Protein AF-A0A846EPC8-F1 (afdb_monomer_lite)

Structure (mmCIF, N/CA/C/O backbone):
data_AF-A0A846EPC8-F1
#
_entry.id   AF-A0A846EPC8-F1
#
loop_
_atom_site.group_PDB
_atom_site.id
_atom_site.type_symbol
_atom_site.label_atom_id
_atom_site.label_alt_id
_atom_site.label_comp_id
_atom_site.label_asym_id
_atom_site.label_entity_id
_atom_site.label_seq_id
_atom_site.pdbx_PDB_ins_code
_atom_site.Cartn_x
_atom_site.Cartn_y
_atom_site.Cartn_z
_atom_site.occupancy
_atom_site.B_iso_or_equiv
_atom_site.auth_seq_id
_atom_site.auth_comp_id
_atom_site.auth_asym_id
_atom_site.auth_atom_id
_atom_site.pdbx_PDB_model_num
ATOM 1 N N . MET A 1 1 ? 40.097 0.077 22.917 1.00 50.22 1 MET A N 1
ATOM 2 C CA . MET A 1 1 ? 40.056 -0.911 21.795 1.00 50.22 1 MET A CA 1
ATOM 3 C C . MET A 1 1 ? 41.314 -1.776 21.598 1.00 50.22 1 MET A C 1
ATOM 5 O O . MET A 1 1 ? 41.146 -2.990 21.542 1.00 50.22 1 MET A O 1
ATOM 9 N N . SER A 1 2 ? 42.546 -1.244 21.480 1.00 46.88 2 SER A N 1
ATOM 10 C CA . SER A 1 2 ? 43.763 -2.096 21.384 1.00 46.88 2 SER A CA 1
ATOM 11 C C . SER A 1 2 ? 43.978 -2.946 22.638 1.00 46.88 2 SER A C 1
ATOM 13 O O . SER A 1 2 ? 44.306 -4.126 22.541 1.00 46.88 2 SER A O 1
ATOM 15 N N . ASP A 1 3 ? 43.705 -2.359 23.803 1.00 56.00 3 ASP A N 1
ATOM 16 C CA . ASP A 1 3 ? 43.838 -3.025 25.099 1.00 56.00 3 ASP A CA 1
ATOM 17 C C . ASP A 1 3 ? 42.746 -4.081 25.283 1.00 56.00 3 ASP A C 1
ATOM 19 O O . ASP A 1 3 ? 43.041 -5.199 25.684 1.00 56.00 3 ASP A O 1
ATOM 23 N N . LEU A 1 4 ? 41.513 -3.792 24.847 1.00 57.06 4 LEU A N 1
ATOM 24 C CA . LEU A 1 4 ? 40.415 -4.764 24.807 1.00 57.06 4 LEU A CA 1
ATOM 25 C C . LEU A 1 4 ? 40.768 -5.986 23.941 1.00 57.06 4 LEU A C 1
ATOM 27 O O . LEU A 1 4 ? 40.555 -7.122 24.354 1.00 57.06 4 LEU A O 1
ATOM 31 N N . HIS A 1 5 ? 41.370 -5.764 22.768 1.00 56.19 5 HIS A N 1
ATOM 32 C CA . HIS A 1 5 ? 41.847 -6.841 21.896 1.00 56.19 5 HIS A CA 1
ATOM 33 C C . HIS A 1 5 ? 42.960 -7.677 22.527 1.00 56.19 5 HIS A C 1
ATOM 35 O O . HIS A 1 5 ? 42.972 -8.897 22.376 1.00 56.19 5 HIS A O 1
ATOM 41 N N . SER A 1 6 ? 43.898 -7.027 23.216 1.00 58.91 6 SER A N 1
ATOM 42 C CA . SER A 1 6 ? 44.981 -7.697 23.936 1.00 58.91 6 SER A CA 1
ATOM 43 C C . SER A 1 6 ? 44.433 -8.567 25.072 1.00 58.91 6 SER A C 1
ATOM 45 O O . SER A 1 6 ? 44.751 -9.750 25.151 1.00 58.91 6 SER A O 1
ATOM 47 N N . LEU A 1 7 ? 43.521 -8.021 25.879 1.00 62.75 7 LEU A N 1
ATOM 48 C CA . LEU A 1 7 ? 42.887 -8.714 27.004 1.00 62.75 7 LEU A CA 1
ATOM 49 C C . LEU A 1 7 ? 42.043 -9.907 26.545 1.00 62.75 7 LEU A C 1
ATOM 51 O O . LEU A 1 7 ? 42.139 -10.990 27.116 1.00 62.75 7 LEU A O 1
ATOM 55 N N . ILE A 1 8 ? 41.281 -9.751 25.459 1.00 56.88 8 ILE A N 1
ATOM 56 C CA . ILE A 1 8 ? 40.491 -10.839 24.863 1.00 56.88 8 ILE A CA 1
ATOM 57 C C . ILE A 1 8 ? 41.394 -11.925 24.263 1.00 56.88 8 ILE A C 1
ATOM 59 O O . ILE A 1 8 ? 41.076 -13.110 24.362 1.00 56.88 8 ILE A O 1
ATOM 63 N N . ASN A 1 9 ? 42.537 -11.556 23.678 1.00 51.75 9 ASN A N 1
ATOM 64 C CA . ASN A 1 9 ? 43.521 -12.525 23.189 1.00 51.75 9 ASN A CA 1
ATOM 65 C C . ASN A 1 9 ? 44.284 -13.237 24.320 1.00 51.75 9 ASN A C 1
ATOM 67 O O . ASN A 1 9 ? 44.713 -14.370 24.116 1.00 51.75 9 ASN A O 1
ATOM 71 N N . ASN A 1 10 ? 44.404 -12.612 25.493 1.00 59.47 10 ASN A N 1
ATOM 72 C CA . ASN A 1 10 ? 45.074 -13.160 26.676 1.00 59.47 10 ASN A CA 1
ATOM 73 C C . ASN A 1 10 ? 44.118 -13.853 27.666 1.00 59.47 10 ASN A C 1
ATOM 75 O O . ASN A 1 10 ? 44.559 -14.289 28.724 1.00 59.47 10 ASN A O 1
ATOM 79 N N . HIS A 1 11 ? 42.832 -13.994 27.325 1.00 51.69 11 HIS A N 1
ATOM 80 C CA . HIS A 1 11 ? 41.788 -14.569 28.185 1.00 51.69 11 HIS A CA 1
ATOM 81 C C . HIS A 1 11 ? 41.523 -13.800 29.502 1.00 51.69 11 HIS A C 1
ATOM 83 O O . HIS A 1 11 ? 41.000 -14.362 30.464 1.00 51.69 11 HIS A O 1
ATOM 89 N N . GLU A 1 12 ? 41.828 -12.501 29.550 1.00 57.69 12 GLU A N 1
ATOM 90 C CA . GLU A 1 12 ? 41.651 -11.628 30.722 1.00 57.69 12 GLU A CA 1
ATOM 91 C C . GLU A 1 12 ? 40.289 -10.906 30.680 1.00 57.69 12 GLU A C 1
ATOM 93 O O . GLU A 1 12 ? 40.178 -9.682 30.562 1.00 57.69 12 GLU A O 1
ATOM 98 N N . PHE A 1 13 ? 39.215 -11.694 30.735 1.00 53.66 13 PHE A N 1
ATOM 99 C CA . PHE A 1 13 ? 37.853 -11.235 30.439 1.00 53.66 13 PHE A CA 1
ATOM 100 C C . PHE A 1 13 ? 37.215 -10.354 31.521 1.00 53.66 13 PHE A C 1
ATOM 102 O O . PHE A 1 13 ? 36.395 -9.496 31.203 1.00 53.66 13 PHE A O 1
ATOM 109 N N . GLU A 1 14 ? 37.611 -10.508 32.784 1.00 53.56 14 GLU A N 1
ATOM 110 C CA . GLU A 1 14 ? 37.124 -9.667 33.887 1.00 53.56 14 GLU A CA 1
ATOM 111 C C . GLU A 1 14 ? 37.649 -8.225 33.758 1.00 53.56 14 GLU A C 1
ATOM 113 O O . GLU A 1 14 ? 36.911 -7.256 33.937 1.00 53.56 14 GLU A O 1
ATOM 118 N N . SER A 1 15 ? 38.900 -8.078 33.314 1.00 61.69 15 SER A N 1
ATOM 119 C CA . SER A 1 15 ? 39.519 -6.789 32.993 1.00 61.69 15 SER A CA 1
ATOM 120 C C . SER A 1 15 ? 38.964 -6.187 31.700 1.00 61.69 15 SER A C 1
ATOM 122 O O . SER A 1 15 ? 38.745 -4.978 31.632 1.00 61.69 15 SER A O 1
ATOM 124 N N . ALA A 1 16 ? 38.657 -7.019 30.697 1.00 57.44 16 ALA A N 1
ATOM 125 C CA . ALA A 1 16 ? 37.941 -6.578 29.501 1.00 57.44 16 ALA A CA 1
ATOM 126 C C . ALA A 1 16 ? 36.551 -6.021 29.862 1.00 57.44 16 ALA A C 1
ATOM 128 O O . ALA A 1 16 ? 36.195 -4.934 29.418 1.00 57.44 16 ALA A O 1
ATOM 129 N N . PHE A 1 17 ? 35.798 -6.704 30.732 1.00 56.06 17 PHE A N 1
ATOM 130 C CA . PHE A 1 17 ? 34.485 -6.255 31.202 1.00 56.06 17 PHE A CA 1
ATOM 131 C C . PHE A 1 17 ? 34.551 -4.931 31.986 1.00 56.06 17 PHE A C 1
ATOM 133 O O . PHE A 1 17 ? 33.705 -4.062 31.783 1.00 56.06 17 PHE A O 1
ATOM 140 N N . GLN A 1 18 ? 35.582 -4.728 32.815 1.00 62.00 18 GLN A N 1
ATOM 141 C CA . GLN A 1 18 ? 35.802 -3.466 33.540 1.00 62.00 18 GLN A CA 1
ATOM 142 C C . GLN A 1 18 ? 36.130 -2.273 32.628 1.00 62.00 18 GLN A C 1
ATOM 144 O O . GLN A 1 18 ? 35.750 -1.147 32.934 1.00 62.00 18 GLN A O 1
ATOM 149 N N . ILE A 1 19 ? 36.819 -2.493 31.507 1.00 62.31 19 ILE A N 1
ATOM 150 C CA . ILE A 1 19 ? 37.081 -1.430 30.522 1.00 62.31 19 ILE A CA 1
ATOM 151 C C . ILE A 1 19 ? 35.799 -1.104 29.745 1.00 62.31 19 ILE A C 1
ATOM 153 O O . ILE A 1 19 ? 35.471 0.064 29.533 1.00 62.31 19 ILE A O 1
ATOM 157 N N . LEU A 1 20 ? 35.026 -2.132 29.388 1.00 52.97 20 LEU A N 1
ATOM 158 C CA . LEU A 1 20 ? 33.752 -1.994 28.679 1.00 52.97 20 LEU A CA 1
ATOM 159 C C . LEU A 1 20 ? 32.682 -1.253 29.493 1.00 52.97 20 LEU A C 1
ATOM 161 O O . LEU A 1 20 ? 31.872 -0.526 28.914 1.00 52.97 20 LEU A O 1
ATOM 165 N N . SER A 1 21 ? 32.683 -1.392 30.822 1.00 54.47 21 SER A N 1
ATOM 166 C CA . SER A 1 21 ? 31.785 -0.635 31.702 1.00 54.47 21 SER A CA 1
ATOM 167 C C . SER A 1 21 ? 32.184 0.841 31.856 1.00 54.47 21 SER A C 1
ATOM 169 O O . SER A 1 21 ? 31.328 1.664 32.183 1.00 54.47 21 SER A O 1
ATOM 171 N N . GLN A 1 22 ? 33.439 1.202 31.556 1.00 58.19 22 GLN A N 1
ATOM 172 C CA . GLN A 1 22 ? 33.962 2.571 31.657 1.00 58.19 22 GLN A CA 1
ATOM 173 C C . GLN A 1 22 ? 33.898 3.376 30.341 1.00 58.19 22 GLN A C 1
ATOM 175 O O . GLN A 1 22 ? 33.752 4.595 30.397 1.00 58.19 22 GLN A O 1
ATOM 180 N N . GLU A 1 23 ? 33.965 2.740 29.163 1.00 52.25 23 GLU A N 1
ATOM 181 C CA . GLU A 1 23 ? 34.044 3.433 27.855 1.00 52.25 23 GLU A CA 1
ATOM 182 C C . GLU A 1 23 ? 32.685 3.881 27.250 1.00 52.25 23 GLU A C 1
ATOM 184 O O . GLU A 1 23 ? 32.667 4.550 26.217 1.00 52.25 23 GLU A O 1
ATOM 189 N N . SER A 1 24 ? 31.525 3.573 27.852 1.00 46.59 24 SER A N 1
ATOM 190 C CA . SER A 1 24 ? 30.220 3.904 27.237 1.00 46.59 24 SER A CA 1
ATOM 191 C C . SER A 1 24 ? 29.755 5.347 27.521 1.00 46.59 24 SER A C 1
ATOM 193 O O . SER A 1 24 ? 29.588 5.726 28.683 1.00 46.59 24 SER A O 1
ATOM 195 N N . SER A 1 25 ? 29.400 6.113 26.485 1.00 47.69 25 SER A N 1
ATOM 196 C CA . SER A 1 25 ? 28.876 7.488 26.595 1.00 47.69 25 SER A CA 1
ATOM 197 C C . SER A 1 25 ? 27.357 7.602 26.835 1.00 47.69 25 SER A C 1
ATOM 199 O O . SER A 1 25 ? 26.827 8.711 26.856 1.00 47.69 25 SER A O 1
ATOM 201 N N . GLU A 1 26 ? 26.627 6.492 26.999 1.00 47.66 26 GLU A N 1
ATOM 202 C CA . GLU A 1 26 ? 25.162 6.494 27.157 1.00 47.66 26 GLU A CA 1
ATOM 203 C C . GLU A 1 26 ? 24.739 6.288 28.624 1.00 47.66 26 GLU A C 1
ATOM 205 O O . GLU A 1 26 ? 25.054 5.275 29.254 1.00 47.66 26 GLU A O 1
ATOM 210 N N . SER A 1 27 ? 24.000 7.250 29.188 1.00 48.09 27 SER A N 1
ATOM 211 C CA . SER A 1 27 ? 23.613 7.286 30.610 1.00 48.09 27 SER A CA 1
ATOM 212 C C . SER A 1 27 ? 22.336 6.505 30.962 1.00 48.09 27 SER A C 1
ATOM 214 O O . SER A 1 27 ? 21.966 6.467 32.132 1.00 48.09 27 SER A O 1
ATOM 216 N N . SER A 1 28 ? 21.662 5.877 29.991 1.00 45.31 28 SER A N 1
ATOM 217 C CA . SER A 1 28 ? 20.335 5.257 30.181 1.00 45.31 28 SER A CA 1
ATOM 218 C C . SER A 1 28 ? 20.289 3.724 30.110 1.00 45.31 28 SER A C 1
ATOM 220 O O . SER A 1 28 ? 19.230 3.155 30.361 1.00 45.31 28 SER A O 1
ATOM 222 N N . LYS A 1 29 ? 21.399 3.052 29.781 1.00 52.78 29 LYS A N 1
ATOM 223 C CA . LYS A 1 29 ? 21.481 1.581 29.678 1.00 52.78 29 LYS A CA 1
ATOM 224 C C . LYS A 1 29 ? 22.145 0.965 30.906 1.00 52.78 29 LYS A C 1
ATOM 226 O O . LYS A 1 29 ? 23.070 1.554 31.472 1.00 52.78 29 LYS A O 1
ATOM 231 N N . THR A 1 30 ? 21.702 -0.227 31.291 1.00 62.69 30 THR A N 1
ATOM 232 C CA . THR A 1 30 ? 22.343 -1.026 32.350 1.00 62.69 30 THR A CA 1
ATOM 233 C C . THR A 1 30 ? 23.770 -1.429 31.944 1.00 62.69 30 THR A C 1
ATOM 235 O O . THR A 1 30 ? 24.085 -1.503 30.755 1.00 62.69 30 THR A O 1
ATOM 238 N N . GLU A 1 31 ? 24.662 -1.682 32.911 1.00 56.91 31 GLU A N 1
ATOM 239 C CA . GLU A 1 31 ? 26.046 -2.127 32.633 1.00 56.91 31 GLU A CA 1
ATOM 240 C C . GLU A 1 31 ? 26.084 -3.410 31.781 1.00 56.91 31 GLU A C 1
ATOM 242 O O . GLU A 1 31 ? 26.936 -3.561 30.907 1.00 56.91 31 GLU A O 1
ATOM 247 N N . GLU A 1 32 ? 25.089 -4.282 31.963 1.00 62.12 32 GLU A N 1
ATOM 248 C CA . GLU A 1 32 ? 24.872 -5.492 31.168 1.00 62.12 32 GLU A CA 1
ATOM 249 C C . GLU A 1 32 ? 24.594 -5.176 29.684 1.00 62.12 32 GLU A C 1
ATOM 251 O O . GLU A 1 32 ? 25.236 -5.720 28.786 1.00 62.12 32 GLU A O 1
ATOM 256 N N . GLU A 1 33 ? 23.669 -4.253 29.404 1.00 64.81 33 GLU A N 1
ATOM 257 C CA . GLU A 1 33 ? 23.300 -3.853 28.037 1.00 64.81 33 GLU A CA 1
ATOM 258 C C . GLU A 1 33 ? 24.448 -3.157 27.301 1.00 64.81 33 GLU A C 1
ATOM 260 O O . GLU A 1 33 ? 24.591 -3.303 26.084 1.00 64.81 33 GLU A O 1
ATOM 265 N N . LYS A 1 34 ? 25.290 -2.426 28.037 1.00 62.47 34 LYS A N 1
ATOM 266 C CA . LYS A 1 34 ? 26.498 -1.788 27.503 1.00 62.47 34 LYS A CA 1
ATOM 267 C C . LYS A 1 34 ? 27.522 -2.831 27.068 1.00 62.47 34 LYS A C 1
ATOM 269 O O . LYS A 1 34 ? 27.979 -2.789 25.927 1.00 62.47 34 LYS A O 1
ATOM 274 N N . ALA A 1 35 ? 27.809 -3.811 27.923 1.00 62.44 35 ALA A N 1
ATOM 275 C CA . ALA A 1 35 ? 28.731 -4.898 27.604 1.00 62.44 35 ALA A CA 1
ATOM 276 C C . ALA A 1 35 ? 28.245 -5.748 26.414 1.00 62.44 35 ALA A C 1
ATOM 278 O O . ALA A 1 35 ? 29.028 -6.057 25.514 1.00 62.44 35 ALA A O 1
ATOM 279 N N . ILE A 1 36 ? 26.944 -6.057 26.349 1.00 70.38 36 ILE A N 1
ATOM 280 C CA . ILE A 1 36 ? 26.336 -6.752 25.202 1.00 70.38 36 ILE A CA 1
ATOM 281 C C . ILE A 1 36 ? 26.522 -5.944 23.912 1.00 70.38 36 ILE A C 1
ATOM 283 O O . ILE A 1 36 ? 26.910 -6.510 22.890 1.00 70.38 36 ILE A O 1
ATOM 287 N N . SER A 1 37 ? 26.261 -4.633 23.948 1.00 69.44 37 SER A N 1
ATOM 288 C CA . SER A 1 37 ? 26.384 -3.762 22.774 1.00 69.44 37 SER A CA 1
ATOM 289 C C . SER A 1 37 ? 27.804 -3.762 22.215 1.00 69.44 37 SER A C 1
ATOM 291 O O . SER A 1 37 ? 27.978 -3.949 21.012 1.00 69.44 37 SER A O 1
ATOM 293 N N . VAL A 1 38 ? 28.819 -3.623 23.074 1.00 67.69 38 VAL A N 1
ATOM 294 C CA . VAL A 1 38 ? 30.212 -3.580 22.610 1.00 67.69 38 VAL A CA 1
ATOM 295 C C . VAL A 1 38 ? 30.678 -4.935 22.078 1.00 67.69 38 VAL A C 1
ATOM 297 O O . VAL A 1 38 ? 31.368 -4.980 21.059 1.00 67.69 38 VAL A O 1
ATOM 300 N N . LEU A 1 39 ? 30.276 -6.048 22.702 1.00 69.50 39 LEU A N 1
ATOM 301 C CA . LEU A 1 39 ? 30.586 -7.385 22.182 1.00 69.50 39 LEU A CA 1
ATOM 302 C C . LEU A 1 39 ? 29.936 -7.627 20.814 1.00 69.50 39 LEU A C 1
ATOM 304 O O . LEU A 1 39 ? 30.576 -8.191 19.929 1.00 69.50 39 LEU A O 1
ATOM 308 N N . LEU A 1 40 ? 28.688 -7.187 20.618 1.00 75.06 40 LEU A N 1
ATOM 309 C CA . LEU A 1 40 ? 27.989 -7.298 19.335 1.00 75.06 40 LEU A CA 1
ATOM 310 C C . LEU A 1 40 ? 28.640 -6.445 18.240 1.00 75.06 40 LEU A C 1
ATOM 312 O O . LEU A 1 40 ? 28.772 -6.920 17.113 1.00 75.06 40 LEU A O 1
ATOM 316 N N . GLU A 1 41 ? 29.028 -5.211 18.561 1.00 75.19 41 GLU A N 1
ATOM 317 C CA . GLU A 1 41 ? 29.683 -4.287 17.630 1.00 75.19 41 GLU A CA 1
ATOM 318 C C . GLU A 1 41 ? 31.079 -4.786 17.248 1.00 75.19 41 GLU A C 1
ATOM 320 O O . GLU A 1 41 ? 31.368 -4.954 16.065 1.00 75.19 41 GLU A O 1
ATOM 325 N N . SER A 1 42 ? 31.881 -5.179 18.242 1.00 72.94 42 SER A N 1
ATOM 326 C CA . SER A 1 42 ? 33.214 -5.751 18.018 1.00 72.94 42 SER A CA 1
ATOM 327 C C . SER A 1 42 ? 33.145 -7.026 17.179 1.00 72.94 42 SER A C 1
ATOM 329 O O . SER A 1 42 ? 33.948 -7.219 16.273 1.00 72.94 42 SER A O 1
ATOM 331 N N . ALA A 1 43 ? 32.164 -7.900 17.429 1.00 78.44 43 ALA A N 1
ATOM 332 C CA . ALA A 1 43 ? 31.981 -9.106 16.627 1.00 78.44 43 ALA A CA 1
ATOM 333 C C . ALA A 1 43 ? 31.588 -8.795 15.172 1.00 78.44 43 ALA A C 1
ATOM 335 O O . ALA A 1 43 ? 32.060 -9.472 14.256 1.00 78.44 43 ALA A O 1
ATOM 336 N N . LYS A 1 44 ? 30.744 -7.772 14.959 1.00 75.38 44 LYS A N 1
ATOM 337 C CA . LYS A 1 44 ? 30.247 -7.357 13.637 1.00 75.38 44 LYS A CA 1
ATOM 338 C C . LYS A 1 44 ? 31.380 -6.904 12.719 1.00 75.38 44 LYS A C 1
ATOM 340 O O . LYS A 1 44 ? 31.358 -7.240 11.534 1.00 75.38 44 LYS A O 1
ATOM 345 N N . ASP A 1 45 ? 32.373 -6.205 13.260 1.00 73.75 45 ASP A N 1
ATOM 346 C CA . ASP A 1 45 ? 33.540 -5.751 12.497 1.00 73.75 45 ASP A CA 1
ATOM 347 C C . ASP A 1 45 ? 34.343 -6.926 11.922 1.00 73.75 45 ASP A C 1
ATOM 349 O O . ASP A 1 45 ? 34.867 -6.845 10.812 1.00 73.75 45 ASP A O 1
ATOM 353 N N . TYR A 1 46 ? 34.362 -8.064 12.621 1.00 73.25 46 TYR A N 1
ATOM 354 C CA . TYR A 1 46 ? 35.090 -9.259 12.194 1.00 73.25 46 TYR A CA 1
ATOM 355 C C . TYR A 1 46 ? 34.256 -10.267 11.397 1.00 73.25 46 TYR A C 1
ATOM 357 O O . TYR A 1 46 ? 34.839 -11.180 10.812 1.00 73.25 46 TYR A O 1
ATOM 365 N N . GLU A 1 47 ? 32.927 -10.116 11.302 1.00 74.19 47 GLU A N 1
ATOM 366 C CA . GLU A 1 47 ? 32.055 -11.073 10.589 1.00 74.19 47 GLU A CA 1
ATOM 367 C C . GLU A 1 47 ? 32.485 -11.299 9.127 1.00 74.19 47 GLU A C 1
ATOM 369 O O . GLU A 1 47 ? 32.290 -12.392 8.592 1.00 74.19 47 GLU A O 1
ATOM 374 N N . LYS A 1 48 ? 33.070 -10.281 8.480 1.00 65.50 48 LYS A N 1
ATOM 375 C CA . LYS A 1 48 ? 33.493 -10.331 7.069 1.00 65.50 48 LYS A CA 1
ATOM 376 C C . LYS A 1 48 ? 34.964 -10.684 6.869 1.00 65.50 48 LYS A C 1
ATOM 378 O O . LYS A 1 48 ? 35.281 -11.340 5.881 1.00 65.50 48 LYS A O 1
ATOM 383 N N . ASP A 1 49 ? 35.822 -10.263 7.795 1.00 73.38 49 ASP A N 1
ATOM 384 C CA . ASP A 1 49 ? 37.276 -10.276 7.601 1.00 73.38 49 ASP A CA 1
ATOM 385 C C . ASP A 1 49 ? 37.980 -11.364 8.427 1.00 73.38 49 ASP A C 1
ATOM 387 O O . ASP A 1 49 ? 39.045 -11.842 8.037 1.00 73.38 49 ASP A O 1
ATOM 391 N N . ASN A 1 50 ? 37.399 -11.792 9.559 1.00 80.31 50 ASN A N 1
ATOM 392 C CA . ASN A 1 50 ? 37.974 -12.824 10.423 1.00 80.31 50 ASN A CA 1
ATOM 393 C C . ASN A 1 50 ? 36.896 -13.575 11.226 1.00 80.31 50 ASN A C 1
ATOM 395 O O . ASN A 1 50 ? 36.580 -13.239 12.371 1.00 80.31 50 ASN A O 1
ATOM 399 N N . SER A 1 51 ? 36.356 -14.643 10.634 1.00 80.38 51 SER A N 1
ATOM 400 C CA . SER A 1 51 ? 35.277 -15.424 11.246 1.00 80.38 51 SER A CA 1
ATOM 401 C C . SER A 1 51 ? 35.662 -16.092 12.572 1.00 80.38 51 SER A C 1
ATOM 403 O O . SER A 1 51 ? 34.792 -16.260 13.421 1.00 80.38 51 SER A O 1
ATOM 405 N N . ASP A 1 52 ? 36.934 -16.434 12.797 1.00 83.31 52 ASP A N 1
ATOM 406 C CA . ASP A 1 52 ? 37.375 -17.024 14.070 1.00 83.31 52 ASP A CA 1
ATOM 407 C C . ASP A 1 52 ? 37.372 -15.996 15.202 1.00 83.31 52 ASP A C 1
ATOM 409 O O . ASP A 1 52 ? 36.980 -16.302 16.328 1.00 83.31 52 ASP A O 1
ATOM 413 N N . LEU A 1 53 ? 37.752 -14.755 14.901 1.00 78.50 53 LEU A N 1
ATOM 414 C CA . LEU A 1 53 ? 37.690 -13.668 15.868 1.00 78.50 53 LEU A CA 1
ATOM 415 C C . LEU A 1 53 ? 36.235 -13.266 16.154 1.00 78.50 53 LEU A C 1
ATOM 417 O O . LEU A 1 53 ? 35.872 -13.107 17.317 1.00 78.50 53 LEU A O 1
ATOM 421 N N . ALA A 1 54 ? 35.371 -13.222 15.134 1.00 81.62 54 ALA A N 1
ATOM 422 C CA . ALA A 1 54 ? 33.933 -13.022 15.328 1.00 81.62 54 ALA A CA 1
ATOM 423 C C . ALA A 1 54 ? 33.311 -14.122 16.211 1.00 81.62 54 ALA A C 1
ATOM 425 O O . ALA A 1 54 ? 32.536 -13.824 17.120 1.00 81.62 54 ALA A O 1
ATOM 426 N N . LEU A 1 55 ? 33.695 -15.390 16.005 1.00 87.19 55 LEU A N 1
ATOM 427 C CA . LEU A 1 55 ? 33.282 -16.497 16.871 1.00 87.19 55 LEU A CA 1
ATOM 428 C C . LEU A 1 55 ? 33.778 -16.316 18.308 1.00 87.19 55 LEU A C 1
ATOM 430 O O . LEU A 1 55 ? 33.006 -16.582 19.222 1.00 87.19 55 LEU A O 1
ATOM 434 N N . LYS A 1 56 ? 35.000 -15.818 18.545 1.00 81.81 56 LYS A N 1
ATOM 435 C CA . LYS A 1 56 ? 35.458 -15.497 19.911 1.00 81.81 56 LYS A CA 1
ATOM 436 C C . LYS A 1 56 ? 34.532 -14.480 20.584 1.00 81.81 56 LYS A C 1
ATOM 438 O O . LYS A 1 56 ? 34.031 -14.760 21.667 1.00 81.81 56 LYS A O 1
ATOM 443 N N . TYR A 1 57 ? 34.232 -13.357 19.929 1.00 78.56 57 TYR A N 1
ATOM 444 C CA . TYR A 1 57 ? 33.364 -12.319 20.502 1.00 78.56 57 TYR A CA 1
ATOM 445 C C . TYR A 1 57 ? 31.924 -12.796 20.740 1.00 78.56 57 TYR A C 1
ATOM 447 O O . TYR A 1 57 ? 31.367 -12.573 21.815 1.00 78.56 57 TYR A O 1
ATOM 455 N N . TYR A 1 58 ? 31.316 -13.502 19.781 1.00 86.25 58 TYR A N 1
ATOM 456 C CA . TYR A 1 58 ? 29.988 -14.084 19.997 1.00 86.25 58 TYR A CA 1
ATOM 457 C C . TYR A 1 58 ? 30.003 -15.225 21.024 1.00 86.25 58 TYR A C 1
ATOM 459 O O . TYR A 1 58 ? 28.999 -15.443 21.698 1.00 86.25 58 TYR A O 1
ATOM 467 N N . GLY A 1 59 ? 31.131 -15.921 21.181 1.00 84.69 59 GLY A N 1
ATOM 468 C CA . GLY A 1 59 ? 31.351 -16.914 22.229 1.00 84.69 59 GLY A CA 1
ATOM 469 C C . GLY A 1 59 ? 31.307 -16.288 23.621 1.00 84.69 59 GLY A C 1
ATOM 470 O O . GLY A 1 59 ? 30.599 -16.798 24.483 1.00 84.69 59 GLY A O 1
ATOM 471 N N . LEU A 1 60 ? 31.939 -15.123 23.805 1.00 79.38 60 LEU A N 1
ATOM 472 C CA . LEU A 1 60 ? 31.844 -14.354 25.054 1.00 79.38 60 LEU A CA 1
ATOM 473 C C . LEU A 1 60 ? 30.406 -13.933 25.354 1.00 79.38 60 LEU A C 1
ATOM 475 O O . LEU A 1 60 ? 29.960 -14.004 26.495 1.00 79.38 60 LEU A O 1
ATOM 479 N N . LEU A 1 61 ? 29.648 -13.545 24.327 1.00 81.25 61 LEU A N 1
ATOM 480 C CA . LEU A 1 61 ? 28.241 -13.196 24.498 1.00 81.25 61 LEU A CA 1
ATOM 481 C C . LEU A 1 61 ? 27.405 -14.396 24.980 1.00 81.25 61 LEU A C 1
ATOM 483 O O . LEU A 1 61 ? 26.494 -14.230 25.783 1.00 81.25 61 LEU A O 1
ATOM 487 N N . VAL A 1 62 ? 27.727 -15.602 24.511 1.00 88.50 62 VAL A N 1
ATOM 488 C CA . VAL A 1 62 ? 27.073 -16.855 24.921 1.00 88.50 62 VAL A CA 1
ATOM 489 C C . VAL A 1 62 ? 27.488 -17.283 26.333 1.00 88.50 62 VAL A C 1
ATOM 491 O O . VAL A 1 62 ? 26.650 -17.793 27.074 1.00 88.50 62 VAL A O 1
ATOM 494 N N . GLU A 1 63 ? 28.750 -17.067 26.702 1.00 84.12 63 GLU A N 1
ATOM 495 C CA . GLU A 1 63 ? 29.321 -17.430 28.003 1.00 84.12 63 GLU A CA 1
ATOM 496 C C . GLU A 1 63 ? 28.832 -16.514 29.130 1.00 84.12 63 GLU A C 1
ATOM 498 O O . GLU A 1 63 ? 28.306 -16.995 30.134 1.00 84.12 63 GLU A O 1
ATOM 503 N N . TYR A 1 64 ? 28.951 -15.198 28.945 1.00 76.62 64 TYR A N 1
ATOM 504 C CA . TYR A 1 64 ? 28.639 -14.211 29.981 1.00 76.62 64 TYR A CA 1
ATOM 505 C C . TYR A 1 64 ? 27.168 -13.790 29.996 1.00 76.62 64 TYR A C 1
ATOM 507 O O . TYR A 1 64 ? 26.660 -13.382 31.038 1.00 76.62 64 TYR A O 1
ATOM 515 N N . PHE A 1 65 ? 26.455 -13.934 28.873 1.00 78.88 65 PHE A N 1
ATOM 516 C CA . PHE A 1 65 ? 25.031 -13.599 28.770 1.00 78.88 65 PHE A CA 1
ATOM 517 C C . PHE A 1 65 ? 24.221 -14.779 28.211 1.00 78.88 65 PHE A C 1
ATOM 519 O O . PHE A 1 65 ? 23.573 -14.672 27.163 1.00 78.88 65 PHE A O 1
ATOM 526 N N . PRO A 1 66 ? 24.198 -15.923 28.920 1.00 79.88 66 PRO A N 1
ATOM 527 C CA . PRO A 1 66 ? 23.652 -17.181 28.409 1.00 79.88 66 PRO A CA 1
ATOM 528 C C . PRO A 1 66 ? 22.131 -17.173 28.189 1.00 79.88 66 PRO A C 1
ATOM 530 O O . PRO A 1 66 ? 21.600 -18.131 27.625 1.00 79.88 66 PRO A O 1
ATOM 533 N N . ASP A 1 67 ? 21.424 -16.130 28.632 1.00 81.25 67 ASP A N 1
ATOM 534 C CA . ASP A 1 67 ? 19.988 -15.907 28.400 1.00 81.25 67 ASP A CA 1
ATOM 535 C C . ASP A 1 67 ? 19.701 -15.018 27.173 1.00 81.25 67 ASP A C 1
ATOM 537 O O . ASP A 1 67 ? 18.544 -14.763 26.829 1.00 81.25 67 ASP A O 1
ATOM 541 N N . ARG A 1 68 ? 20.736 -14.542 26.468 1.00 80.44 68 ARG A N 1
ATOM 542 C CA . ARG A 1 68 ? 20.596 -13.704 25.271 1.00 80.44 68 ARG A CA 1
ATOM 543 C C . ARG A 1 68 ? 20.700 -14.547 24.005 1.00 80.44 68 ARG A C 1
ATOM 545 O O . ARG A 1 68 ? 21.780 -14.880 23.526 1.00 80.44 68 ARG A O 1
ATOM 552 N N . ILE A 1 69 ? 19.550 -14.820 23.392 1.00 81.75 69 ILE A N 1
ATOM 553 C CA . ILE A 1 69 ? 19.461 -15.643 22.176 1.00 81.75 69 ILE A CA 1
ATOM 554 C C . ILE A 1 69 ? 20.252 -15.081 20.980 1.00 81.75 69 ILE A C 1
ATOM 556 O O . ILE A 1 69 ? 20.677 -15.839 20.110 1.00 81.75 69 ILE A O 1
ATOM 560 N N . VAL A 1 70 ? 20.490 -13.764 20.935 1.00 81.75 70 VAL A N 1
ATOM 561 C CA . VAL A 1 70 ? 21.230 -13.107 19.845 1.00 81.75 70 VAL A CA 1
ATOM 562 C C . VAL A 1 70 ? 22.656 -13.650 19.698 1.00 81.75 70 VAL A C 1
ATOM 564 O O . VAL A 1 70 ? 23.089 -13.870 18.567 1.00 81.75 70 VAL A O 1
ATOM 567 N N . GLY A 1 71 ? 23.348 -13.963 20.802 1.00 80.94 71 GLY A N 1
ATOM 568 C CA . GLY A 1 71 ? 24.686 -14.564 20.759 1.00 80.94 71 GLY A CA 1
ATOM 569 C C . GLY A 1 71 ? 24.669 -15.950 20.128 1.00 80.94 71 GLY A C 1
ATOM 570 O O . GLY A 1 71 ? 25.446 -16.224 19.216 1.00 80.94 71 GLY A O 1
ATOM 571 N N . TYR A 1 72 ? 23.695 -16.778 20.506 1.00 86.06 72 TYR A N 1
ATOM 572 C CA . TYR A 1 72 ? 23.516 -18.108 19.928 1.00 86.06 72 TYR A CA 1
ATOM 573 C C . TYR A 1 72 ? 23.171 -18.047 18.431 1.00 86.06 72 TYR A C 1
ATOM 575 O O . TYR A 1 72 ? 23.715 -18.799 17.622 1.00 86.06 72 TYR A O 1
ATOM 583 N N . MET A 1 73 ? 22.299 -17.123 18.022 1.00 90.12 73 MET A N 1
ATOM 584 C CA . MET A 1 73 ? 21.932 -16.985 16.611 1.00 90.12 73 MET A CA 1
ATOM 585 C C . MET A 1 73 ? 23.114 -16.517 15.757 1.00 90.12 73 MET A C 1
ATOM 587 O O . MET A 1 73 ? 23.315 -17.047 14.665 1.00 90.12 73 MET A O 1
ATOM 591 N N . ARG A 1 74 ? 23.905 -15.550 16.233 1.00 85.94 74 ARG A N 1
ATOM 592 C CA . ARG A 1 74 ? 25.056 -15.010 15.493 1.00 85.94 74 ARG A CA 1
ATOM 593 C C . ARG A 1 74 ? 26.213 -16.006 15.431 1.00 85.94 74 ARG A C 1
ATOM 595 O O . ARG A 1 74 ? 26.659 -16.322 14.330 1.00 85.94 74 ARG A O 1
ATOM 602 N N . TYR A 1 75 ? 26.603 -16.587 16.568 1.00 88.06 75 TYR A N 1
ATOM 603 C CA . TYR A 1 75 ? 27.654 -17.608 16.643 1.00 88.06 75 TYR A CA 1
ATOM 604 C C . TYR A 1 75 ? 27.344 -18.800 15.726 1.00 88.06 75 TYR A C 1
ATOM 606 O O . TYR A 1 75 ? 28.132 -19.153 14.848 1.00 88.06 75 TYR A O 1
ATOM 614 N N . GLY A 1 76 ? 26.142 -19.371 15.853 1.00 86.75 76 GLY A N 1
ATOM 615 C CA . GLY A 1 76 ? 25.730 -20.511 15.041 1.00 86.75 76 GLY A CA 1
ATOM 616 C C . GLY A 1 76 ? 25.619 -20.189 13.545 1.00 86.75 76 GLY A C 1
ATOM 617 O O . GLY A 1 76 ? 25.971 -21.023 12.711 1.00 86.75 76 GLY A O 1
ATOM 618 N N . ASN A 1 77 ? 25.189 -18.978 13.169 1.00 86.50 77 ASN A N 1
ATOM 619 C CA . ASN A 1 77 ? 25.141 -18.573 11.760 1.00 86.50 77 ASN A CA 1
ATOM 620 C C . ASN A 1 77 ? 26.537 -18.452 11.138 1.00 86.50 77 ASN A C 1
ATOM 622 O O . ASN A 1 77 ? 26.695 -18.814 9.973 1.00 86.50 77 ASN A O 1
ATOM 626 N N . ILE A 1 78 ? 27.542 -17.995 11.891 1.00 86.94 78 ILE A N 1
ATOM 627 C CA . ILE A 1 78 ? 28.928 -17.944 11.407 1.00 86.94 78 ILE A CA 1
ATOM 628 C C . ILE A 1 78 ? 29.477 -19.353 11.210 1.00 86.94 78 ILE A C 1
ATOM 630 O O . ILE A 1 78 ? 30.093 -19.618 10.177 1.00 86.94 78 ILE A O 1
ATOM 634 N N . LEU A 1 79 ? 29.195 -20.287 12.124 1.00 90.00 79 LEU A N 1
ATOM 635 C CA . LEU A 1 79 ? 29.565 -21.693 11.933 1.00 90.00 79 LEU A CA 1
ATOM 636 C C . LEU A 1 79 ? 28.929 -22.282 10.663 1.00 90.00 79 LEU A C 1
ATOM 638 O O . LEU A 1 79 ? 29.595 -22.979 9.900 1.00 90.00 79 LEU A O 1
ATOM 642 N N . ILE A 1 80 ? 27.663 -21.958 10.377 1.00 87.31 80 ILE A N 1
ATOM 643 C CA . ILE A 1 80 ? 27.005 -22.366 9.125 1.00 87.31 80 ILE A CA 1
ATOM 644 C C . ILE A 1 80 ? 27.676 -21.716 7.906 1.00 87.31 80 ILE A C 1
ATOM 646 O O . ILE A 1 80 ? 27.947 -22.402 6.920 1.00 87.31 80 ILE A O 1
ATOM 650 N N . ALA A 1 81 ? 27.940 -20.408 7.954 1.00 84.94 81 ALA A N 1
ATOM 651 C CA . ALA A 1 81 ? 28.521 -19.649 6.844 1.00 84.94 81 ALA A CA 1
ATOM 652 C C . ALA A 1 81 ? 29.953 -20.095 6.506 1.00 84.94 81 ALA A C 1
ATOM 654 O O . ALA A 1 81 ? 30.323 -20.136 5.336 1.00 84.94 81 ALA A O 1
ATOM 655 N N . THR A 1 82 ? 30.721 -20.498 7.518 1.00 84.19 82 THR A N 1
ATOM 656 C CA . THR A 1 82 ? 32.081 -21.050 7.393 1.00 84.19 82 THR A CA 1
ATOM 657 C C . THR A 1 82 ? 32.102 -22.561 7.142 1.00 84.19 82 THR A C 1
ATOM 659 O O . THR A 1 82 ? 33.163 -23.179 7.147 1.00 84.19 82 THR A O 1
ATOM 662 N N . ASN A 1 83 ? 30.938 -23.174 6.896 1.00 89.19 83 ASN A N 1
ATOM 663 C CA . ASN A 1 83 ? 30.774 -24.604 6.627 1.00 89.19 83 ASN A CA 1
ATOM 664 C C . ASN A 1 83 ? 31.248 -25.539 7.768 1.00 89.19 83 ASN A C 1
ATOM 666 O O . ASN A 1 83 ? 31.451 -26.736 7.557 1.00 89.19 83 ASN A O 1
ATOM 670 N N . ARG A 1 84 ? 31.347 -25.031 9.003 1.00 92.69 84 ARG A N 1
ATOM 671 C CA . ARG A 1 84 ? 31.611 -25.788 10.243 1.00 92.69 84 ARG A CA 1
ATOM 672 C C . ARG A 1 84 ? 30.324 -26.443 10.758 1.00 92.69 84 ARG A C 1
ATOM 674 O O . ARG A 1 84 ? 29.866 -26.220 11.876 1.00 92.69 84 ARG A O 1
ATOM 681 N N . LEU A 1 85 ? 29.689 -27.244 9.899 1.00 90.31 85 LEU A N 1
ATOM 682 C CA . LEU A 1 85 ? 28.311 -27.717 10.088 1.00 90.31 85 LEU A CA 1
ATOM 683 C C . LEU A 1 85 ? 28.132 -28.688 11.265 1.00 90.31 85 LEU A C 1
ATOM 685 O O . LEU A 1 85 ? 27.043 -28.747 11.823 1.00 90.31 85 LEU A O 1
ATOM 689 N N . ALA A 1 86 ? 29.157 -29.463 11.633 1.00 93.75 86 ALA A N 1
ATOM 690 C CA . ALA A 1 86 ? 29.096 -30.361 12.793 1.00 93.75 86 ALA A CA 1
ATOM 691 C C . ALA A 1 86 ? 29.059 -29.571 14.111 1.00 93.75 86 ALA A C 1
ATOM 693 O O . ALA A 1 86 ? 28.186 -29.798 14.944 1.00 93.75 86 ALA A O 1
ATOM 694 N N . GLU A 1 87 ? 29.933 -28.573 14.239 1.00 92.81 87 GLU A N 1
ATOM 695 C CA . GLU A 1 87 ? 29.954 -27.667 15.389 1.00 92.81 87 GLU A CA 1
ATOM 696 C C . GLU A 1 87 ? 28.660 -26.854 15.474 1.00 92.81 87 GLU A C 1
ATOM 698 O O . GLU A 1 87 ? 28.069 -26.739 16.544 1.00 92.81 87 GLU A O 1
ATOM 703 N N . ALA A 1 88 ? 28.165 -26.353 14.334 1.00 93.69 88 ALA A N 1
ATOM 704 C CA . ALA A 1 88 ? 26.894 -25.634 14.278 1.00 93.69 88 ALA A CA 1
ATOM 705 C C . ALA A 1 88 ? 25.725 -26.507 14.756 1.00 93.69 88 ALA A C 1
ATOM 707 O O . ALA A 1 88 ? 24.806 -26.020 15.411 1.00 93.69 88 ALA A O 1
ATOM 708 N N . GLU A 1 89 ? 25.746 -27.798 14.429 1.00 93.94 89 GLU A N 1
ATOM 709 C CA . GLU A 1 89 ? 24.694 -28.737 14.801 1.00 93.94 89 GLU A CA 1
ATOM 710 C C . GLU A 1 89 ? 24.659 -28.999 16.306 1.00 93.94 89 GLU A C 1
ATOM 712 O O . GLU A 1 89 ? 23.591 -28.925 16.919 1.00 93.94 89 GLU A O 1
ATOM 717 N N . ASP A 1 90 ? 25.820 -29.258 16.910 1.00 94.31 90 ASP A N 1
ATOM 718 C CA . ASP A 1 90 ? 25.949 -29.411 18.359 1.00 94.31 90 ASP A CA 1
ATOM 719 C C . ASP A 1 90 ? 25.552 -28.123 19.092 1.00 94.31 90 ASP A C 1
ATOM 721 O O . ASP A 1 90 ? 24.851 -28.170 20.108 1.00 94.31 90 ASP A O 1
ATOM 725 N N . PHE A 1 91 ? 25.931 -26.976 18.528 1.00 95.12 91 PHE A N 1
ATOM 726 C CA . PHE A 1 91 ? 25.658 -25.659 19.083 1.00 95.12 91 PHE A CA 1
ATOM 727 C C . PHE A 1 91 ? 24.173 -25.265 19.005 1.00 95.12 91 PHE A C 1
ATOM 729 O O . PHE A 1 91 ? 23.592 -24.831 19.996 1.00 95.12 91 PHE A O 1
ATOM 736 N N . PHE A 1 92 ? 23.488 -25.468 17.876 1.00 94.75 92 PHE A N 1
ATOM 737 C CA . PHE A 1 92 ? 22.044 -25.210 17.820 1.00 94.75 92 PHE A CA 1
ATOM 738 C C . PHE A 1 92 ? 21.238 -26.234 18.625 1.00 94.75 92 PHE A C 1
ATOM 740 O O . PHE A 1 92 ? 20.189 -25.884 19.165 1.00 94.75 92 PHE A O 1
ATOM 747 N N . ARG A 1 93 ? 21.739 -27.463 18.806 1.00 95.50 93 ARG A N 1
ATOM 748 C CA . ARG A 1 93 ? 21.132 -28.431 19.729 1.00 95.50 93 ARG A CA 1
ATOM 749 C C . ARG A 1 93 ? 21.213 -27.963 21.187 1.00 95.50 93 ARG A C 1
ATOM 751 O O . ARG A 1 93 ? 20.247 -28.155 21.927 1.00 95.50 93 ARG A O 1
ATOM 758 N N . SER A 1 94 ? 22.320 -27.354 21.622 1.00 92.25 94 SER A N 1
ATOM 759 C CA . SER A 1 94 ? 22.402 -26.755 22.964 1.00 92.25 94 SER A CA 1
ATOM 760 C C . SER A 1 94 ? 21.519 -25.506 23.081 1.00 92.25 94 SER A C 1
ATOM 762 O O . SER A 1 94 ? 20.803 -25.365 24.073 1.00 92.25 94 SER A O 1
ATOM 764 N N . ALA A 1 95 ? 21.458 -24.675 22.035 1.00 89.50 95 ALA A N 1
ATOM 765 C CA . ALA A 1 95 ? 20.571 -23.513 21.974 1.00 89.50 95 ALA A CA 1
ATOM 766 C C . ALA A 1 95 ? 19.084 -23.899 22.086 1.00 89.50 95 ALA A C 1
ATOM 768 O O . ALA A 1 95 ? 18.341 -23.239 22.803 1.00 89.50 95 ALA A O 1
ATOM 769 N N . ILE A 1 96 ? 18.648 -24.994 21.450 1.00 95.25 96 ILE A N 1
ATOM 770 C CA . ILE A 1 96 ? 17.278 -25.527 21.575 1.00 95.25 96 ILE A CA 1
ATOM 771 C C . ILE A 1 96 ? 16.953 -25.907 23.025 1.00 95.25 96 ILE A C 1
ATOM 773 O O . ILE A 1 96 ? 15.881 -25.574 23.522 1.00 95.25 96 ILE A O 1
ATOM 777 N N . LYS A 1 97 ? 17.885 -26.564 23.732 1.00 93.00 97 LYS A N 1
ATOM 778 C CA . LYS A 1 97 ? 17.694 -26.916 25.152 1.00 93.00 97 LYS A CA 1
ATOM 779 C C . LYS A 1 97 ? 17.566 -25.678 26.038 1.00 93.00 97 LYS A C 1
ATOM 781 O O . LYS A 1 97 ? 16.820 -25.705 27.011 1.00 93.00 97 LYS A O 1
ATOM 786 N N . ARG A 1 98 ? 18.306 -24.614 25.716 1.00 87.88 98 ARG A N 1
ATOM 787 C CA . ARG A 1 98 ? 18.304 -23.357 26.473 1.00 87.88 98 ARG A CA 1
ATOM 788 C C . ARG A 1 98 ? 17.077 -22.494 26.169 1.00 87.88 98 ARG A C 1
ATOM 790 O O . ARG A 1 98 ? 16.522 -21.898 27.085 1.00 87.88 98 ARG A O 1
ATOM 797 N N . PHE A 1 99 ? 16.636 -22.466 24.911 1.00 81.81 99 PHE A N 1
ATOM 798 C CA . PHE A 1 99 ? 15.521 -21.653 24.422 1.00 81.81 99 PHE A CA 1
ATOM 799 C C . PHE A 1 99 ? 14.421 -22.526 23.792 1.00 81.81 99 PHE A C 1
ATOM 801 O O . PHE A 1 99 ? 14.163 -22.421 22.589 1.00 81.81 99 PHE A O 1
ATOM 808 N N . PRO A 1 100 ? 13.728 -23.369 24.581 1.00 82.88 100 PRO A N 1
ATOM 809 C CA . PRO A 1 100 ? 12.762 -24.328 24.044 1.00 82.88 100 PRO A CA 1
ATOM 810 C C . PRO A 1 100 ? 11.570 -23.661 23.343 1.00 82.88 100 PRO A C 1
ATOM 812 O O . PRO A 1 100 ? 10.999 -24.263 22.439 1.00 82.88 100 PRO A O 1
ATOM 815 N N . ASN A 1 101 ? 11.246 -22.414 23.707 1.00 81.44 101 ASN A N 1
ATOM 816 C CA . ASN A 1 101 ? 10.128 -21.635 23.161 1.00 81.44 101 ASN A CA 1
ATOM 817 C C . ASN A 1 101 ? 10.541 -20.651 22.051 1.00 81.44 101 ASN A C 1
ATOM 819 O O . ASN A 1 101 ? 9.729 -19.829 21.629 1.00 81.44 101 ASN A O 1
ATOM 823 N N . ALA A 1 102 ? 11.797 -20.685 21.595 1.00 73.31 102 ALA A N 1
ATOM 824 C CA . ALA A 1 102 ? 12.272 -19.807 20.533 1.00 73.31 102 ALA A CA 1
ATOM 825 C C . ALA A 1 102 ? 12.463 -20.600 19.234 1.00 73.31 102 ALA A C 1
ATOM 827 O O . ALA A 1 102 ? 13.265 -21.530 19.217 1.00 73.31 102 ALA A O 1
ATOM 828 N N . PRO A 1 103 ? 11.811 -20.233 18.121 1.00 70.94 103 PRO A N 1
ATOM 829 C CA . PRO A 1 103 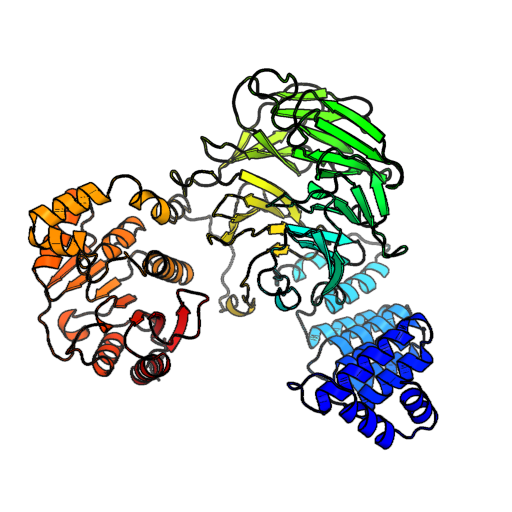? 11.858 -21.043 16.905 1.00 70.94 103 PRO A CA 1
ATOM 830 C C . PRO A 1 103 ? 13.169 -20.917 16.113 1.00 70.94 103 PRO A C 1
ATOM 832 O O . PRO A 1 103 ? 13.514 -21.813 15.342 1.00 70.94 103 PRO A O 1
ATOM 835 N N . GLY A 1 104 ? 13.928 -19.831 16.307 1.00 79.50 104 GLY A N 1
ATOM 836 C CA . GLY A 1 104 ? 15.179 -19.559 15.585 1.00 79.50 104 GLY A CA 1
ATOM 837 C C . GLY A 1 104 ? 16.190 -20.720 15.627 1.00 79.50 104 GLY A C 1
ATOM 838 O O . GLY A 1 104 ? 16.601 -21.187 14.560 1.00 79.50 104 GLY A O 1
ATOM 839 N N . PRO A 1 105 ? 16.557 -21.234 16.818 1.00 88.56 105 PRO A N 1
ATOM 840 C CA . PRO A 1 105 ? 17.433 -22.397 16.958 1.00 88.56 105 PRO A CA 1
ATOM 841 C C . PRO A 1 105 ? 16.935 -23.665 16.252 1.00 88.56 105 PRO A C 1
ATOM 843 O O . PRO A 1 105 ? 17.723 -24.334 15.586 1.00 88.56 105 PRO A O 1
ATOM 846 N N . TYR A 1 106 ? 15.634 -23.969 16.322 1.00 87.44 106 TYR A N 1
ATOM 847 C CA . TYR A 1 106 ? 15.039 -25.144 15.669 1.00 87.44 10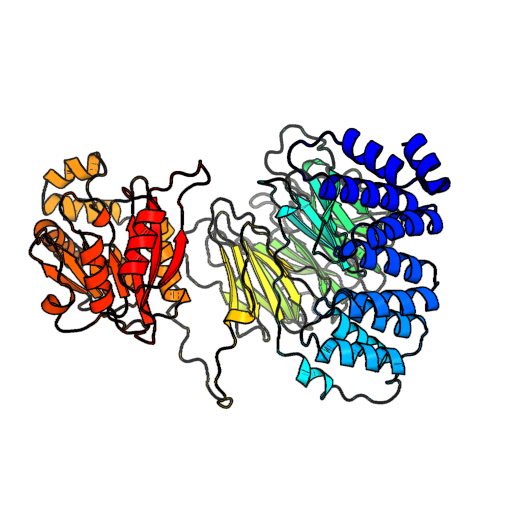6 TYR A CA 1
ATOM 848 C C . TYR A 1 106 ? 15.142 -25.068 14.142 1.00 87.44 106 TYR A C 1
ATOM 850 O O . TYR A 1 106 ? 15.553 -26.023 13.482 1.00 87.44 106 TYR A O 1
ATOM 858 N N . VAL A 1 107 ? 14.860 -23.897 13.570 1.00 83.38 107 VAL A N 1
ATOM 859 C CA . VAL A 1 107 ? 14.936 -23.665 12.119 1.00 83.38 107 VAL A CA 1
ATOM 860 C C . VAL A 1 107 ? 16.370 -23.765 11.616 1.00 83.38 107 VAL A C 1
ATOM 862 O O . VAL A 1 107 ? 16.610 -24.336 10.552 1.00 83.38 107 VAL A O 1
ATOM 865 N N . ARG A 1 108 ? 17.338 -23.219 12.362 1.00 90.69 108 ARG A N 1
ATOM 866 C CA . ARG A 1 108 ? 18.759 -23.315 12.004 1.00 90.69 108 ARG A CA 1
ATOM 867 C C . ARG A 1 108 ? 19.275 -24.746 12.133 1.00 90.69 108 ARG A C 1
ATOM 869 O O . ARG A 1 108 ? 19.999 -25.195 11.250 1.00 90.69 108 ARG A O 1
ATOM 876 N N . TYR A 1 109 ? 18.830 -25.483 13.148 1.00 92.31 109 TYR A N 1
ATOM 877 C CA . TYR A 1 109 ? 19.127 -26.907 13.310 1.00 92.31 109 TYR A CA 1
ATOM 878 C C . TYR A 1 109 ? 18.610 -27.763 12.140 1.00 92.31 109 TYR A C 1
ATOM 880 O O . TYR A 1 109 ? 19.320 -28.649 11.656 1.00 92.31 109 TYR A O 1
ATOM 888 N N . ALA A 1 110 ? 17.411 -27.462 11.631 1.00 88.75 110 ALA A N 1
ATOM 889 C CA . ALA A 1 110 ? 16.866 -28.087 10.427 1.00 88.75 110 ALA A CA 1
ATOM 890 C C . ALA A 1 110 ? 17.625 -27.672 9.151 1.00 88.75 110 ALA A C 1
ATOM 892 O O . ALA A 1 110 ? 17.980 -28.518 8.330 1.00 88.75 110 ALA A O 1
ATOM 893 N N . PHE A 1 111 ? 17.962 -26.385 9.021 1.00 86.94 111 PHE A N 1
ATOM 894 C CA . PHE A 1 111 ? 18.717 -25.850 7.883 1.00 86.94 111 PHE A CA 1
ATOM 895 C C . PHE A 1 111 ? 20.127 -26.441 7.755 1.00 86.94 111 PHE A C 1
ATOM 897 O O . PHE A 1 111 ? 20.653 -26.562 6.651 1.00 86.94 111 PHE A O 1
ATOM 904 N N . ILE A 1 112 ? 20.754 -26.842 8.862 1.00 92.81 112 ILE A N 1
ATOM 905 C CA . ILE A 1 112 ? 22.057 -27.519 8.825 1.00 92.81 112 ILE A CA 1
ATOM 906 C C . ILE A 1 112 ? 21.969 -28.859 8.091 1.00 92.81 112 ILE A C 1
ATOM 908 O O . ILE A 1 112 ? 22.850 -29.159 7.287 1.00 92.81 112 ILE A O 1
ATOM 912 N N . ALA A 1 113 ? 20.906 -29.637 8.308 1.00 89.50 113 ALA A N 1
ATOM 913 C CA . ALA A 1 113 ? 20.688 -30.879 7.568 1.00 89.50 113 ALA A CA 1
ATOM 914 C C . ALA A 1 113 ? 20.467 -30.605 6.066 1.00 89.50 113 ALA A C 1
ATOM 916 O O . ALA A 1 113 ? 21.047 -31.293 5.226 1.00 89.50 113 ALA A O 1
ATOM 917 N N . GLU A 1 114 ? 19.751 -29.525 5.722 1.00 85.75 114 GLU A N 1
ATOM 918 C CA . GLU A 1 114 ? 19.601 -29.058 4.332 1.00 85.75 114 GLU A CA 1
ATOM 919 C C . GLU A 1 114 ? 20.968 -28.686 3.719 1.00 85.75 114 GLU A C 1
ATOM 921 O O . GLU A 1 114 ? 21.292 -29.102 2.607 1.00 85.75 114 GLU A O 1
ATOM 926 N N . LYS A 1 115 ? 21.836 -27.984 4.463 1.00 87.31 115 LYS A N 1
ATOM 927 C CA . LYS A 1 115 ? 23.209 -27.651 4.032 1.00 87.31 115 LYS A CA 1
ATOM 928 C C . LYS A 1 115 ? 24.112 -28.870 3.871 1.00 87.31 115 LYS A C 1
ATOM 930 O O . LYS A 1 115 ? 24.941 -28.883 2.962 1.00 87.31 115 LYS A O 1
ATOM 935 N N . LYS A 1 116 ? 23.917 -29.905 4.690 1.00 89.38 116 LYS A N 1
ATOM 936 C CA . LYS A 1 116 ? 24.564 -31.219 4.537 1.00 89.38 116 LYS A CA 1
ATOM 937 C C . LYS A 1 116 ? 24.001 -32.033 3.365 1.00 89.38 116 LYS A C 1
ATOM 939 O O . LYS A 1 116 ? 24.529 -33.103 3.080 1.00 89.38 116 LYS A O 1
ATOM 944 N N . LYS A 1 117 ? 22.976 -31.522 2.668 1.00 88.00 117 LYS A N 1
ATOM 945 C CA . LYS A 1 117 ? 22.219 -32.207 1.606 1.00 88.00 117 LYS A CA 1
ATOM 946 C C . LYS A 1 117 ? 21.504 -33.475 2.086 1.00 88.00 117 LYS A C 1
ATOM 948 O O . LYS A 1 117 ? 21.115 -34.308 1.270 1.00 88.00 117 LYS A O 1
ATOM 953 N N . ASP A 1 118 ? 21.289 -33.606 3.394 1.00 89.12 118 ASP A N 1
ATOM 954 C CA . ASP A 1 118 ? 20.469 -34.664 3.974 1.00 89.12 118 ASP A CA 1
ATOM 955 C C . ASP A 1 118 ? 19.010 -34.197 4.018 1.00 89.12 118 ASP A C 1
ATOM 957 O O . ASP A 1 118 ? 18.496 -33.719 5.032 1.00 89.12 118 ASP A O 1
ATOM 961 N N . ASN A 1 119 ? 18.341 -34.290 2.867 1.00 82.94 119 ASN A N 1
ATOM 962 C CA . ASN A 1 119 ? 16.955 -33.842 2.715 1.00 82.94 119 ASN A CA 1
ATOM 963 C C . ASN A 1 119 ? 15.977 -34.645 3.588 1.00 82.94 119 ASN A C 1
ATOM 965 O O . ASN A 1 119 ? 14.931 -34.119 3.967 1.00 82.94 119 ASN A O 1
ATOM 969 N N . SER A 1 120 ? 16.304 -35.901 3.911 1.00 86.12 120 SER A N 1
ATOM 970 C CA . SER A 1 120 ? 15.472 -36.749 4.769 1.00 86.12 120 SER A CA 1
ATOM 971 C C . SER A 1 120 ? 15.477 -36.226 6.202 1.00 86.12 120 SER A C 1
ATOM 973 O O . SER A 1 120 ? 14.420 -35.985 6.791 1.00 86.12 120 SER A O 1
ATOM 975 N N . GLU A 1 121 ? 16.666 -35.980 6.745 1.00 87.75 121 GLU A N 1
ATOM 976 C CA . GLU A 1 121 ? 16.817 -35.446 8.092 1.00 87.75 121 GLU A CA 1
ATOM 977 C C . GLU A 1 121 ? 16.352 -33.982 8.177 1.00 87.75 121 GLU A C 1
ATOM 979 O O . GLU A 1 121 ? 15.685 -33.598 9.138 1.00 87.75 121 GLU A O 1
ATOM 984 N N . ALA A 1 122 ? 16.596 -33.172 7.141 1.00 87.56 122 ALA A N 1
ATOM 985 C CA . ALA A 1 122 ? 16.081 -31.805 7.063 1.00 87.56 122 ALA A CA 1
ATOM 986 C C . ALA A 1 122 ? 14.549 -31.773 7.102 1.00 87.56 122 ALA A C 1
ATOM 988 O O . ALA A 1 122 ? 13.965 -31.009 7.871 1.00 87.56 122 ALA A O 1
ATOM 989 N N . ARG A 1 123 ? 13.888 -32.652 6.334 1.00 87.62 123 ARG A N 1
ATOM 990 C CA . ARG A 1 123 ? 12.427 -32.806 6.344 1.00 87.62 123 ARG A CA 1
ATOM 991 C C . ARG A 1 123 ? 11.921 -33.128 7.743 1.00 87.62 123 ARG A C 1
ATOM 993 O O . ARG A 1 123 ? 11.017 -32.452 8.229 1.00 87.62 123 ARG A O 1
ATOM 1000 N N . LYS A 1 124 ? 12.520 -34.126 8.396 1.00 91.94 124 LYS A N 1
ATOM 1001 C CA . LYS A 1 124 ? 12.153 -34.534 9.755 1.00 91.94 124 LYS A CA 1
ATOM 1002 C C . LYS A 1 124 ? 12.282 -33.370 10.738 1.00 91.94 124 LYS A C 1
ATOM 1004 O O . LYS A 1 124 ? 11.334 -33.079 11.463 1.00 91.94 124 LYS A O 1
ATOM 1009 N N . ARG A 1 125 ? 13.407 -32.654 10.718 1.00 92.56 125 ARG A N 1
ATOM 1010 C CA . ARG A 1 125 ? 13.656 -31.522 11.625 1.00 92.56 125 ARG A CA 1
ATOM 1011 C C . ARG A 1 125 ? 12.733 -30.339 11.361 1.00 92.56 125 ARG A C 1
ATOM 1013 O O . ARG A 1 125 ? 12.264 -29.711 12.309 1.00 92.56 125 ARG A O 1
ATOM 1020 N N . TYR A 1 126 ? 12.423 -30.042 10.100 1.00 84.75 126 TYR A N 1
ATOM 1021 C CA . TYR A 1 126 ? 11.437 -29.014 9.769 1.00 84.75 126 TYR A CA 1
ATOM 1022 C C . TYR A 1 126 ? 10.026 -29.413 10.217 1.00 84.75 126 TYR A C 1
ATOM 1024 O O . TYR A 1 126 ? 9.313 -28.580 10.769 1.00 84.75 126 TYR A O 1
ATOM 1032 N N . GLN A 1 127 ? 9.641 -30.684 10.077 1.00 87.44 127 GLN A N 1
ATOM 1033 C CA . GLN A 1 127 ? 8.374 -31.195 10.611 1.00 87.44 127 GLN A CA 1
ATOM 1034 C C . GLN A 1 127 ? 8.317 -31.123 12.138 1.00 87.44 127 GLN A C 1
ATOM 1036 O O . GLN A 1 127 ? 7.299 -30.715 12.683 1.00 87.44 127 GLN A O 1
ATOM 1041 N N . GLU A 1 128 ? 9.387 -31.486 12.843 1.00 87.19 128 GLU A N 1
ATOM 1042 C CA . GLU A 1 128 ? 9.469 -31.348 14.303 1.00 87.19 128 GLU A CA 1
ATOM 1043 C C . GLU A 1 128 ? 9.389 -29.882 14.735 1.00 87.19 128 GLU A C 1
ATOM 1045 O O . GLU A 1 128 ? 8.645 -29.556 15.657 1.00 87.19 128 GLU A O 1
ATOM 1050 N N . THR A 1 129 ? 10.061 -28.985 14.008 1.00 75.94 129 THR A N 1
ATOM 1051 C CA . THR A 1 129 ? 9.955 -27.537 14.232 1.00 75.94 129 THR A CA 1
ATOM 1052 C C . THR A 1 129 ? 8.511 -27.067 14.084 1.00 75.94 129 THR A C 1
ATOM 1054 O O . THR A 1 129 ? 8.038 -26.312 14.923 1.00 75.94 129 THR A O 1
ATOM 1057 N N . LEU A 1 130 ? 7.785 -27.545 13.071 1.00 74.94 130 LEU A N 1
ATOM 1058 C CA . LEU A 1 130 ? 6.378 -27.202 12.843 1.00 74.94 130 LEU A CA 1
ATOM 1059 C C . LEU A 1 130 ? 5.413 -27.893 13.814 1.00 74.94 130 LEU A C 1
ATOM 1061 O O . LEU A 1 130 ? 4.318 -27.398 14.029 1.00 74.94 130 LEU A O 1
ATOM 1065 N N . LYS A 1 131 ? 5.786 -29.010 14.445 1.00 82.81 131 LYS A N 1
ATOM 1066 C CA . LYS A 1 131 ? 4.985 -29.576 15.544 1.00 82.81 131 LYS A CA 1
ATOM 1067 C C . LYS A 1 131 ? 5.011 -28.677 16.779 1.00 82.81 131 LYS A C 1
ATOM 1069 O O . LYS A 1 131 ? 4.019 -28.607 17.492 1.00 82.81 131 LYS A O 1
ATOM 1074 N N . ILE A 1 132 ? 6.146 -28.023 17.029 1.00 76.31 132 ILE A N 1
ATOM 1075 C CA . ILE A 1 132 ? 6.351 -27.142 18.188 1.00 76.31 132 ILE A CA 1
ATOM 1076 C C . ILE A 1 132 ? 5.897 -25.710 17.869 1.00 76.31 132 ILE A C 1
ATOM 1078 O O . ILE A 1 132 ? 5.289 -25.050 18.705 1.00 76.31 132 ILE A O 1
ATOM 1082 N N . PHE A 1 133 ? 6.142 -25.249 16.641 1.00 71.31 133 PHE A N 1
ATOM 1083 C CA . PHE A 1 133 ? 5.770 -23.931 16.129 1.00 71.31 133 PHE A CA 1
ATOM 1084 C C . PHE A 1 133 ? 4.967 -24.077 14.822 1.00 71.31 133 PHE A C 1
ATOM 1086 O O . PHE A 1 133 ? 5.523 -23.869 13.736 1.00 71.31 133 PHE A O 1
ATOM 1093 N N . PRO A 1 134 ? 3.668 -24.433 14.905 1.00 54.53 134 PRO A N 1
ATOM 1094 C CA . PRO A 1 134 ? 2.815 -24.719 13.742 1.00 54.53 134 PRO A CA 1
ATOM 1095 C C . PRO A 1 134 ? 2.811 -23.632 12.669 1.00 54.53 134 PRO A C 1
ATOM 1097 O O . PRO A 1 134 ? 2.789 -23.945 11.475 1.00 54.53 134 PRO A O 1
ATOM 1100 N N . ASP A 1 135 ? 2.949 -22.371 13.081 1.00 55.91 135 ASP A N 1
ATOM 1101 C CA . ASP A 1 135 ? 2.875 -21.195 12.207 1.00 55.91 135 ASP A CA 1
ATOM 1102 C C . ASP A 1 135 ? 4.243 -20.650 11.773 1.00 55.91 135 ASP A C 1
ATOM 1104 O O . ASP A 1 135 ? 4.351 -19.541 11.244 1.00 55.91 135 ASP A O 1
ATOM 1108 N N . HIS A 1 136 ? 5.323 -21.409 11.987 1.00 54.91 136 HIS A N 1
ATOM 1109 C CA . HIS A 1 136 ? 6.666 -20.937 11.672 1.00 54.91 136 HIS A CA 1
ATOM 1110 C C . HIS A 1 136 ? 6.991 -21.024 10.172 1.00 54.91 136 HIS A C 1
ATOM 1112 O O . HIS A 1 136 ? 7.441 -22.053 9.656 1.00 54.91 136 HIS A O 1
ATOM 1118 N N . SER A 1 137 ? 6.833 -19.899 9.473 1.00 44.31 137 SER A N 1
ATOM 1119 C CA . SER A 1 137 ? 6.959 -19.775 8.013 1.00 44.31 137 SER A CA 1
ATOM 1120 C C . SER A 1 137 ? 8.273 -20.316 7.437 1.00 44.31 137 SER A C 1
ATOM 1122 O O . SER A 1 137 ? 8.248 -21.083 6.478 1.00 44.31 137 SER A O 1
ATOM 1124 N N . ILE A 1 138 ? 9.427 -20.009 8.043 1.00 59.69 138 ILE A N 1
ATOM 1125 C CA . ILE A 1 138 ? 10.734 -20.478 7.536 1.00 59.69 138 ILE A CA 1
ATOM 1126 C C . ILE A 1 138 ? 10.859 -22.004 7.645 1.00 59.69 138 ILE A C 1
ATOM 1128 O O . ILE A 1 138 ? 11.487 -22.635 6.795 1.00 59.69 138 ILE A O 1
ATOM 1132 N N . ALA A 1 139 ? 10.248 -22.613 8.667 1.00 57.38 139 ALA A N 1
ATOM 1133 C CA . ALA A 1 139 ? 10.277 -24.064 8.825 1.00 57.38 139 ALA A CA 1
ATOM 1134 C C . ALA A 1 139 ? 9.378 -24.746 7.784 1.00 57.38 139 ALA A C 1
ATOM 1136 O O . ALA A 1 139 ? 9.761 -25.765 7.217 1.00 57.38 139 ALA A O 1
ATOM 1137 N N . ARG A 1 140 ? 8.229 -24.131 7.470 1.00 59.72 140 ARG A N 1
ATOM 1138 C CA . ARG A 1 140 ? 7.309 -24.563 6.406 1.00 59.72 140 ARG A CA 1
ATOM 1139 C C . ARG A 1 140 ? 7.961 -24.481 5.025 1.00 59.72 140 ARG A C 1
ATOM 1141 O O . ARG A 1 140 ? 7.983 -25.471 4.307 1.00 59.72 140 ARG A O 1
ATOM 1148 N N . GLN A 1 141 ? 8.619 -23.367 4.712 1.00 53.00 141 GLN A N 1
ATOM 1149 C CA . GLN A 1 141 ? 9.371 -23.207 3.461 1.00 53.00 141 GLN A CA 1
ATOM 1150 C C . GLN A 1 141 ? 10.566 -24.164 3.365 1.00 53.00 141 GLN A C 1
ATOM 1152 O O . GLN A 1 141 ? 10.855 -24.704 2.299 1.00 53.00 141 GLN A O 1
ATOM 1157 N N . GLY A 1 142 ? 11.282 -24.376 4.473 1.00 57.38 142 GLY A N 1
ATOM 1158 C CA . GLY A 1 142 ? 12.350 -25.370 4.546 1.00 57.38 142 GLY A CA 1
ATOM 1159 C C . GLY A 1 142 ? 11.838 -26.770 4.227 1.00 57.38 142 GLY A C 1
ATOM 1160 O O . GLY A 1 142 ? 12.425 -27.462 3.399 1.00 57.38 142 GLY A O 1
ATOM 1161 N N . LEU A 1 143 ? 10.689 -27.141 4.803 1.00 71.62 143 LEU A N 1
ATOM 1162 C CA . LEU A 1 143 ? 10.005 -28.400 4.530 1.00 71.62 143 LEU A CA 1
ATOM 1163 C C . LEU A 1 143 ? 9.602 -28.541 3.055 1.00 71.62 143 LEU A C 1
ATOM 1165 O O . LEU A 1 143 ? 9.791 -29.608 2.472 1.00 71.62 143 LEU A O 1
ATOM 1169 N N . GLU A 1 144 ? 9.079 -27.481 2.442 1.00 66.44 144 GLU A N 1
ATOM 1170 C CA . GLU A 1 144 ? 8.705 -27.452 1.024 1.00 66.44 144 GLU A CA 1
ATOM 1171 C C . GLU A 1 144 ? 9.920 -27.646 0.113 1.00 66.44 144 GLU A C 1
ATOM 1173 O O . GLU A 1 144 ? 9.897 -28.531 -0.745 1.00 66.44 144 GLU A O 1
ATOM 1178 N N . ARG A 1 145 ? 11.015 -26.903 0.337 1.00 78.69 145 ARG A N 1
ATOM 1179 C CA . ARG A 1 145 ? 12.249 -27.027 -0.462 1.00 78.69 145 ARG A CA 1
ATOM 1180 C C . ARG A 1 145 ? 12.805 -28.449 -0.449 1.00 78.69 145 ARG A C 1
ATOM 1182 O O . ARG A 1 145 ? 13.121 -28.989 -1.506 1.00 78.69 145 ARG A O 1
ATOM 1189 N N . VAL A 1 146 ? 12.882 -29.077 0.726 1.00 78.44 146 VAL A N 1
ATOM 1190 C CA . VAL A 1 146 ? 13.417 -30.447 0.879 1.00 78.44 146 VAL A CA 1
ATOM 1191 C C . VAL A 1 146 ? 12.413 -31.543 0.496 1.00 78.44 146 VAL A C 1
ATOM 1193 O O . VAL A 1 146 ? 12.753 -32.729 0.449 1.00 78.44 146 VAL A O 1
ATOM 1196 N N . SER A 1 147 ? 11.154 -31.177 0.243 1.00 71.62 147 SER A N 1
ATOM 1197 C CA . SER A 1 147 ? 10.125 -32.087 -0.273 1.00 71.62 147 SER A CA 1
ATOM 1198 C C . SER A 1 147 ? 10.018 -32.016 -1.797 1.00 71.62 147 SER A C 1
ATOM 1200 O O . SER A 1 147 ? 9.846 -33.051 -2.436 1.00 71.62 147 SER A O 1
ATOM 1202 N N . ALA A 1 148 ? 10.226 -30.838 -2.392 1.00 53.75 148 ALA A N 1
ATOM 1203 C CA . ALA A 1 148 ? 10.258 -30.637 -3.839 1.00 53.75 148 ALA A CA 1
ATOM 1204 C C . ALA A 1 148 ? 11.427 -31.371 -4.522 1.00 53.75 148 ALA A C 1
ATOM 1206 O O . ALA A 1 148 ? 11.276 -31.874 -5.632 1.00 53.75 148 ALA A O 1
ATOM 1207 N N . THR A 1 149 ? 12.569 -31.519 -3.846 1.00 51.69 149 THR A N 1
ATOM 1208 C CA . THR A 1 149 ? 13.751 -32.223 -4.378 1.00 51.69 149 THR A CA 1
ATOM 1209 C C . THR A 1 149 ? 13.565 -33.733 -4.576 1.00 51.69 149 THR A C 1
ATOM 1211 O O . THR A 1 149 ? 14.389 -34.344 -5.252 1.00 51.69 149 THR A O 1
ATOM 1214 N N . ASN A 1 150 ? 12.486 -34.337 -4.059 1.00 45.88 150 ASN A N 1
ATOM 1215 C CA . ASN A 1 150 ? 12.143 -35.744 -4.312 1.00 45.88 150 ASN A CA 1
ATOM 1216 C C . ASN A 1 150 ? 11.123 -35.944 -5.453 1.00 45.88 150 ASN A C 1
ATOM 1218 O O . ASN A 1 150 ? 10.898 -37.084 -5.851 1.00 45.88 150 ASN A O 1
ATOM 1222 N N . ASN A 1 151 ? 10.529 -34.876 -6.001 1.00 39.09 151 ASN A N 1
ATOM 1223 C CA . ASN A 1 151 ? 9.460 -34.954 -7.004 1.00 39.09 151 ASN A CA 1
ATOM 1224 C C . ASN A 1 151 ? 9.967 -34.700 -8.434 1.00 39.09 151 ASN A C 1
ATOM 1226 O O . ASN A 1 151 ? 9.448 -33.846 -9.145 1.00 39.09 151 ASN A O 1
ATOM 1230 N N . ASN A 1 152 ? 10.931 -35.499 -8.897 1.00 36.12 152 ASN A N 1
ATOM 1231 C CA . ASN A 1 152 ? 11.252 -35.606 -10.331 1.00 36.12 152 ASN A CA 1
ATOM 1232 C C . ASN A 1 152 ? 10.373 -36.647 -11.061 1.00 36.12 152 ASN A C 1
ATOM 1234 O O . ASN A 1 152 ? 10.800 -37.282 -12.020 1.00 36.12 152 ASN A O 1
ATOM 1238 N N . GLY A 1 153 ? 9.129 -36.830 -10.615 1.00 34.12 153 GLY A N 1
ATOM 1239 C CA . GLY A 1 153 ? 8.195 -37.760 -11.244 1.00 34.12 153 GLY A CA 1
ATOM 1240 C C . GLY A 1 153 ? 6.892 -37.901 -10.471 1.00 34.12 153 GLY A C 1
ATOM 1241 O O . GLY A 1 153 ? 6.708 -38.901 -9.792 1.00 34.12 153 GLY A O 1
ATOM 1242 N N . ASN A 1 154 ? 6.039 -36.877 -10.524 1.00 27.86 154 ASN A N 1
ATOM 1243 C CA . ASN A 1 154 ? 4.575 -36.979 -10.629 1.00 27.86 154 ASN A CA 1
ATOM 1244 C C . ASN A 1 154 ? 3.926 -35.648 -10.242 1.00 27.86 154 ASN A C 1
ATOM 1246 O O . ASN A 1 154 ? 4.108 -35.132 -9.139 1.00 27.86 154 ASN A O 1
ATOM 1250 N N . HIS A 1 155 ? 3.149 -35.111 -11.180 1.00 38.84 155 HIS A N 1
ATOM 1251 C CA . HIS A 1 155 ? 2.200 -34.038 -10.941 1.00 38.84 155 HIS A CA 1
ATOM 1252 C C . HIS A 1 155 ? 1.063 -34.553 -10.056 1.00 38.84 155 HIS A C 1
ATOM 1254 O O . HIS A 1 155 ? 0.258 -35.349 -10.519 1.00 38.84 155 HIS A O 1
ATOM 1260 N N . ASP A 1 156 ? 0.973 -34.050 -8.825 1.00 28.08 156 ASP A N 1
ATOM 1261 C CA . ASP A 1 156 ? -0.237 -34.110 -8.000 1.00 28.08 156 ASP A CA 1
ATOM 1262 C C . ASP A 1 156 ? -0.369 -32.798 -7.208 1.00 28.08 156 ASP A C 1
ATOM 1264 O O . ASP A 1 156 ? 0.009 -32.682 -6.042 1.00 28.08 156 ASP A O 1
ATOM 1268 N N . ASN A 1 157 ? -0.908 -31.769 -7.872 1.00 30.39 157 ASN A N 1
ATOM 1269 C CA . ASN A 1 157 ? -1.094 -30.412 -7.336 1.00 30.39 157 ASN A CA 1
ATOM 1270 C C . ASN A 1 157 ? -2.246 -30.272 -6.315 1.00 30.39 157 ASN A C 1
ATOM 1272 O O . ASN A 1 157 ? -2.514 -29.167 -5.854 1.00 30.39 157 ASN A O 1
ATOM 1276 N N . ASN A 1 158 ? -2.905 -31.363 -5.908 1.00 28.88 158 ASN A N 1
ATOM 1277 C CA . ASN A 1 158 ? -4.134 -31.289 -5.103 1.00 28.88 158 ASN A CA 1
ATOM 1278 C C . ASN A 1 158 ? -3.958 -31.535 -3.592 1.00 28.88 158 ASN A C 1
ATOM 1280 O O . ASN A 1 158 ? -4.872 -31.230 -2.829 1.00 28.88 158 ASN A O 1
ATOM 1284 N N . ASN A 1 159 ? -2.808 -32.035 -3.119 1.00 29.50 159 ASN A N 1
ATOM 1285 C CA . ASN A 1 159 ? -2.594 -32.270 -1.677 1.00 29.50 159 ASN A CA 1
ATOM 1286 C C . ASN A 1 159 ? -1.753 -31.188 -0.983 1.00 29.50 159 ASN A C 1
ATOM 1288 O O . ASN A 1 159 ? -1.932 -30.955 0.213 1.00 29.50 159 ASN A O 1
ATOM 1292 N N . THR A 1 160 ? -0.899 -30.469 -1.713 1.00 29.33 160 THR A N 1
ATOM 1293 C CA . THR A 1 160 ? -0.093 -29.367 -1.158 1.00 29.33 160 THR A CA 1
ATOM 1294 C C . THR A 1 160 ? -0.944 -28.126 -0.864 1.00 29.33 160 THR A C 1
ATOM 1296 O O . THR A 1 160 ? -0.642 -27.377 0.059 1.00 29.33 160 THR A O 1
ATOM 1299 N N . GLN A 1 161 ? -2.067 -27.950 -1.573 1.00 29.00 161 GLN A N 1
ATOM 1300 C CA . GLN A 1 161 ? -2.997 -26.831 -1.376 1.00 29.00 161 GLN A CA 1
ATOM 1301 C C . GLN A 1 161 ? -3.858 -26.931 -0.109 1.00 29.00 161 GLN A C 1
ATOM 1303 O O . GLN A 1 161 ? -4.387 -25.923 0.355 1.00 29.00 161 GLN A O 1
ATOM 1308 N N . LYS A 1 162 ? -3.967 -28.110 0.514 1.00 26.47 162 LYS A N 1
ATOM 1309 C CA . LYS A 1 162 ? -4.853 -28.298 1.674 1.00 26.47 162 LYS A CA 1
ATOM 1310 C C . LYS A 1 162 ? -4.308 -27.692 2.975 1.00 26.47 162 LYS A C 1
ATOM 1312 O O . LYS A 1 162 ? -5.079 -27.454 3.899 1.00 26.47 162 LYS A O 1
ATOM 1317 N N . TYR A 1 163 ? -3.007 -27.395 3.033 1.00 28.30 163 TYR A N 1
ATOM 1318 C CA . TYR A 1 163 ? -2.359 -26.744 4.180 1.00 28.30 163 TYR A CA 1
ATOM 1319 C C . TYR A 1 163 ? -2.131 -25.231 3.983 1.00 28.30 163 TYR A C 1
ATOM 1321 O O . TYR A 1 163 ? -1.596 -24.580 4.878 1.00 28.30 163 TYR A O 1
ATOM 1329 N N . LEU A 1 164 ? -2.542 -24.656 2.842 1.00 30.67 164 LEU A N 1
ATOM 1330 C CA . LEU A 1 164 ? -2.214 -23.275 2.450 1.00 30.67 164 LEU A CA 1
ATOM 1331 C C . LEU A 1 164 ? -3.213 -22.196 2.914 1.00 30.67 164 LEU A C 1
ATOM 1333 O O . LEU A 1 164 ? -2.960 -21.019 2.687 1.00 30.67 164 LEU A O 1
ATOM 1337 N N . VAL A 1 165 ? -4.325 -22.537 3.575 1.00 28.23 165 VAL A N 1
ATOM 1338 C CA . VAL A 1 165 ? -5.444 -21.577 3.748 1.00 28.23 165 VAL A CA 1
ATOM 1339 C C . VAL A 1 165 ? -5.499 -20.873 5.117 1.00 28.23 165 VAL A C 1
ATOM 1341 O O . VAL A 1 165 ? -6.399 -20.076 5.362 1.00 28.23 165 VAL A O 1
ATOM 1344 N N . LYS A 1 166 ? -4.542 -21.065 6.030 1.00 26.61 166 LYS A N 1
ATOM 1345 C CA . LYS A 1 166 ? -4.600 -20.386 7.341 1.00 26.61 166 LYS A CA 1
ATOM 1346 C C . LYS A 1 166 ? -3.250 -19.849 7.801 1.00 26.61 166 LYS A C 1
ATOM 1348 O O . LYS A 1 166 ? -2.495 -20.571 8.436 1.00 26.61 166 LYS A O 1
ATOM 1353 N N . SER A 1 167 ? -2.970 -18.588 7.452 1.00 25.66 167 SER A N 1
ATOM 1354 C CA . SER A 1 167 ? -2.371 -17.554 8.325 1.00 25.66 167 SER A CA 1
ATOM 1355 C C . SER A 1 167 ? -1.813 -16.401 7.471 1.00 25.66 167 SER A C 1
ATOM 1357 O O . SER A 1 167 ? -0.650 -16.408 7.064 1.00 25.66 167 SER A O 1
ATOM 1359 N N . TRP A 1 168 ? -2.644 -15.403 7.183 1.00 35.03 168 TRP A N 1
ATOM 1360 C CA . TRP A 1 168 ? -2.230 -14.150 6.548 1.00 35.03 168 TRP A CA 1
ATOM 1361 C C . TRP A 1 168 ? -1.476 -13.291 7.571 1.00 35.03 168 TRP A C 1
ATOM 1363 O O . TRP A 1 168 ? -1.971 -13.085 8.678 1.00 35.03 168 TRP A O 1
ATOM 1373 N N . LYS A 1 169 ? -0.307 -12.748 7.220 1.00 31.84 169 LYS A N 1
ATOM 1374 C CA . LYS A 1 169 ? 0.322 -11.666 7.992 1.00 31.84 169 LYS A CA 1
ATOM 1375 C C . LYS A 1 169 ? 0.564 -10.476 7.075 1.00 31.84 169 LYS A C 1
ATOM 1377 O O . LYS A 1 169 ? 1.532 -10.452 6.324 1.00 31.84 169 LYS A O 1
ATOM 1382 N N . ILE A 1 170 ? -0.300 -9.466 7.172 1.00 36.38 170 ILE A N 1
ATOM 1383 C CA . ILE A 1 170 ? 0.086 -8.108 6.787 1.00 36.38 170 ILE A CA 1
ATOM 1384 C C . ILE A 1 170 ? 1.087 -7.662 7.851 1.00 36.38 170 ILE A C 1
ATOM 1386 O O . ILE A 1 170 ? 0.705 -7.370 8.985 1.00 36.38 170 ILE A O 1
ATOM 1390 N N . GLN A 1 171 ? 2.377 -7.706 7.534 1.00 36.56 171 GLN A N 1
ATOM 1391 C CA . GLN A 1 171 ? 3.403 -7.293 8.477 1.00 36.56 171 GLN A CA 1
ATOM 1392 C C . GLN A 1 171 ? 3.626 -5.793 8.303 1.00 36.56 171 GLN A C 1
ATOM 1394 O O . GLN A 1 171 ? 4.167 -5.332 7.300 1.00 36.56 171 GLN A O 1
ATOM 1399 N N . SER A 1 172 ? 3.192 -5.008 9.286 1.00 41.19 172 SER A N 1
ATOM 1400 C CA . SER A 1 172 ? 3.615 -3.616 9.370 1.00 41.19 172 SER A CA 1
ATOM 1401 C C . SER A 1 172 ? 5.134 -3.573 9.471 1.00 41.19 172 SER A C 1
ATOM 1403 O O . SER A 1 172 ? 5.693 -4.235 10.349 1.00 41.19 172 SER A O 1
ATOM 1405 N N . ILE A 1 173 ? 5.792 -2.783 8.621 1.00 43.53 173 ILE A N 1
ATOM 1406 C CA . ILE A 1 173 ? 7.205 -2.452 8.815 1.00 43.53 173 ILE A CA 1
ATOM 1407 C C . ILE A 1 173 ? 7.321 -1.837 10.215 1.00 43.53 173 ILE A C 1
ATOM 1409 O O . ILE A 1 173 ? 6.648 -0.831 10.461 1.00 43.53 173 ILE A O 1
ATOM 1413 N N . PRO A 1 174 ? 8.110 -2.404 11.145 1.00 42.97 174 PRO A N 1
ATOM 1414 C CA . PRO A 1 174 ? 8.249 -1.828 12.474 1.00 42.97 174 PRO A CA 1
ATOM 1415 C C . PRO A 1 174 ? 8.899 -0.445 12.366 1.00 42.97 174 PRO A C 1
ATOM 1417 O O . PRO A 1 174 ? 10.110 -0.336 12.356 1.00 42.97 174 PRO A O 1
ATOM 1420 N N . THR A 1 175 ? 8.144 0.653 12.308 1.00 45.00 175 THR A N 1
ATOM 1421 C CA . THR A 1 175 ? 8.723 2.003 12.120 1.00 45.00 175 THR A CA 1
ATOM 1422 C C . THR A 1 175 ? 9.621 2.455 13.274 1.00 45.00 175 THR A C 1
ATOM 1424 O O . THR A 1 175 ? 10.237 3.509 13.187 1.00 45.00 175 THR A O 1
ATOM 1427 N N . ASN A 1 176 ? 9.736 1.655 14.335 1.00 46.62 176 ASN A N 1
ATOM 1428 C CA . ASN A 1 176 ? 10.603 1.883 15.486 1.00 46.62 176 ASN A CA 1
ATOM 1429 C C . ASN A 1 176 ? 12.097 1.994 15.124 1.00 46.62 176 ASN A C 1
ATOM 1431 O O . ASN A 1 176 ? 12.847 2.568 15.907 1.00 46.62 176 ASN A O 1
ATOM 1435 N N . PHE A 1 177 ? 12.537 1.459 13.975 1.00 48.94 177 PHE A N 1
ATOM 1436 C CA . PHE A 1 177 ? 13.912 1.652 13.486 1.00 48.94 177 PHE A CA 1
ATOM 1437 C C . PHE A 1 177 ? 14.102 2.965 12.713 1.00 48.94 177 PHE A C 1
ATOM 1439 O O . PHE A 1 177 ? 15.234 3.394 12.489 1.00 48.94 177 PHE A O 1
ATOM 1446 N N . LEU A 1 178 ? 13.015 3.590 12.257 1.00 54.06 178 LEU A N 1
ATOM 1447 C CA . LEU A 1 178 ? 13.081 4.890 11.609 1.00 54.06 178 LEU A CA 1
ATOM 1448 C C . LEU A 1 178 ? 13.105 5.978 12.688 1.00 54.06 178 LEU A C 1
ATOM 1450 O O . LEU A 1 178 ? 12.434 5.847 13.714 1.00 54.06 178 LEU A O 1
ATOM 1454 N N . PRO A 1 179 ? 13.817 7.095 12.463 1.00 53.41 179 PRO A N 1
ATOM 1455 C CA . PRO A 1 179 ? 13.665 8.272 13.304 1.00 53.41 179 PRO A CA 1
ATOM 1456 C C . PRO A 1 179 ? 12.181 8.650 13.426 1.00 53.41 179 PRO A C 1
ATOM 1458 O O . PRO A 1 179 ? 11.435 8.568 12.442 1.00 53.41 179 PRO A O 1
ATOM 1461 N N . LYS A 1 180 ? 11.747 9.081 14.618 1.00 46.72 180 LYS A N 1
ATOM 1462 C CA . LYS A 1 180 ? 10.369 9.553 14.840 1.00 46.72 180 LYS A CA 1
ATOM 1463 C C . LYS A 1 180 ? 9.979 10.570 13.756 1.00 46.72 180 LYS A C 1
ATOM 1465 O O . LYS A 1 180 ? 10.772 11.449 13.430 1.00 46.72 180 LYS A O 1
ATOM 1470 N N . ASN A 1 181 ? 8.759 10.454 13.224 1.00 49.56 181 ASN A N 1
ATOM 1471 C CA . ASN A 1 181 ? 8.205 11.274 12.130 1.00 49.56 181 ASN A CA 1
ATOM 1472 C C . ASN A 1 181 ? 8.788 11.037 10.719 1.00 49.56 181 ASN A C 1
ATOM 1474 O O . ASN A 1 181 ? 8.529 11.829 9.812 1.00 49.56 181 ASN A O 1
ATOM 1478 N N . THR A 1 182 ? 9.537 9.957 10.487 1.00 53.50 182 THR A N 1
ATOM 1479 C CA . THR A 1 182 ? 10.009 9.617 9.134 1.00 53.50 182 THR A CA 1
ATOM 1480 C C . THR A 1 182 ? 8.880 9.046 8.273 1.00 53.50 182 THR A C 1
ATOM 1482 O O . THR A 1 182 ? 8.281 8.027 8.610 1.00 53.50 182 THR A O 1
ATOM 1485 N N . LEU A 1 183 ? 8.621 9.672 7.122 1.00 59.06 183 LEU A N 1
ATOM 1486 C CA . LEU A 1 183 ? 7.639 9.202 6.143 1.00 59.06 183 LEU A CA 1
ATOM 1487 C C . LEU A 1 183 ? 8.297 8.267 5.124 1.00 59.06 183 LEU A C 1
ATOM 1489 O O . LEU A 1 183 ? 9.116 8.707 4.312 1.00 59.06 183 LEU A O 1
ATOM 1493 N N . VAL A 1 184 ? 7.910 6.991 5.155 1.00 64.62 184 VAL A N 1
ATOM 1494 C CA . VAL A 1 184 ? 8.252 6.016 4.110 1.00 64.62 184 VAL A CA 1
ATOM 1495 C C . VAL A 1 184 ? 7.519 6.374 2.818 1.00 64.62 184 VAL A C 1
ATOM 1497 O O . VAL A 1 184 ? 6.340 6.723 2.839 1.00 64.62 184 VAL A O 1
ATOM 1500 N N . TRP A 1 185 ? 8.236 6.300 1.700 1.00 69.25 185 TRP A N 1
ATOM 1501 C CA . TRP A 1 185 ? 7.757 6.730 0.393 1.00 69.25 185 TRP A CA 1
ATOM 1502 C C . TRP A 1 185 ? 7.641 5.590 -0.623 1.00 69.25 185 TRP A C 1
ATOM 1504 O O . TRP A 1 185 ? 6.666 5.513 -1.367 1.00 69.25 185 TRP A O 1
ATOM 1514 N N . SER A 1 186 ? 8.627 4.701 -0.688 1.00 73.69 186 SER A N 1
ATOM 1515 C CA . SER A 1 186 ? 8.614 3.546 -1.587 1.00 73.69 186 SER A CA 1
ATOM 1516 C C . SER A 1 186 ? 9.293 2.365 -0.906 1.00 73.69 186 SER A C 1
ATOM 1518 O O . SER A 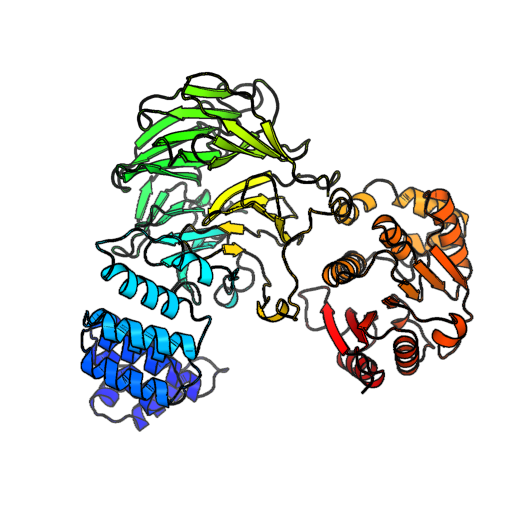1 186 ? 10.163 2.547 -0.054 1.00 73.69 186 SER A O 1
ATOM 1520 N N . VAL A 1 187 ? 8.844 1.157 -1.238 1.00 73.94 187 VAL A N 1
ATOM 1521 C CA . VAL A 1 187 ? 9.368 -0.088 -0.678 1.00 73.94 187 VAL A CA 1
ATOM 1522 C C . VAL A 1 187 ? 9.566 -1.057 -1.826 1.00 73.94 187 VAL A C 1
ATOM 1524 O O . VAL A 1 187 ? 8.670 -1.212 -2.650 1.00 73.94 187 VAL A O 1
ATOM 1527 N N . GLU A 1 188 ? 10.731 -1.689 -1.874 1.00 77.19 188 GLU A N 1
ATOM 1528 C CA . GLU A 1 188 ? 11.088 -2.672 -2.891 1.00 77.19 188 GLU A CA 1
ATOM 1529 C C . GLU A 1 188 ? 11.957 -3.771 -2.311 1.00 77.19 188 GLU A C 1
ATOM 1531 O O . GLU A 1 188 ? 12.419 -3.687 -1.173 1.00 77.19 188 GLU A O 1
ATOM 1536 N N . SER A 1 189 ? 12.190 -4.825 -3.085 1.00 72.50 189 SER A N 1
ATOM 1537 C CA . SER A 1 189 ? 12.921 -5.971 -2.558 1.00 72.50 189 SER A CA 1
ATOM 1538 C C . SER A 1 189 ? 13.644 -6.790 -3.617 1.00 72.50 189 SER A C 1
ATOM 1540 O O . SER A 1 189 ? 13.259 -6.819 -4.784 1.00 72.50 189 SER A O 1
ATOM 1542 N N . LEU A 1 190 ? 14.718 -7.447 -3.195 1.00 72.19 190 LEU A N 1
ATOM 1543 C CA . LEU A 1 190 ? 15.515 -8.356 -4.015 1.00 72.19 190 LEU A CA 1
ATOM 1544 C C . LEU A 1 190 ? 15.035 -9.805 -3.847 1.00 72.19 190 LEU A C 1
ATOM 1546 O O . LEU A 1 190 ? 14.458 -10.157 -2.824 1.00 72.19 190 LEU A O 1
ATOM 1550 N N . LEU A 1 191 ? 15.360 -10.686 -4.796 1.00 66.56 191 LEU A N 1
ATOM 1551 C CA . LEU A 1 191 ? 15.006 -12.117 -4.768 1.00 66.56 191 LEU A CA 1
ATOM 1552 C C . LEU A 1 191 ? 15.544 -12.868 -3.540 1.00 66.56 191 LEU A C 1
ATOM 1554 O O . LEU A 1 191 ? 15.032 -13.926 -3.188 1.00 66.56 191 LEU A O 1
ATOM 1558 N N . ASN A 1 192 ? 16.569 -12.332 -2.877 1.00 66.06 192 ASN A N 1
ATOM 1559 C CA . ASN A 1 192 ? 17.099 -12.862 -1.621 1.00 66.06 192 ASN A CA 1
ATOM 1560 C C . ASN A 1 192 ? 16.312 -12.395 -0.375 1.00 66.06 192 ASN A C 1
ATOM 1562 O O . ASN A 1 192 ? 16.781 -12.604 0.743 1.00 66.06 192 ASN A O 1
ATOM 1566 N N . ASN A 1 193 ? 15.144 -11.770 -0.564 1.00 64.00 193 ASN A N 1
ATOM 1567 C CA . ASN A 1 193 ? 14.275 -11.186 0.460 1.00 64.00 193 ASN A CA 1
ATOM 1568 C C . ASN A 1 193 ? 14.887 -10.012 1.243 1.00 64.00 193 ASN A C 1
ATOM 1570 O O . ASN A 1 193 ? 14.369 -9.643 2.297 1.00 64.00 193 ASN A O 1
ATOM 1574 N N . THR A 1 194 ? 15.961 -9.390 0.745 1.00 71.81 194 THR A N 1
ATOM 1575 C CA . THR A 1 194 ? 16.378 -8.086 1.268 1.00 71.81 194 THR A CA 1
ATOM 1576 C C . THR A 1 194 ? 15.344 -7.037 0.856 1.00 71.81 194 THR A C 1
ATOM 1578 O O . THR A 1 194 ? 15.130 -6.810 -0.336 1.00 71.81 194 THR A O 1
ATOM 1581 N N . VAL A 1 195 ? 14.741 -6.370 1.839 1.00 74.56 195 VAL A N 1
ATOM 1582 C CA . VAL A 1 195 ? 13.776 -5.280 1.655 1.00 74.56 195 VAL A CA 1
ATOM 1583 C C . VAL A 1 195 ? 14.486 -3.933 1.744 1.00 74.56 195 VAL A C 1
ATOM 1585 O O . VAL A 1 195 ? 15.375 -3.733 2.573 1.00 74.56 195 VAL A O 1
ATOM 1588 N N . PHE A 1 196 ? 14.073 -3.000 0.898 1.00 80.81 196 PHE A N 1
ATOM 1589 C CA . PHE A 1 196 ? 14.560 -1.633 0.822 1.00 80.81 196 PHE A CA 1
ATOM 1590 C C . PHE A 1 196 ? 13.400 -0.674 1.012 1.00 80.81 196 PHE A C 1
ATOM 1592 O O . PHE A 1 196 ? 12.320 -0.877 0.467 1.00 80.81 196 PHE A O 1
ATOM 1599 N N . VAL A 1 197 ? 13.639 0.387 1.769 1.00 78.75 197 VAL A N 1
ATOM 1600 C CA . VAL A 1 197 ? 12.646 1.408 2.092 1.00 78.75 197 VAL A CA 1
ATOM 1601 C C . VAL A 1 197 ? 13.259 2.765 1.798 1.00 78.75 197 VAL A C 1
ATOM 1603 O O . VAL A 1 197 ? 14.297 3.096 2.363 1.00 78.75 197 VAL A O 1
ATOM 1606 N N . SER A 1 198 ? 12.630 3.565 0.945 1.00 79.94 198 SER A N 1
ATOM 1607 C CA . SER A 1 198 ? 12.993 4.968 0.762 1.00 79.94 198 SER A CA 1
ATOM 1608 C C . SER A 1 198 ? 12.078 5.873 1.579 1.00 79.94 198 SER A C 1
ATOM 1610 O O . SER A 1 198 ? 10.922 5.543 1.856 1.00 79.94 198 SER A O 1
ATOM 1612 N N . THR A 1 199 ? 12.583 7.044 1.945 1.00 74.56 199 THR A N 1
ATOM 1613 C CA . THR A 1 199 ? 11.826 8.071 2.664 1.00 74.56 199 THR A CA 1
ATOM 1614 C C . THR A 1 199 ? 11.663 9.329 1.821 1.00 74.56 199 THR A C 1
ATOM 1616 O O . THR A 1 199 ? 12.335 9.511 0.804 1.00 74.56 199 THR A O 1
ATOM 1619 N N . LYS A 1 200 ? 10.789 10.234 2.274 1.00 70.50 200 LYS A N 1
ATOM 1620 C CA . LYS A 1 200 ? 10.597 11.562 1.666 1.00 70.50 200 LYS A CA 1
ATOM 1621 C C . LYS A 1 200 ? 11.902 12.377 1.566 1.00 70.50 200 LYS A C 1
ATOM 1623 O O . LYS A 1 200 ? 12.051 13.171 0.651 1.00 70.50 200 LYS A O 1
ATOM 1628 N N . ASN A 1 201 ? 12.865 12.155 2.465 1.00 73.00 201 ASN A N 1
ATOM 1629 C CA . ASN A 1 201 ? 14.118 12.924 2.532 1.00 73.00 201 ASN A CA 1
ATOM 1630 C C . ASN A 1 201 ? 15.295 12.203 1.850 1.00 73.00 201 ASN A C 1
ATOM 1632 O O . ASN A 1 201 ? 16.444 12.362 2.267 1.00 73.00 201 ASN A O 1
ATOM 1636 N N . ASN A 1 202 ? 15.009 11.359 0.852 1.00 81.06 202 ASN A N 1
ATOM 1637 C CA . ASN A 1 202 ? 15.991 10.558 0.114 1.00 81.06 202 ASN A CA 1
ATOM 1638 C C . ASN A 1 202 ? 16.860 9.622 0.986 1.00 81.06 202 ASN A C 1
ATOM 1640 O O . ASN A 1 202 ? 17.944 9.207 0.563 1.00 81.06 202 ASN A O 1
ATOM 1644 N N . ALA A 1 203 ? 16.409 9.273 2.196 1.00 83.75 203 ALA A N 1
ATOM 1645 C CA . ALA A 1 203 ? 17.058 8.239 2.997 1.00 83.75 203 ALA A CA 1
ATOM 1646 C C . ALA A 1 203 ? 16.588 6.861 2.525 1.00 83.75 203 ALA A C 1
ATOM 1648 O O . ALA A 1 203 ? 15.401 6.664 2.266 1.00 83.75 203 ALA A O 1
ATOM 1649 N N . ILE A 1 204 ? 17.518 5.917 2.413 1.00 87.56 204 ILE A N 1
ATOM 1650 C CA . ILE A 1 204 ? 17.263 4.547 1.981 1.00 87.56 204 ILE A CA 1
ATOM 1651 C C . ILE A 1 204 ? 17.708 3.611 3.097 1.00 87.56 204 ILE A C 1
ATOM 1653 O O . ILE A 1 204 ? 18.869 3.617 3.505 1.00 87.56 204 ILE A O 1
ATOM 1657 N N . TYR A 1 205 ? 16.780 2.792 3.569 1.00 83.06 205 TYR A N 1
ATOM 1658 C CA . TYR A 1 205 ? 16.983 1.776 4.589 1.00 83.06 205 TYR A CA 1
ATOM 1659 C C . TYR A 1 205 ? 16.964 0.394 3.948 1.00 83.06 205 TYR A C 1
ATOM 1661 O O . TYR A 1 205 ? 16.246 0.165 2.973 1.00 83.06 205 TYR A O 1
ATOM 1669 N N . ARG A 1 206 ? 17.740 -0.530 4.505 1.00 83.56 206 ARG A N 1
ATOM 1670 C CA . ARG A 1 206 ? 17.862 -1.917 4.049 1.00 83.56 206 ARG A CA 1
ATOM 1671 C C . ARG A 1 206 ? 17.576 -2.859 5.210 1.00 83.56 206 ARG A C 1
ATOM 1673 O O . ARG A 1 206 ? 18.080 -2.646 6.308 1.00 83.56 206 ARG A O 1
ATOM 1680 N N . SER A 1 207 ? 16.822 -3.924 4.970 1.00 73.00 207 SER A N 1
ATOM 1681 C CA . SER A 1 207 ? 16.553 -4.930 5.995 1.00 73.00 207 SER A CA 1
ATOM 1682 C C . SER A 1 207 ? 17.803 -5.754 6.324 1.00 73.00 207 SER A C 1
ATOM 1684 O O . SER A 1 207 ? 18.496 -6.219 5.413 1.00 73.00 207 SER A O 1
ATOM 1686 N N . ILE A 1 208 ? 18.040 -6.030 7.605 1.00 69.69 208 ILE A N 1
ATOM 1687 C CA . ILE A 1 208 ? 19.133 -6.895 8.090 1.00 69.69 208 ILE A CA 1
ATOM 1688 C C . ILE A 1 208 ? 18.644 -8.245 8.640 1.00 69.69 208 ILE A C 1
ATOM 1690 O O . ILE A 1 208 ? 19.457 -9.139 8.881 1.00 69.69 208 ILE A O 1
ATOM 1694 N N . SER A 1 209 ? 17.328 -8.422 8.779 1.00 57.28 209 SER A N 1
ATOM 1695 C CA . SER A 1 209 ? 16.674 -9.635 9.296 1.00 57.28 209 SER A CA 1
ATOM 1696 C C . SER A 1 209 ? 15.348 -9.923 8.573 1.00 57.28 209 SER A C 1
ATOM 1698 O O . SER A 1 209 ? 14.291 -9.980 9.181 1.00 57.28 209 SER A O 1
ATOM 1700 N N . CYS A 1 210 ? 15.385 -10.104 7.245 1.00 49.69 210 CYS A N 1
ATOM 1701 C CA . CYS A 1 210 ? 14.200 -10.466 6.434 1.00 49.69 210 CYS A CA 1
ATOM 1702 C C . CYS A 1 210 ? 12.982 -9.527 6.609 1.00 49.69 210 CYS A C 1
ATOM 1704 O O . CYS A 1 210 ? 11.845 -9.962 6.458 1.00 49.69 210 CYS A O 1
ATOM 1706 N N . GLY A 1 211 ? 13.222 -8.251 6.929 1.00 48.72 211 GLY A N 1
ATOM 1707 C CA . GLY A 1 211 ? 12.180 -7.235 7.119 1.00 48.72 211 GLY A CA 1
ATOM 1708 C C . GLY A 1 211 ? 11.794 -6.950 8.575 1.00 48.72 211 GLY A C 1
ATOM 1709 O O . GLY A 1 211 ? 10.980 -6.056 8.794 1.00 48.72 211 GLY A O 1
ATOM 1710 N N . ASP A 1 212 ? 12.379 -7.641 9.559 1.00 50.22 212 ASP A N 1
ATOM 1711 C CA . ASP A 1 212 ? 12.103 -7.375 10.981 1.00 50.22 212 ASP A CA 1
ATOM 1712 C C . ASP A 1 212 ? 12.909 -6.174 11.515 1.00 50.22 212 ASP A C 1
ATOM 1714 O O . ASP A 1 212 ? 12.367 -5.324 12.220 1.00 50.22 212 ASP A O 1
ATOM 1718 N N . ASP A 1 213 ? 14.174 -6.052 11.107 1.00 59.22 213 ASP A N 1
ATOM 1719 C CA . ASP A 1 213 ? 15.065 -4.937 11.430 1.00 59.22 213 ASP A CA 1
ATOM 1720 C C . ASP A 1 213 ? 15.630 -4.307 10.158 1.00 59.22 213 ASP A C 1
ATOM 1722 O O . ASP A 1 213 ? 15.890 -4.990 9.157 1.00 59.22 213 ASP A O 1
ATOM 1726 N N . PHE A 1 214 ? 15.902 -3.006 10.226 1.00 73.38 214 PHE A N 1
ATOM 1727 C CA . PHE A 1 214 ? 16.471 -2.228 9.135 1.00 73.38 214 PHE A CA 1
ATOM 1728 C C . PHE A 1 214 ? 17.634 -1.370 9.619 1.00 73.38 214 PHE A C 1
ATOM 1730 O O . PHE A 1 214 ? 17.639 -0.860 10.736 1.00 73.38 214 PHE A O 1
ATOM 1737 N N . GLU A 1 215 ? 18.595 -1.167 8.728 1.00 80.25 215 GLU A N 1
ATOM 1738 C CA . GLU A 1 215 ? 19.691 -0.221 8.898 1.00 80.25 215 GLU A CA 1
ATOM 1739 C C . GLU A 1 215 ? 19.583 0.893 7.852 1.00 80.25 215 GLU A C 1
ATOM 1741 O O . GLU A 1 215 ? 19.131 0.657 6.726 1.00 80.25 215 GLU A O 1
ATOM 1746 N N . LEU A 1 216 ? 19.989 2.114 8.213 1.00 85.88 216 LEU A N 1
ATOM 1747 C CA . LEU A 1 216 ? 20.165 3.189 7.238 1.00 85.88 216 LEU A CA 1
ATOM 1748 C C . LEU A 1 216 ? 21.316 2.797 6.309 1.00 85.88 216 LEU A C 1
ATOM 1750 O O . LEU A 1 216 ? 22.458 2.687 6.745 1.00 85.88 216 LEU A O 1
ATOM 1754 N N . LEU A 1 217 ? 21.012 2.585 5.032 1.00 88.69 217 LEU A N 1
ATOM 1755 C CA . LEU A 1 217 ? 22.008 2.214 4.035 1.00 88.69 217 LEU A CA 1
ATOM 1756 C C . LEU A 1 217 ? 22.722 3.452 3.491 1.00 88.69 217 LEU A C 1
ATOM 1758 O O . LEU A 1 217 ? 23.942 3.458 3.357 1.00 88.69 217 LEU A O 1
ATOM 1762 N N . THR A 1 218 ? 21.959 4.485 3.137 1.00 90.94 218 THR A N 1
ATOM 1763 C CA . THR A 1 218 ? 22.492 5.759 2.643 1.00 90.94 218 THR A CA 1
ATOM 1764 C C . THR A 1 218 ? 21.424 6.845 2.708 1.00 90.94 218 THR A C 1
ATOM 1766 O O . THR A 1 218 ? 20.230 6.550 2.733 1.00 90.94 218 THR A O 1
ATOM 1769 N N . GLN A 1 219 ? 21.842 8.105 2.656 1.00 88.62 219 GLN A N 1
ATOM 1770 C CA . GLN A 1 219 ? 20.964 9.235 2.375 1.00 88.62 219 GLN A CA 1
ATOM 1771 C C . GLN A 1 219 ? 21.528 10.001 1.183 1.00 88.62 219 GLN A C 1
ATOM 1773 O O . GLN A 1 219 ? 22.669 10.454 1.219 1.00 88.62 219 GLN A O 1
ATOM 1778 N N . ILE A 1 220 ? 20.760 10.084 0.098 1.00 86.19 220 ILE A N 1
ATOM 1779 C CA . ILE A 1 220 ? 21.217 10.728 -1.135 1.00 86.19 220 ILE A CA 1
ATOM 1780 C C . ILE A 1 220 ? 20.918 12.225 -1.044 1.00 86.19 220 ILE A C 1
ATOM 1782 O O . ILE A 1 220 ? 19.764 12.621 -0.872 1.00 86.19 220 ILE A O 1
ATOM 1786 N N . SER A 1 221 ? 21.958 13.053 -1.148 1.00 82.00 221 SER A N 1
ATOM 1787 C CA . SER A 1 221 ? 21.829 14.510 -1.116 1.00 82.00 221 SER A CA 1
ATOM 1788 C C . SER A 1 221 ? 20.986 15.017 -2.284 1.00 82.00 221 SER A C 1
ATOM 1790 O O . SER A 1 221 ? 21.123 14.538 -3.409 1.00 82.00 221 SER A O 1
ATOM 1792 N N . SER A 1 222 ? 20.125 15.991 -2.002 1.00 78.81 222 SER A N 1
ATOM 1793 C CA . SER A 1 222 ? 19.418 16.748 -3.033 1.00 78.81 222 SER A CA 1
ATOM 1794 C C . SER A 1 222 ? 20.405 17.627 -3.805 1.00 78.81 222 SER A C 1
ATOM 1796 O O . SER A 1 222 ? 21.291 18.220 -3.192 1.00 78.81 222 SER A O 1
ATOM 1798 N N . ASP A 1 223 ? 20.219 17.747 -5.120 1.00 74.69 223 ASP A N 1
ATOM 1799 C CA . ASP A 1 223 ? 20.920 18.731 -5.954 1.00 74.69 223 ASP A CA 1
ATOM 1800 C C . ASP A 1 223 ? 20.187 20.100 -5.952 1.00 74.69 223 ASP A C 1
ATOM 1802 O O . ASP A 1 223 ? 20.680 21.065 -6.533 1.00 74.69 223 ASP A O 1
ATOM 1806 N N . PHE A 1 224 ? 19.020 20.209 -5.290 1.00 65.06 224 PHE A N 1
ATOM 1807 C CA . PHE A 1 224 ? 18.191 21.425 -5.208 1.00 65.06 224 PHE A CA 1
ATOM 1808 C C . PHE A 1 224 ? 17.809 21.783 -3.759 1.00 65.06 224 PHE A C 1
ATOM 1810 O O . PHE A 1 224 ? 17.434 20.912 -2.974 1.00 65.06 224 PHE A O 1
ATOM 1817 N N . GLU A 1 225 ? 17.839 23.069 -3.403 1.00 53.91 225 GLU A N 1
ATOM 1818 C CA . GLU A 1 225 ? 17.602 23.539 -2.024 1.00 53.91 225 GLU A CA 1
ATOM 1819 C C . GLU A 1 225 ? 16.110 23.635 -1.618 1.00 53.91 225 GLU A C 1
ATOM 1821 O O . GLU A 1 225 ? 15.811 23.631 -0.428 1.00 53.91 225 GLU A O 1
ATOM 1826 N N . GLU A 1 226 ? 15.159 23.671 -2.568 1.00 48.28 226 GLU A N 1
ATOM 1827 C CA . GLU A 1 226 ? 13.762 24.109 -2.315 1.00 48.28 226 GLU A CA 1
ATOM 1828 C C . GLU A 1 226 ? 12.641 23.086 -2.626 1.00 48.28 226 GLU A C 1
ATOM 1830 O O . GLU A 1 226 ? 11.469 23.451 -2.752 1.00 48.28 226 GLU A O 1
ATOM 1835 N N . LEU A 1 227 ? 12.923 21.787 -2.760 1.00 52.34 227 LEU A N 1
ATOM 1836 C CA . LEU A 1 227 ? 11.859 20.810 -3.051 1.00 52.34 227 LEU A CA 1
ATOM 1837 C C . LEU A 1 227 ? 11.195 20.286 -1.765 1.00 52.34 227 LEU A C 1
ATOM 1839 O O . LEU A 1 227 ? 11.560 19.256 -1.209 1.00 52.34 227 LEU A O 1
ATOM 1843 N N . ASP A 1 228 ? 10.138 20.974 -1.327 1.00 42.06 228 ASP A N 1
ATOM 1844 C CA . ASP A 1 228 ? 9.390 20.713 -0.080 1.00 42.06 228 ASP A CA 1
ATOM 1845 C C . ASP A 1 228 ? 8.678 19.329 -0.028 1.00 42.06 228 ASP A C 1
ATOM 1847 O O . ASP A 1 228 ? 8.125 18.898 0.992 1.00 42.06 228 ASP A O 1
ATOM 1851 N N . THR A 1 229 ? 8.690 18.559 -1.126 1.00 50.69 229 THR A N 1
ATOM 1852 C CA . THR A 1 229 ? 8.149 17.187 -1.175 1.00 50.69 229 THR A CA 1
ATOM 1853 C C . THR A 1 229 ? 8.875 16.278 -2.170 1.00 50.69 229 THR A C 1
ATOM 1855 O O . THR A 1 229 ? 8.381 16.006 -3.265 1.00 50.69 229 THR A O 1
ATOM 1858 N N . ASP A 1 230 ? 10.032 15.751 -1.776 1.00 56.25 230 ASP A N 1
ATOM 1859 C CA . ASP A 1 230 ? 10.757 14.788 -2.601 1.00 56.25 230 ASP A CA 1
ATOM 1860 C C . ASP A 1 230 ? 10.186 13.366 -2.540 1.00 56.25 230 ASP A C 1
ATOM 1862 O O . ASP A 1 230 ? 9.733 12.858 -1.515 1.00 56.25 230 ASP A O 1
ATOM 1866 N N . ILE A 1 231 ? 10.167 12.736 -3.714 1.00 66.75 231 ILE A N 1
ATOM 1867 C CA . ILE A 1 231 ? 9.469 11.485 -4.021 1.00 66.75 231 ILE A CA 1
ATOM 1868 C C . ILE A 1 231 ? 10.541 10.482 -4.451 1.00 66.75 231 ILE A C 1
ATOM 1870 O O . ILE A 1 231 ? 10.761 10.272 -5.645 1.00 66.75 231 ILE A O 1
ATOM 1874 N N . GLY A 1 232 ? 11.240 9.897 -3.480 1.00 72.56 232 GLY A N 1
ATOM 1875 C CA . GLY A 1 232 ? 12.251 8.873 -3.730 1.00 72.56 232 GLY A CA 1
ATOM 1876 C C . GLY A 1 232 ? 11.605 7.536 -4.088 1.00 72.56 232 GLY A C 1
ATOM 1877 O O . GLY A 1 232 ? 11.045 6.878 -3.216 1.00 72.56 232 GLY A O 1
ATOM 1878 N N . ARG A 1 233 ? 11.657 7.112 -5.351 1.00 84.69 233 ARG A N 1
ATOM 1879 C CA . ARG A 1 233 ? 11.040 5.862 -5.829 1.00 84.69 233 ARG A CA 1
ATOM 1880 C C . ARG A 1 233 ? 12.068 4.765 -6.004 1.00 84.69 233 ARG A C 1
ATOM 1882 O O . ARG A 1 233 ? 13.108 5.006 -6.614 1.00 84.69 233 ARG A O 1
ATOM 1889 N N . LEU A 1 234 ? 11.734 3.586 -5.494 1.00 87.19 234 LEU A N 1
ATOM 1890 C CA . LEU A 1 234 ? 12.478 2.358 -5.697 1.00 87.19 234 LEU A CA 1
ATOM 1891 C C . LEU A 1 234 ? 11.790 1.512 -6.776 1.00 87.19 234 LEU A C 1
ATOM 1893 O O . LEU A 1 234 ? 10.567 1.535 -6.878 1.00 87.19 234 LEU A O 1
ATOM 1897 N N . HIS A 1 235 ? 12.588 0.764 -7.535 1.00 89.69 235 HIS A N 1
ATOM 1898 C CA . HIS A 1 235 ? 12.151 -0.322 -8.420 1.00 89.69 235 HIS A CA 1
ATOM 1899 C C . HIS A 1 235 ? 13.107 -1.508 -8.283 1.00 89.69 235 HIS A C 1
ATOM 1901 O O . HIS A 1 235 ? 14.266 -1.319 -7.904 1.00 89.69 235 HIS A O 1
ATOM 1907 N N . SER A 1 236 ? 12.665 -2.714 -8.628 1.00 87.12 236 SER A N 1
ATOM 1908 C CA . SER A 1 236 ? 13.490 -3.922 -8.551 1.00 87.12 236 SER A CA 1
ATOM 1909 C C . SER A 1 236 ? 13.359 -4.786 -9.802 1.00 87.12 236 SER A C 1
ATOM 1911 O O . SER A 1 236 ? 12.254 -5.039 -10.271 1.00 87.12 236 SER A O 1
ATOM 1913 N N . ASP A 1 237 ? 14.489 -5.291 -10.308 1.00 85.69 237 ASP A N 1
ATOM 1914 C CA . ASP A 1 237 ? 14.522 -6.413 -11.268 1.00 85.69 237 ASP A CA 1
ATOM 1915 C C . ASP A 1 237 ? 14.775 -7.767 -10.577 1.00 85.69 237 ASP A C 1
ATOM 1917 O O . ASP A 1 237 ? 15.126 -8.760 -11.213 1.00 85.69 237 ASP A O 1
ATOM 1921 N N . GLY A 1 238 ? 14.681 -7.790 -9.246 1.00 81.31 238 GLY A N 1
ATOM 1922 C CA . GLY A 1 238 ? 14.981 -8.944 -8.411 1.00 81.31 238 GLY A CA 1
ATOM 1923 C C . GLY A 1 238 ? 16.463 -9.120 -8.060 1.00 81.31 238 GLY A C 1
ATOM 1924 O O . GLY A 1 238 ? 16.765 -9.685 -7.009 1.00 81.31 238 GLY A O 1
ATOM 1925 N N . ASN A 1 239 ? 17.399 -8.611 -8.862 1.00 85.56 239 ASN A N 1
ATOM 1926 C CA . ASN A 1 239 ? 18.846 -8.711 -8.615 1.00 85.56 239 ASN A CA 1
ATOM 1927 C C . ASN A 1 239 ? 19.488 -7.367 -8.240 1.00 85.56 239 ASN A C 1
ATOM 1929 O O . ASN A 1 239 ? 20.531 -7.329 -7.580 1.00 85.56 239 ASN A O 1
ATOM 1933 N N . ALA A 1 240 ? 18.872 -6.270 -8.660 1.00 93.00 240 ALA A N 1
ATOM 1934 C CA . ALA A 1 240 ? 19.282 -4.906 -8.407 1.00 93.00 240 ALA A CA 1
ATOM 1935 C C . ALA A 1 240 ? 18.086 -4.053 -7.975 1.00 93.00 240 ALA A C 1
ATOM 1937 O O . ALA A 1 240 ? 16.954 -4.267 -8.409 1.00 93.00 240 ALA A O 1
ATOM 1938 N N . ILE A 1 241 ? 18.377 -3.053 -7.145 1.00 93.94 241 ILE A N 1
ATOM 1939 C CA . ILE A 1 241 ? 17.435 -2.000 -6.773 1.00 93.94 241 ILE A CA 1
ATOM 1940 C C . ILE A 1 241 ? 17.785 -0.746 -7.558 1.00 93.94 241 ILE A C 1
ATOM 1942 O O . ILE A 1 241 ? 18.939 -0.319 -7.567 1.00 93.94 241 ILE A O 1
ATOM 1946 N N . TYR A 1 242 ? 16.786 -0.133 -8.172 1.00 95.75 242 TYR A N 1
ATOM 1947 C CA . TYR A 1 242 ? 16.908 1.148 -8.846 1.00 95.75 242 TYR A CA 1
ATOM 1948 C C . TYR A 1 242 ? 16.235 2.217 -8.003 1.00 95.75 242 TYR A C 1
ATOM 1950 O O . TYR A 1 242 ? 15.142 2.003 -7.492 1.00 95.75 242 TYR A O 1
ATOM 1958 N N . TYR A 1 243 ? 16.878 3.368 -7.851 1.00 95.12 243 TYR A N 1
ATOM 1959 C CA . TYR A 1 243 ? 16.351 4.487 -7.082 1.00 95.12 243 TYR A CA 1
ATOM 1960 C C . TYR A 1 243 ? 16.361 5.763 -7.914 1.00 95.12 243 TYR A C 1
ATOM 1962 O O . TYR A 1 243 ? 17.338 6.048 -8.600 1.00 95.12 243 TYR A O 1
ATOM 1970 N N . SER A 1 244 ? 15.306 6.566 -7.827 1.00 92.94 244 SER A N 1
ATOM 1971 C CA . SER A 1 244 ? 15.281 7.899 -8.437 1.00 92.94 244 SER A CA 1
ATOM 1972 C C . SER A 1 244 ? 14.507 8.881 -7.575 1.00 92.94 244 SER A C 1
ATOM 1974 O O . SER A 1 244 ? 13.523 8.514 -6.933 1.00 92.94 244 SER A O 1
ATOM 1976 N N . SER A 1 245 ? 14.900 10.148 -7.610 1.00 87.81 245 SER A N 1
ATOM 1977 C CA . SER A 1 245 ? 14.180 11.233 -6.951 1.00 87.81 245 SER A CA 1
ATOM 1978 C C . SER A 1 245 ? 14.174 12.464 -7.842 1.00 87.81 245 SER A C 1
ATOM 1980 O O . SER A 1 245 ? 15.090 12.663 -8.639 1.00 87.81 245 SER A O 1
ATOM 1982 N N . ARG A 1 246 ? 13.141 13.300 -7.711 1.00 83.00 246 ARG A N 1
ATOM 1983 C CA . ARG A 1 246 ? 13.067 14.558 -8.469 1.00 83.00 246 ARG A CA 1
ATOM 1984 C C . ARG A 1 246 ? 14.190 15.515 -8.084 1.00 83.00 246 ARG A C 1
ATOM 1986 O O . ARG A 1 246 ? 14.658 16.249 -8.941 1.00 83.00 246 ARG A O 1
ATOM 1993 N N . SER A 1 247 ? 14.638 15.477 -6.832 1.00 82.69 247 SER A N 1
ATOM 1994 C CA . SER A 1 247 ? 15.722 16.333 -6.360 1.00 82.69 247 SER A CA 1
ATOM 1995 C C . SER A 1 247 ? 17.104 15.968 -6.867 1.00 82.69 247 SER A C 1
ATOM 1997 O O . SER A 1 247 ? 18.031 16.753 -6.719 1.00 82.69 247 SER A O 1
ATOM 1999 N N . THR A 1 248 ? 17.283 14.782 -7.431 1.00 87.88 248 THR A N 1
ATOM 2000 C CA . THR A 1 248 ? 18.589 14.365 -7.947 1.00 87.88 248 THR A CA 1
ATOM 2001 C C . THR A 1 248 ? 18.619 14.350 -9.464 1.00 87.88 248 THR A C 1
ATOM 2003 O O . THR A 1 248 ? 19.698 14.334 -10.042 1.00 87.88 248 THR A O 1
ATOM 2006 N N . ASN A 1 249 ? 17.449 14.312 -10.119 1.00 90.00 249 ASN A N 1
ATOM 2007 C CA . ASN A 1 249 ? 17.315 14.106 -11.563 1.00 90.00 249 ASN A CA 1
ATOM 2008 C C . ASN A 1 249 ? 18.169 12.935 -12.079 1.00 90.00 249 ASN A C 1
ATOM 2010 O O . ASN A 1 249 ? 18.644 12.958 -13.209 1.00 90.00 249 ASN A O 1
ATOM 2014 N N . LYS A 1 250 ? 18.365 11.900 -11.258 1.00 93.69 250 LYS A N 1
ATOM 2015 C CA . LYS A 1 250 ? 19.251 10.767 -11.545 1.00 93.69 250 LYS A CA 1
ATOM 2016 C C . LYS A 1 250 ? 18.530 9.444 -11.326 1.00 93.69 250 LYS A C 1
ATOM 2018 O O . LYS A 1 250 ? 17.637 9.337 -10.480 1.00 93.69 250 LYS A O 1
ATOM 2023 N N . LEU A 1 251 ? 18.964 8.424 -12.063 1.00 96.56 251 LEU A N 1
ATOM 2024 C CA . LEU A 1 251 ? 18.673 7.026 -11.754 1.00 96.56 251 LEU A CA 1
ATOM 2025 C C . LEU A 1 251 ? 19.920 6.401 -11.140 1.00 96.56 251 LEU A C 1
ATOM 2027 O O . LEU A 1 251 ? 20.996 6.428 -11.739 1.00 96.56 251 LEU A O 1
ATOM 2031 N N . TYR A 1 252 ? 19.758 5.822 -9.961 1.00 96.69 252 TYR A N 1
ATOM 2032 C CA . TYR A 1 252 ? 20.789 5.089 -9.250 1.00 96.69 252 TYR A CA 1
ATOM 2033 C C . TYR A 1 252 ? 20.487 3.598 -9.296 1.00 96.69 252 TYR A C 1
ATOM 2035 O O . TYR A 1 252 ? 19.324 3.202 -9.307 1.00 96.69 252 TYR A O 1
ATOM 2043 N N . ARG A 1 253 ? 21.528 2.774 -9.241 1.00 96.56 253 ARG A N 1
ATOM 2044 C CA . ARG A 1 253 ? 21.444 1.319 -9.170 1.00 96.56 253 ARG A CA 1
ATOM 2045 C C . ARG A 1 253 ? 22.253 0.794 -7.995 1.00 96.56 253 ARG A C 1
ATOM 2047 O O . ARG A 1 253 ? 23.395 1.190 -7.795 1.00 96.56 253 ARG A O 1
ATOM 2054 N N . TYR A 1 254 ? 21.675 -0.142 -7.260 1.00 95.75 254 TYR A N 1
ATOM 2055 C CA . TYR A 1 254 ? 22.293 -0.868 -6.162 1.00 95.75 254 TYR A CA 1
ATOM 2056 C C . TYR A 1 254 ? 22.282 -2.367 -6.451 1.00 95.75 254 TYR A C 1
ATOM 2058 O O . TYR A 1 254 ? 21.291 -2.908 -6.939 1.00 95.75 254 TYR A O 1
ATOM 2066 N N . THR A 1 255 ? 23.359 -3.057 -6.076 1.00 92.62 255 THR A N 1
ATOM 2067 C CA . THR A 1 255 ? 23.405 -4.523 -6.020 1.00 92.62 255 THR A CA 1
ATOM 2068 C C . THR A 1 255 ? 24.004 -4.977 -4.696 1.00 92.62 255 THR A C 1
ATOM 2070 O O . THR A 1 255 ? 24.823 -4.274 -4.103 1.00 92.62 255 THR A O 1
ATOM 2073 N N . GLU A 1 256 ? 23.685 -6.195 -4.263 1.00 85.69 256 GLU A N 1
ATOM 2074 C CA . GLU A 1 256 ? 24.313 -6.793 -3.072 1.00 85.69 256 GLU A CA 1
ATOM 2075 C C . GLU A 1 256 ? 25.829 -6.992 -3.229 1.00 85.69 256 GLU A C 1
ATOM 2077 O O . GLU A 1 256 ? 26.543 -7.074 -2.230 1.00 85.69 256 GLU A O 1
ATOM 2082 N N . LYS A 1 257 ? 26.335 -7.027 -4.471 1.00 87.31 257 LYS A N 1
ATOM 2083 C CA . LYS A 1 257 ? 27.769 -7.120 -4.766 1.00 87.31 257 LYS A CA 1
ATOM 2084 C C . LYS A 1 257 ? 28.492 -5.794 -4.520 1.00 87.31 257 LYS A C 1
ATOM 2086 O O . LYS A 1 257 ? 29.560 -5.796 -3.919 1.00 87.31 257 LYS A O 1
ATOM 2091 N N . THR A 1 258 ? 27.936 -4.678 -4.994 1.00 86.00 258 THR A N 1
ATOM 2092 C CA . THR A 1 258 ? 28.562 -3.347 -4.865 1.00 86.00 258 THR A CA 1
ATOM 2093 C C . THR A 1 258 ? 28.256 -2.687 -3.524 1.00 86.00 258 THR A C 1
ATOM 2095 O O . THR A 1 258 ? 29.055 -1.893 -3.031 1.00 86.00 258 THR A O 1
ATOM 2098 N N . ARG A 1 259 ? 27.098 -3.006 -2.930 1.00 86.31 259 ARG A N 1
ATOM 2099 C CA . ARG A 1 259 ? 26.553 -2.404 -1.702 1.00 86.31 259 ARG A CA 1
ATOM 2100 C C . ARG A 1 259 ? 26.523 -0.872 -1.701 1.00 86.31 259 ARG A C 1
ATOM 2102 O O . ARG A 1 259 ? 26.485 -0.255 -0.641 1.00 86.31 259 ARG A O 1
ATOM 2109 N N . LYS A 1 260 ? 26.519 -0.260 -2.883 1.00 90.56 260 LYS A N 1
ATOM 2110 C CA . LYS A 1 260 ? 26.496 1.188 -3.090 1.00 90.56 260 LYS A CA 1
ATOM 2111 C C . LYS A 1 260 ? 25.552 1.519 -4.236 1.00 90.56 260 LYS A C 1
ATOM 2113 O O . LYS A 1 260 ? 25.403 0.718 -5.158 1.00 90.56 260 LYS A O 1
ATOM 2118 N N . PHE A 1 261 ? 24.917 2.683 -4.142 1.00 93.94 261 PHE A N 1
ATOM 2119 C CA . PHE A 1 261 ? 24.112 3.244 -5.220 1.00 93.94 261 PHE A CA 1
ATOM 2120 C C . PHE A 1 261 ? 25.024 3.971 -6.210 1.00 93.94 261 PHE A C 1
ATOM 2122 O O . PHE A 1 261 ? 25.676 4.951 -5.858 1.00 93.94 261 PHE A O 1
ATOM 2129 N N . GLU A 1 262 ? 25.061 3.482 -7.442 1.00 95.38 262 GLU A N 1
ATOM 2130 C CA . GLU A 1 262 ? 25.848 4.029 -8.546 1.00 95.38 262 GLU A CA 1
ATOM 2131 C C . GLU A 1 262 ? 24.914 4.716 -9.542 1.00 95.38 262 GLU A C 1
ATOM 2133 O O . GLU A 1 262 ? 23.830 4.208 -9.825 1.00 95.38 262 GLU A O 1
ATOM 2138 N N . VAL A 1 263 ? 25.307 5.875 -10.069 1.00 96.62 263 VAL A N 1
ATOM 2139 C CA . VAL A 1 263 ? 24.499 6.597 -11.063 1.00 96.62 263 VAL A CA 1
ATOM 2140 C C . VAL A 1 263 ? 24.551 5.848 -12.395 1.00 96.62 263 VAL A C 1
ATOM 2142 O O . VAL A 1 263 ? 25.631 5.614 -12.930 1.00 96.62 263 VAL A O 1
ATOM 2145 N N . VAL A 1 264 ? 23.382 5.501 -12.934 1.00 97.50 264 VAL A N 1
ATOM 2146 C CA . VAL A 1 264 ? 23.214 4.836 -14.241 1.00 97.50 264 VAL A CA 1
ATOM 2147 C C . VAL A 1 264 ? 22.489 5.714 -15.267 1.00 97.50 264 VAL A C 1
ATOM 2149 O O . VAL A 1 264 ? 22.629 5.497 -16.465 1.00 97.50 264 VAL A O 1
ATOM 2152 N N . ILE A 1 265 ? 21.771 6.753 -14.821 1.00 96.69 265 ILE A N 1
ATOM 2153 C CA . ILE A 1 265 ? 21.302 7.862 -15.668 1.00 96.69 265 ILE A CA 1
ATOM 2154 C C . ILE A 1 265 ? 21.622 9.162 -14.939 1.00 96.69 265 ILE A C 1
ATOM 2156 O O . ILE A 1 265 ? 21.152 9.363 -13.818 1.00 96.69 265 ILE A O 1
ATOM 2160 N N . ASN A 1 266 ? 22.416 10.030 -15.569 1.00 93.56 266 ASN A N 1
ATOM 2161 C CA . ASN A 1 266 ? 22.877 11.272 -14.945 1.00 93.56 266 ASN A CA 1
ATOM 2162 C C . ASN A 1 266 ? 21.920 12.461 -15.135 1.00 93.56 266 ASN A C 1
ATOM 2164 O O . ASN A 1 266 ? 21.918 13.364 -14.306 1.00 93.56 266 ASN A O 1
ATOM 2168 N N . ASP A 1 267 ? 21.124 12.454 -16.208 1.00 90.62 267 ASP A N 1
ATOM 2169 C CA . ASP A 1 267 ? 20.085 13.454 -16.470 1.00 90.62 267 ASP A CA 1
ATOM 2170 C C . ASP A 1 267 ? 18.778 12.761 -16.863 1.00 90.62 267 ASP A C 1
ATOM 2172 O O . ASP A 1 267 ? 18.486 12.478 -18.024 1.00 90.62 267 ASP A O 1
ATOM 2176 N N . LEU A 1 268 ? 18.008 12.420 -15.839 1.00 89.62 268 LEU A N 1
ATOM 2177 C CA . LEU A 1 268 ? 16.689 11.828 -15.969 1.00 89.62 268 LEU A CA 1
ATOM 2178 C C . LEU A 1 268 ? 15.640 12.890 -16.329 1.00 89.62 268 LEU A C 1
ATOM 2180 O O . LEU A 1 268 ? 14.610 12.546 -16.904 1.00 89.62 268 LEU A O 1
ATOM 2184 N N . GLY A 1 269 ? 15.866 14.163 -15.978 1.00 86.62 269 GLY A N 1
ATOM 2185 C CA . GLY A 1 269 ? 14.885 15.245 -16.113 1.00 86.62 269 GLY A CA 1
ATOM 2186 C C . GLY A 1 269 ? 13.629 15.085 -15.240 1.00 86.62 269 GLY A C 1
ATOM 2187 O O . GLY A 1 269 ? 12.556 15.552 -15.624 1.00 86.62 269 GLY A O 1
ATOM 2188 N N . GLY A 1 270 ? 13.721 14.383 -14.104 1.00 87.62 270 GLY A N 1
ATOM 2189 C CA . GLY A 1 270 ? 12.615 14.154 -13.169 1.00 87.62 270 GLY A CA 1
ATOM 2190 C C . GLY A 1 270 ? 12.854 12.979 -12.212 1.00 87.62 270 GLY A C 1
ATOM 2191 O O . GLY A 1 270 ? 13.968 12.741 -11.764 1.00 87.62 270 GLY A O 1
ATOM 2192 N N . THR A 1 271 ? 11.794 12.232 -11.895 1.00 90.12 271 THR A N 1
ATOM 2193 C CA . THR A 1 271 ? 11.839 10.916 -11.220 1.00 90.12 271 THR A CA 1
ATOM 2194 C C . THR A 1 271 ? 11.323 9.837 -12.181 1.00 90.12 271 THR A C 1
ATOM 2196 O O . THR A 1 271 ? 11.061 10.123 -13.348 1.00 90.12 271 THR A O 1
ATOM 2199 N N . THR A 1 272 ? 11.171 8.593 -11.737 1.00 92.19 272 THR A N 1
ATOM 2200 C CA . THR A 1 272 ? 10.674 7.485 -12.570 1.00 92.19 272 THR A CA 1
ATOM 2201 C C . THR A 1 272 ? 9.295 6.997 -12.135 1.00 92.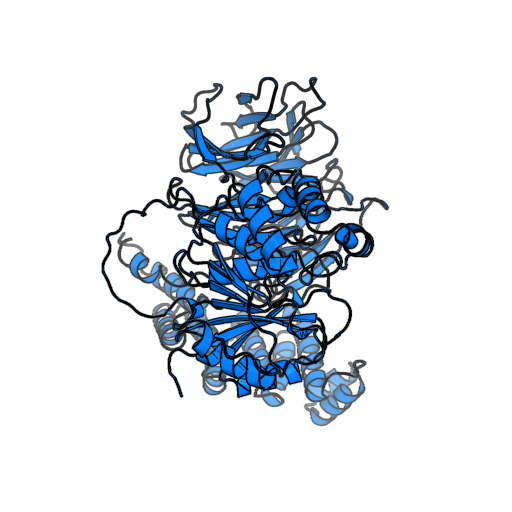19 272 THR A C 1
ATOM 2203 O O . THR A 1 272 ? 8.907 7.155 -10.979 1.00 92.19 272 THR A O 1
ATOM 2206 N N . ARG A 1 273 ? 8.516 6.408 -13.044 1.00 88.62 273 ARG A N 1
ATOM 2207 C CA . ARG A 1 273 ? 7.275 5.672 -12.752 1.00 88.62 273 ARG A CA 1
ATOM 2208 C C . ARG A 1 273 ? 7.102 4.547 -13.762 1.00 88.62 273 ARG A C 1
ATOM 2210 O O . ARG A 1 273 ? 7.331 4.765 -14.948 1.00 88.62 273 ARG A O 1
ATOM 2217 N N . GLY A 1 274 ? 6.646 3.395 -13.283 1.00 88.44 274 GLY A N 1
ATOM 2218 C CA . GLY A 1 274 ? 6.569 2.189 -14.092 1.00 88.44 274 GLY A CA 1
ATOM 2219 C C . GLY A 1 274 ? 7.949 1.582 -14.308 1.00 88.44 274 GLY A C 1
ATOM 2220 O O . GLY A 1 274 ? 8.891 2.269 -14.711 1.00 88.44 274 GLY A O 1
ATOM 2221 N N . PHE A 1 275 ? 8.054 0.294 -14.023 1.00 92.69 275 PHE A N 1
ATOM 2222 C CA . PHE A 1 275 ? 9.255 -0.495 -14.224 1.00 92.69 275 PHE A CA 1
ATOM 2223 C C . PHE A 1 275 ? 8.848 -1.921 -14.559 1.00 92.69 275 PHE A C 1
ATOM 2225 O O . PHE A 1 275 ? 7.954 -2.494 -13.933 1.00 92.69 275 PHE A O 1
ATOM 2232 N N . THR A 1 276 ? 9.514 -2.507 -15.544 1.00 92.50 276 THR A N 1
ATOM 2233 C CA . THR A 1 276 ? 9.279 -3.898 -15.912 1.00 92.50 276 THR A CA 1
ATOM 2234 C C . THR A 1 276 ? 10.510 -4.496 -16.572 1.00 92.50 276 THR A C 1
ATOM 2236 O O . THR A 1 276 ? 11.372 -3.781 -17.090 1.00 92.50 276 THR A O 1
ATOM 2239 N N . GLN A 1 277 ? 10.586 -5.820 -16.548 1.00 90.62 277 GLN A N 1
ATOM 2240 C CA . GLN A 1 277 ? 11.642 -6.589 -17.177 1.00 90.62 277 GLN A CA 1
ATOM 2241 C C . GLN A 1 277 ? 11.008 -7.638 -18.088 1.00 90.62 277 GLN A C 1
ATOM 2243 O O . GLN A 1 277 ? 10.125 -8.380 -17.666 1.00 90.62 277 GLN A O 1
ATOM 2248 N N . ALA A 1 278 ? 11.461 -7.683 -19.336 1.00 88.12 278 ALA A N 1
ATOM 2249 C CA . ALA A 1 278 ? 11.107 -8.712 -20.298 1.00 88.12 278 ALA A CA 1
ATOM 2250 C C . ALA A 1 278 ? 11.802 -10.035 -19.958 1.00 88.12 278 ALA A C 1
ATOM 2252 O O . ALA A 1 278 ? 12.863 -10.051 -19.332 1.00 88.12 278 ALA A O 1
ATOM 2253 N N . ASN A 1 279 ? 11.265 -11.151 -20.450 1.00 84.44 279 ASN A N 1
ATOM 2254 C CA . ASN A 1 279 ? 11.817 -12.487 -20.192 1.00 84.44 279 ASN A CA 1
ATOM 2255 C C . ASN A 1 279 ? 13.255 -12.667 -20.710 1.00 84.44 279 ASN A C 1
ATOM 2257 O O . ASN A 1 279 ? 14.027 -13.447 -20.157 1.00 84.44 279 ASN A O 1
ATOM 2261 N N . ASN A 1 280 ? 13.656 -11.896 -21.724 1.00 82.50 280 ASN A N 1
ATOM 2262 C CA . ASN A 1 280 ? 15.038 -11.844 -22.214 1.00 82.50 280 ASN A CA 1
ATOM 2263 C C . ASN A 1 280 ? 15.989 -11.013 -21.321 1.00 82.50 280 ASN A C 1
ATOM 2265 O O . ASN A 1 280 ? 17.156 -10.834 -21.663 1.00 82.50 280 ASN A O 1
ATOM 2269 N N . GLY A 1 281 ? 15.498 -10.483 -20.200 1.00 88.62 281 GLY A N 1
ATOM 2270 C CA . GLY A 1 281 ? 16.242 -9.671 -19.246 1.00 88.62 281 GLY A CA 1
ATOM 2271 C C . GLY A 1 281 ? 16.265 -8.172 -19.550 1.00 88.62 281 GLY A C 1
ATOM 2272 O O . GLY A 1 281 ? 16.748 -7.419 -18.702 1.00 88.62 281 GLY A O 1
ATOM 2273 N N . TYR A 1 282 ? 15.742 -7.718 -20.695 1.00 93.06 282 TYR A N 1
ATOM 2274 C CA . TYR A 1 282 ? 15.699 -6.297 -21.057 1.00 93.06 282 TYR A CA 1
ATOM 2275 C C . TYR A 1 282 ? 14.719 -5.538 -20.155 1.00 93.06 282 TYR A C 1
ATOM 2277 O O . TYR A 1 282 ? 13.616 -6.005 -19.884 1.00 93.06 282 TYR A O 1
ATOM 2285 N N . ARG A 1 283 ? 15.121 -4.370 -19.661 1.00 96.12 283 ARG A N 1
ATOM 2286 C CA . ARG A 1 283 ? 14.377 -3.580 -18.673 1.00 96.12 283 ARG A CA 1
ATOM 2287 C C . ARG A 1 283 ? 13.837 -2.322 -19.307 1.00 96.12 283 ARG A C 1
ATOM 2289 O O . ARG A 1 283 ? 14.520 -1.708 -20.121 1.00 96.12 283 ARG A O 1
ATOM 2296 N N . PHE A 1 284 ? 12.666 -1.906 -18.855 1.00 97.75 284 PHE A N 1
ATOM 2297 C CA . PHE A 1 284 ? 12.051 -0.649 -19.244 1.00 97.75 284 PHE A CA 1
ATOM 2298 C C . PHE A 1 284 ? 11.677 0.155 -18.006 1.00 97.75 284 PHE A C 1
ATOM 2300 O O . PHE A 1 284 ? 11.172 -0.400 -17.028 1.00 97.75 284 PHE A O 1
ATOM 2307 N N . ILE A 1 285 ? 11.900 1.467 -18.056 1.00 96.88 285 ILE A N 1
ATOM 2308 C CA . ILE A 1 285 ? 11.538 2.384 -16.974 1.00 96.88 285 ILE A CA 1
ATOM 2309 C C . ILE A 1 285 ? 11.000 3.696 -17.546 1.00 96.88 285 ILE A C 1
ATOM 2311 O O . ILE A 1 285 ? 11.560 4.261 -18.490 1.00 96.88 285 ILE A O 1
ATOM 2315 N N . GLY A 1 286 ? 9.884 4.175 -16.999 1.00 96.31 286 GLY A N 1
ATOM 2316 C CA . GLY A 1 286 ? 9.232 5.392 -17.476 1.00 96.31 286 GLY A CA 1
ATOM 2317 C C . GLY A 1 286 ? 9.682 6.644 -16.727 1.00 96.31 286 GLY A C 1
ATOM 2318 O O . GLY A 1 286 ? 9.875 6.623 -15.510 1.00 96.31 286 GLY A O 1
ATOM 2319 N N . ARG A 1 287 ? 9.812 7.771 -17.433 1.00 94.00 287 ARG A N 1
ATOM 2320 C CA . ARG A 1 287 ? 10.074 9.081 -16.820 1.00 94.00 287 ARG A CA 1
ATOM 2321 C C . ARG A 1 287 ? 8.805 9.711 -16.254 1.00 94.00 287 ARG A C 1
ATOM 2323 O O . ARG A 1 287 ? 7.791 9.804 -16.942 1.00 94.00 287 ARG A O 1
ATOM 2330 N N . TYR A 1 288 ? 8.912 10.253 -15.042 1.00 89.94 288 TYR A N 1
ATOM 2331 C CA . TYR A 1 288 ? 7.905 11.075 -14.381 1.00 89.94 288 TYR A CA 1
ATOM 2332 C C . TYR A 1 288 ? 8.434 12.465 -14.013 1.00 89.94 288 TYR A C 1
ATOM 2334 O O . TYR A 1 288 ? 9.215 12.626 -13.075 1.00 89.94 288 TYR A O 1
ATOM 2342 N N . SER A 1 289 ? 7.955 13.492 -14.706 1.00 86.50 289 SER A N 1
ATOM 2343 C CA . SER A 1 289 ? 8.436 14.874 -14.622 1.00 86.50 289 SER A CA 1
ATOM 2344 C C . SER A 1 289 ? 7.272 15.868 -14.657 1.00 86.50 289 SER A C 1
ATOM 2346 O O . SER A 1 289 ? 6.165 15.526 -15.049 1.00 86.50 289 SER A O 1
ATOM 2348 N N . GLN A 1 290 ? 7.496 17.112 -14.222 1.00 80.94 290 GLN A N 1
ATOM 2349 C CA . GLN A 1 290 ? 6.482 18.173 -14.373 1.00 80.94 290 GLN A CA 1
ATOM 2350 C C . GLN A 1 290 ? 6.417 18.723 -15.809 1.00 80.94 290 GLN A C 1
ATOM 2352 O O . GLN A 1 290 ? 5.407 19.307 -16.204 1.00 80.94 290 GLN A O 1
ATOM 2357 N N . ASN A 1 291 ? 7.487 18.496 -16.578 1.00 82.12 291 ASN A N 1
ATOM 2358 C CA . ASN A 1 291 ? 7.685 18.975 -17.940 1.00 82.12 291 ASN A CA 1
ATOM 2359 C C . ASN A 1 291 ? 7.895 17.785 -18.888 1.00 82.12 291 ASN A C 1
ATOM 2361 O O . ASN A 1 291 ? 8.550 16.812 -18.511 1.00 82.12 291 ASN A O 1
ATOM 2365 N N . GLY A 1 292 ? 7.357 17.873 -20.108 1.00 79.44 292 GLY A N 1
ATOM 2366 C CA . GLY A 1 292 ? 7.547 16.863 -21.157 1.00 79.44 292 GLY A CA 1
ATOM 2367 C C . GLY A 1 292 ? 8.956 16.847 -21.761 1.00 79.44 292 GLY A C 1
ATOM 2368 O O . GLY A 1 292 ? 9.796 17.671 -21.393 1.00 79.44 292 GLY A O 1
ATOM 2369 N N . PRO A 1 293 ? 9.256 15.900 -22.669 1.00 91.06 293 PRO A N 1
ATOM 2370 C CA . PRO A 1 293 ? 8.369 14.840 -23.175 1.00 91.06 293 PRO A CA 1
ATOM 2371 C C . PRO A 1 293 ? 8.199 13.636 -22.218 1.00 91.06 293 PRO A C 1
ATOM 2373 O O . PRO A 1 293 ? 8.942 13.476 -21.254 1.00 91.06 293 PRO A O 1
ATOM 2376 N N . ALA A 1 294 ? 7.252 12.738 -22.477 1.00 93.00 294 ALA A N 1
ATOM 2377 C CA . ALA A 1 294 ? 7.176 11.459 -21.772 1.00 93.00 294 ALA A CA 1
ATOM 2378 C C . ALA A 1 294 ? 8.218 10.507 -22.377 1.00 93.00 294 ALA A C 1
ATOM 2380 O O . ALA A 1 294 ? 8.161 10.234 -23.572 1.00 93.00 294 ALA A O 1
ATOM 2381 N N . ILE A 1 295 ? 9.178 10.028 -21.580 1.00 96.12 295 ILE A N 1
ATOM 2382 C CA . ILE A 1 295 ? 10.331 9.253 -22.071 1.00 96.12 295 ILE A CA 1
ATOM 2383 C C . ILE A 1 295 ? 10.315 7.847 -21.477 1.00 96.12 295 ILE A C 1
ATOM 2385 O O . ILE A 1 295 ? 10.247 7.701 -20.255 1.00 96.12 295 ILE A O 1
ATOM 2389 N N . LEU A 1 296 ? 10.416 6.831 -22.336 1.00 97.88 296 LEU A N 1
ATOM 2390 C CA . LEU A 1 296 ? 10.701 5.453 -21.944 1.00 97.88 296 LEU A CA 1
ATOM 2391 C C . LEU A 1 296 ? 12.191 5.184 -22.125 1.00 97.88 296 LEU A C 1
ATOM 2393 O O . LEU A 1 296 ? 12.716 5.329 -23.231 1.00 97.88 296 LEU A O 1
ATOM 2397 N N . PHE A 1 297 ? 12.850 4.762 -21.053 1.00 98.00 297 PHE A N 1
ATOM 2398 C CA . PHE A 1 297 ? 14.227 4.293 -21.105 1.00 98.00 297 PHE A CA 1
ATOM 2399 C C . PHE A 1 297 ? 14.275 2.766 -21.133 1.00 98.00 297 PHE A C 1
ATOM 2401 O O . PHE A 1 297 ? 13.415 2.103 -20.546 1.00 98.00 297 PHE A O 1
ATOM 2408 N N . GLY A 1 298 ? 15.294 2.224 -21.794 1.00 97.31 298 GLY A N 1
ATOM 2409 C CA . GLY A 1 298 ? 15.539 0.794 -21.941 1.00 97.31 298 GLY A CA 1
ATOM 2410 C C . GLY A 1 298 ? 16.968 0.419 -21.574 1.00 97.31 298 GLY A C 1
ATOM 2411 O O . GLY A 1 298 ? 17.877 1.236 -21.715 1.00 97.31 298 GLY A O 1
ATOM 2412 N N . SER A 1 299 ? 17.166 -0.803 -21.081 1.00 97.56 299 SER A N 1
ATOM 2413 C CA . SER A 1 299 ? 18.498 -1.321 -20.763 1.00 97.56 299 SER A CA 1
ATOM 2414 C C . SER A 1 299 ? 18.559 -2.847 -20.796 1.00 97.56 299 SER A C 1
ATOM 2416 O O . SER A 1 299 ? 17.762 -3.532 -20.151 1.00 97.56 299 SER A O 1
ATOM 2418 N N . SER A 1 300 ? 19.560 -3.397 -21.484 1.00 95.19 300 SER A N 1
ATOM 2419 C CA . SER A 1 300 ? 19.820 -4.842 -21.515 1.00 95.19 300 SER A CA 1
ATOM 2420 C C . SER A 1 300 ? 20.548 -5.355 -20.269 1.00 95.19 300 SER A C 1
ATOM 2422 O O . SER A 1 300 ? 20.352 -6.498 -19.861 1.00 95.19 300 SER A O 1
ATOM 2424 N N . ASP A 1 301 ? 21.384 -4.527 -19.645 1.00 93.81 301 ASP A N 1
ATOM 2425 C CA . ASP A 1 301 ? 22.278 -4.915 -18.543 1.00 93.81 301 ASP A CA 1
ATOM 2426 C C . ASP A 1 301 ? 21.936 -4.235 -17.202 1.00 93.81 301 ASP A C 1
ATOM 2428 O O . ASP A 1 301 ? 22.465 -4.611 -16.152 1.00 93.81 301 ASP A O 1
ATOM 2432 N N . GLY A 1 302 ? 21.022 -3.262 -17.222 1.00 94.12 302 GLY A N 1
ATOM 2433 C CA . GLY A 1 302 ? 20.664 -2.414 -16.088 1.00 94.12 302 GLY A CA 1
ATOM 2434 C C . GLY A 1 302 ? 21.683 -1.309 -15.792 1.00 94.12 302 GLY A C 1
ATOM 2435 O O . GLY A 1 302 ? 21.474 -0.536 -14.860 1.00 94.12 302 GLY A O 1
ATOM 2436 N N . ILE A 1 303 ? 22.778 -1.216 -16.547 1.00 95.00 303 ILE A N 1
ATOM 2437 C CA . ILE A 1 303 ? 23.877 -0.265 -16.338 1.00 95.00 303 ILE A CA 1
ATOM 2438 C C . ILE A 1 303 ? 23.827 0.825 -17.405 1.00 95.00 303 ILE A C 1
ATOM 2440 O O . ILE A 1 303 ? 23.832 2.004 -17.064 1.00 95.00 303 ILE A O 1
ATOM 2444 N N . GLN A 1 304 ? 23.767 0.441 -18.679 1.00 96.94 304 GLN A N 1
ATOM 2445 C CA . GLN A 1 304 ? 23.657 1.368 -19.800 1.00 96.94 304 GLN A CA 1
ATOM 2446 C C . GLN A 1 304 ? 22.189 1.534 -20.172 1.00 96.94 304 GLN A C 1
ATOM 2448 O O . GLN A 1 304 ? 21.512 0.557 -20.493 1.00 96.94 304 GLN A O 1
ATOM 2453 N N . TRP A 1 305 ? 21.702 2.770 -20.107 1.00 97.50 305 TRP A N 1
ATOM 2454 C CA . TRP A 1 305 ? 20.314 3.108 -20.399 1.00 97.50 305 TRP A CA 1
ATOM 2455 C C . TRP A 1 305 ? 20.231 4.021 -21.615 1.00 97.50 305 TRP A C 1
ATOM 2457 O O . TRP A 1 305 ? 20.966 5.002 -21.721 1.00 97.50 305 TRP A O 1
ATOM 2467 N N . GLU A 1 306 ? 19.296 3.720 -22.505 1.00 96.00 306 GLU A N 1
ATOM 2468 C CA . GLU A 1 306 ? 19.026 4.499 -23.710 1.00 96.00 306 GLU A CA 1
ATOM 2469 C C . GLU A 1 306 ? 17.562 4.930 -23.769 1.00 96.00 306 GLU A C 1
ATOM 2471 O O . GLU A 1 306 ? 16.690 4.333 -23.135 1.00 96.00 306 GLU A O 1
ATOM 2476 N N . VAL A 1 307 ? 17.279 5.983 -24.534 1.00 96.81 307 VAL A N 1
ATOM 2477 C CA . VAL A 1 307 ? 15.901 6.378 -24.832 1.00 96.81 307 VAL A CA 1
ATOM 2478 C C . VAL A 1 307 ? 15.336 5.411 -25.867 1.00 96.81 307 VAL A C 1
ATOM 2480 O O . VAL A 1 307 ? 15.773 5.411 -27.013 1.00 96.81 307 VAL A O 1
ATOM 2483 N N . VAL A 1 308 ? 14.332 4.629 -25.473 1.00 97.12 308 VAL A N 1
ATOM 2484 C CA . VAL A 1 308 ? 13.611 3.708 -26.366 1.00 97.12 308 VAL A CA 1
ATOM 2485 C C . VAL A 1 308 ? 12.574 4.468 -27.183 1.00 97.12 308 VAL A C 1
ATOM 2487 O O . VAL A 1 308 ? 12.449 4.272 -28.389 1.00 97.12 308 VAL A O 1
ATOM 2490 N N . HIS A 1 309 ? 11.812 5.348 -26.529 1.00 97.50 309 HIS A N 1
ATOM 2491 C CA . HIS A 1 309 ? 10.768 6.124 -27.190 1.00 97.50 309 HIS A CA 1
ATOM 2492 C C . HIS A 1 309 ? 10.439 7.412 -26.431 1.00 97.50 309 HIS A C 1
ATOM 2494 O O . HIS A 1 309 ? 10.650 7.507 -25.217 1.00 97.50 309 HIS A O 1
ATOM 2500 N N . GLN A 1 310 ? 9.891 8.394 -27.150 1.00 95.44 310 GLN A N 1
ATOM 2501 C CA . GLN A 1 310 ? 9.396 9.648 -26.588 1.00 95.44 310 GLN A CA 1
ATOM 2502 C C . GLN A 1 310 ? 8.003 9.960 -27.132 1.00 95.44 310 GLN A C 1
ATOM 2504 O O . GLN A 1 310 ? 7.796 9.962 -28.343 1.00 95.44 310 GLN A O 1
ATOM 2509 N N . TRP A 1 311 ? 7.071 10.275 -26.237 1.00 93.62 311 TRP A N 1
ATOM 2510 C CA . TRP A 1 311 ? 5.730 10.735 -26.589 1.00 93.62 311 TRP A CA 1
ATOM 2511 C C . TRP A 1 311 ? 5.577 12.223 -26.304 1.00 93.62 311 TRP A C 1
ATOM 2513 O O . TRP A 1 311 ? 6.149 12.763 -25.349 1.00 93.62 311 TRP A O 1
ATOM 2523 N N . ASP A 1 312 ? 4.742 12.874 -27.107 1.00 91.25 312 ASP A N 1
ATOM 2524 C CA . ASP A 1 312 ? 4.295 14.238 -26.855 1.00 91.25 312 ASP A CA 1
ATOM 2525 C C . ASP A 1 312 ? 3.268 14.216 -25.717 1.00 91.25 312 ASP A C 1
ATOM 2527 O O . ASP A 1 312 ? 2.064 14.152 -25.956 1.00 91.25 312 ASP A O 1
ATOM 2531 N N . ALA A 1 313 ? 3.767 14.188 -24.482 1.00 89.06 313 ALA A N 1
ATOM 2532 C CA . ALA A 1 313 ? 3.062 14.277 -23.201 1.00 89.06 313 ALA A CA 1
ATOM 2533 C C . ALA A 1 313 ? 4.069 14.703 -22.111 1.00 89.06 313 ALA A C 1
ATOM 2535 O O . ALA A 1 313 ? 5.261 14.828 -22.388 1.00 89.06 313 ALA A O 1
ATOM 2536 N N . LYS A 1 314 ? 3.639 14.938 -20.866 1.00 88.19 314 LYS A N 1
ATOM 2537 C CA . LYS A 1 314 ? 4.561 15.329 -19.781 1.00 88.19 314 LYS A CA 1
ATOM 2538 C C . LYS A 1 314 ? 5.377 14.157 -19.265 1.00 88.19 314 LYS A C 1
ATOM 2540 O O . LYS A 1 314 ? 6.582 14.282 -19.075 1.00 88.19 314 LYS A O 1
ATOM 2545 N N . HIS A 1 315 ? 4.721 13.025 -19.038 1.00 91.06 315 HIS A N 1
ATOM 2546 C CA . HIS A 1 315 ? 5.338 11.884 -18.373 1.00 91.06 315 HIS A CA 1
ATOM 2547 C C . HIS A 1 315 ? 4.607 10.565 -18.622 1.00 91.06 315 HIS A C 1
ATOM 2549 O O . HIS A 1 315 ? 3.528 10.523 -19.207 1.00 91.06 315 HIS A O 1
ATOM 2555 N N . ILE A 1 316 ? 5.208 9.481 -18.140 1.00 93.62 316 ILE A N 1
ATOM 2556 C CA . ILE A 1 316 ? 4.653 8.129 -18.117 1.00 93.62 316 ILE A CA 1
ATOM 2557 C C . ILE A 1 316 ? 4.048 7.844 -16.737 1.00 93.62 316 ILE A C 1
ATOM 2559 O O . ILE A 1 316 ? 4.630 8.176 -15.702 1.00 93.62 316 ILE A O 1
ATOM 2563 N N . HIS A 1 317 ? 2.859 7.246 -16.715 1.00 91.50 317 HIS A N 1
ATOM 2564 C CA . HIS A 1 317 ? 2.166 6.816 -15.503 1.00 91.50 317 HIS A CA 1
ATOM 2565 C C . HIS A 1 317 ? 2.506 5.390 -15.086 1.00 91.50 317 HIS A C 1
ATOM 2567 O O . HIS A 1 317 ? 2.593 5.136 -13.889 1.00 91.50 317 HIS A O 1
ATOM 2573 N N . ASP A 1 318 ? 2.714 4.480 -16.031 1.00 93.38 318 ASP A N 1
ATOM 2574 C CA . ASP A 1 318 ? 3.107 3.107 -15.728 1.00 93.38 318 ASP A CA 1
ATOM 2575 C C . ASP A 1 318 ? 3.712 2.422 -16.962 1.00 93.38 318 ASP A C 1
ATOM 2577 O O . ASP A 1 318 ? 3.457 2.833 -18.099 1.00 93.38 318 ASP A O 1
ATOM 2581 N N . VAL A 1 319 ? 4.512 1.383 -16.730 1.00 95.06 319 VAL A N 1
ATOM 2582 C CA . VAL A 1 319 ? 5.178 0.565 -17.752 1.00 95.06 319 VAL A CA 1
ATOM 2583 C C . VAL A 1 319 ? 5.163 -0.874 -17.267 1.00 95.06 319 VAL A C 1
ATOM 2585 O O . VAL A 1 319 ? 5.760 -1.172 -16.233 1.00 95.06 319 VAL A O 1
ATOM 2588 N N . ARG A 1 320 ? 4.509 -1.771 -18.007 1.00 94.31 320 ARG A N 1
ATOM 2589 C CA . ARG A 1 320 ? 4.4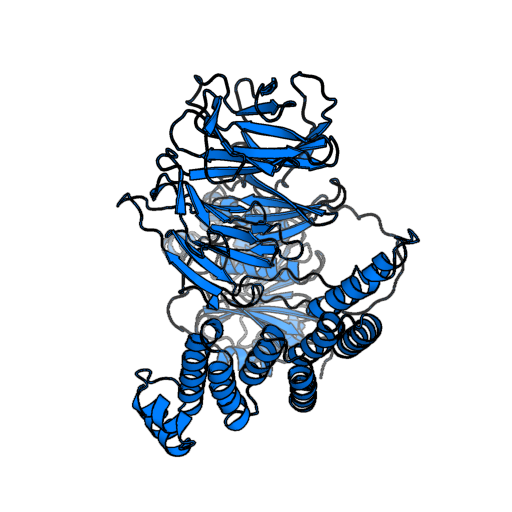15 -3.188 -17.638 1.00 94.31 320 ARG A CA 1
ATOM 2590 C C . ARG A 1 320 ? 4.435 -4.089 -18.860 1.00 94.31 320 ARG A C 1
ATOM 2592 O O . ARG A 1 320 ? 3.893 -3.736 -19.903 1.00 94.31 320 ARG A O 1
ATOM 2599 N N . ILE A 1 321 ? 5.027 -5.265 -18.704 1.00 93.19 321 ILE A N 1
ATOM 2600 C CA . ILE A 1 321 ? 4.903 -6.364 -19.656 1.00 93.19 321 ILE A CA 1
ATOM 2601 C C . ILE A 1 321 ? 3.804 -7.302 -19.180 1.00 93.19 321 ILE A C 1
ATOM 2603 O O . ILE A 1 321 ? 3.745 -7.630 -17.993 1.00 93.19 321 ILE A O 1
ATOM 2607 N N . ASN A 1 322 ? 2.938 -7.723 -20.098 1.00 92.06 322 ASN A N 1
ATOM 2608 C CA . ASN A 1 322 ? 1.964 -8.759 -19.801 1.00 92.06 322 ASN A CA 1
ATOM 2609 C C . ASN A 1 322 ? 2.675 -10.125 -19.765 1.00 92.06 322 ASN A C 1
ATOM 2611 O O . ASN A 1 322 ? 3.226 -10.542 -20.784 1.00 92.06 322 ASN A O 1
ATOM 2615 N N . PRO A 1 323 ? 2.672 -10.844 -18.627 1.00 85.38 323 PRO A N 1
ATOM 2616 C CA . PRO A 1 323 ? 3.363 -12.127 -18.513 1.00 85.38 323 PRO A CA 1
ATOM 2617 C C . PRO A 1 323 ? 2.773 -13.233 -19.404 1.00 85.38 323 PRO A C 1
ATOM 2619 O O . PRO A 1 323 ? 3.473 -14.200 -19.685 1.00 85.38 323 PRO A O 1
ATOM 2622 N N . ALA A 1 324 ? 1.518 -13.114 -19.850 1.00 84.38 324 ALA A N 1
ATOM 2623 C CA . ALA A 1 324 ? 0.856 -14.132 -20.664 1.00 84.38 324 ALA A CA 1
ATOM 2624 C C . ALA A 1 324 ? 1.244 -14.077 -22.152 1.00 84.38 324 ALA A C 1
ATOM 2626 O O . ALA A 1 324 ? 1.264 -15.111 -22.817 1.00 84.38 324 ALA A O 1
ATOM 2627 N N . ASN A 1 325 ? 1.547 -12.886 -22.679 1.00 88.31 325 ASN A N 1
ATOM 2628 C CA . ASN A 1 325 ? 1.830 -12.679 -24.107 1.00 88.31 325 ASN A CA 1
ATOM 2629 C C . ASN A 1 325 ? 3.142 -11.922 -24.393 1.00 88.31 325 ASN A C 1
ATOM 2631 O O . ASN A 1 325 ? 3.497 -11.727 -25.553 1.00 88.31 325 ASN A O 1
ATOM 2635 N N . GLU A 1 326 ? 3.858 -11.515 -23.343 1.00 90.94 326 GLU A N 1
ATOM 2636 C CA . GLU A 1 326 ? 5.132 -10.787 -23.371 1.00 90.94 326 GLU A CA 1
ATOM 2637 C C . GLU A 1 326 ? 5.091 -9.396 -24.026 1.00 90.94 326 GLU A C 1
ATOM 2639 O O . GLU A 1 326 ? 6.137 -8.798 -24.285 1.00 90.94 326 GLU A O 1
ATOM 2644 N N . TRP A 1 327 ? 3.912 -8.826 -24.276 1.00 94.81 327 TRP A N 1
ATOM 2645 C CA . TRP A 1 327 ? 3.816 -7.489 -24.856 1.00 94.81 327 TRP A CA 1
ATOM 2646 C C . TRP A 1 327 ? 4.062 -6.401 -23.821 1.00 94.81 327 TRP A C 1
ATOM 2648 O O . TRP A 1 327 ? 3.621 -6.484 -22.674 1.00 94.81 327 TRP A O 1
ATOM 2658 N N . LEU A 1 328 ? 4.749 -5.347 -24.257 1.00 96.94 328 LEU A N 1
ATOM 2659 C CA . LEU A 1 328 ? 5.054 -4.168 -23.459 1.00 96.94 328 LEU A CA 1
ATOM 2660 C C . LEU A 1 328 ? 3.919 -3.153 -23.580 1.00 96.94 328 LEU A C 1
ATOM 2662 O O . LEU A 1 328 ? 3.560 -2.758 -24.686 1.00 96.94 328 LEU A O 1
ATOM 2666 N N . TYR A 1 329 ? 3.423 -2.664 -22.449 1.00 97.50 329 TYR A N 1
ATOM 2667 C CA . TYR A 1 329 ? 2.400 -1.630 -22.366 1.00 97.50 329 TYR A CA 1
ATOM 2668 C C . TYR A 1 329 ? 2.943 -0.406 -21.632 1.00 97.50 329 TYR A C 1
ATOM 2670 O O . TYR A 1 329 ? 3.603 -0.515 -20.596 1.00 97.50 329 TYR A O 1
ATOM 2678 N N . VAL A 1 330 ? 2.634 0.771 -22.167 1.00 97.25 330 VAL A N 1
ATOM 2679 C CA . VAL A 1 330 ? 3.055 2.068 -21.640 1.00 97.25 330 VAL A CA 1
ATOM 2680 C C . VAL A 1 330 ? 1.828 2.948 -21.475 1.00 97.25 330 VAL A C 1
ATOM 2682 O O . VAL A 1 330 ? 1.139 3.265 -22.447 1.00 97.25 330 VAL A O 1
ATOM 2685 N N . VAL A 1 331 ? 1.567 3.362 -20.238 1.00 94.88 331 VAL A N 1
ATOM 2686 C CA . VAL A 1 331 ? 0.485 4.288 -19.904 1.00 94.88 331 VAL A CA 1
ATOM 2687 C C . VAL A 1 331 ? 1.048 5.703 -19.913 1.00 94.88 331 VAL A C 1
ATOM 2689 O O . VAL A 1 331 ? 1.818 6.080 -19.027 1.00 94.88 331 VAL A O 1
ATOM 2692 N N . VAL A 1 332 ? 0.683 6.494 -20.917 1.00 92.69 332 VAL A N 1
ATOM 2693 C CA . VAL A 1 332 ? 1.157 7.873 -21.072 1.00 92.69 332 VAL A CA 1
ATOM 2694 C C . VAL A 1 332 ? 0.231 8.821 -20.310 1.00 92.69 332 VAL A C 1
ATOM 2696 O O . VAL A 1 332 ? -0.995 8.765 -20.438 1.00 92.69 332 VAL A O 1
ATOM 2699 N N . GLY A 1 333 ? 0.836 9.670 -19.479 1.00 87.06 333 GLY A N 1
ATOM 2700 C CA . GLY A 1 333 ? 0.148 10.598 -18.588 1.00 87.06 333 GLY A CA 1
ATOM 2701 C C . GLY A 1 333 ? -0.405 11.832 -19.298 1.00 87.06 333 GLY A C 1
ATOM 2702 O O . GLY A 1 333 ? -0.699 11.830 -20.496 1.00 87.06 333 GLY A O 1
ATOM 2703 N N . GLU A 1 334 ? -0.588 12.904 -18.536 1.00 84.50 334 GLU A N 1
ATOM 2704 C CA . GLU A 1 334 ? -1.118 14.165 -19.040 1.00 84.50 334 GLU A CA 1
ATOM 2705 C C . GLU A 1 334 ? -0.104 14.909 -19.901 1.00 84.50 334 GLU A C 1
ATOM 2707 O O . GLU A 1 334 ? 1.102 14.849 -19.685 1.00 84.50 334 GLU A O 1
ATOM 2712 N N . GLY A 1 335 ? -0.602 15.674 -20.859 1.00 74.69 335 GLY A N 1
ATOM 2713 C CA . GLY A 1 335 ? 0.155 16.681 -21.590 1.00 74.69 335 GLY A CA 1
ATOM 2714 C C . GLY A 1 335 ? -0.245 18.095 -21.188 1.00 74.69 335 GLY A C 1
ATOM 2715 O O . GLY A 1 335 ? -1.025 18.320 -20.257 1.00 74.69 335 GLY A O 1
ATOM 2716 N N . ASP A 1 336 ? 0.280 19.088 -21.898 1.00 66.12 336 ASP A N 1
ATOM 2717 C CA . ASP A 1 336 ? -0.186 20.463 -21.730 1.00 66.12 336 ASP A CA 1
ATOM 2718 C C . ASP A 1 336 ? -1.631 20.616 -22.217 1.00 66.12 336 ASP A C 1
ATOM 2720 O O . ASP A 1 336 ? -1.998 20.098 -23.277 1.00 66.12 336 ASP A O 1
ATOM 2724 N N . ARG A 1 337 ? -2.453 21.321 -21.417 1.00 55.72 337 ARG A N 1
ATOM 2725 C CA . ARG A 1 337 ? -3.915 21.456 -21.577 1.00 55.72 337 ARG A CA 1
ATOM 2726 C C . ARG A 1 337 ? -4.301 21.731 -23.041 1.00 55.72 337 ARG A C 1
ATOM 2728 O O . ARG A 1 337 ? -4.243 22.868 -23.500 1.00 55.72 337 ARG A O 1
ATOM 2735 N N . GLY A 1 338 ? -4.722 20.678 -23.746 1.00 53.38 338 GLY A N 1
ATOM 2736 C CA . GLY A 1 338 ? -5.302 20.737 -25.091 1.00 53.38 338 GLY A CA 1
ATOM 2737 C C . GLY A 1 338 ? -4.328 20.731 -26.277 1.00 53.38 338 GLY A C 1
ATOM 2738 O O . GLY A 1 338 ? -4.794 20.946 -27.392 1.00 53.38 338 GLY A O 1
ATOM 2739 N N . LYS A 1 339 ? -3.019 20.504 -26.080 1.00 63.97 339 LYS A N 1
ATOM 2740 C CA . LYS A 1 339 ? -2.020 20.561 -27.173 1.00 63.97 339 LYS A CA 1
ATOM 2741 C C . LYS A 1 339 ? -1.267 19.262 -27.459 1.00 63.97 339 LYS A C 1
ATOM 2743 O O . LYS A 1 339 ? -0.748 19.127 -28.560 1.00 63.97 339 LYS A O 1
ATOM 2748 N N . SER A 1 340 ? -1.202 18.336 -26.506 1.00 77.44 340 SER A N 1
ATOM 2749 C CA . SER A 1 340 ? -0.364 17.141 -26.642 1.00 77.44 340 SER A CA 1
ATOM 2750 C C . SER A 1 340 ? -1.134 15.975 -27.272 1.00 77.44 340 SER A C 1
ATOM 2752 O O . SER A 1 340 ? -2.208 15.591 -26.799 1.00 77.44 340 SER A O 1
ATOM 2754 N N . LYS A 1 341 ? -0.593 15.420 -28.362 1.00 82.69 341 LYS A N 1
ATOM 2755 C CA . LYS A 1 341 ? -1.273 14.402 -29.190 1.00 82.69 341 LYS A CA 1
ATOM 2756 C C . LYS A 1 341 ? -1.282 12.999 -28.575 1.00 82.69 341 LYS A C 1
ATOM 2758 O O . LYS A 1 341 ? -2.093 12.171 -28.995 1.00 82.69 341 LYS A O 1
ATOM 2763 N N . ASP A 1 342 ? -0.371 12.726 -27.639 1.00 88.44 342 ASP A N 1
ATOM 2764 C CA . ASP A 1 342 ? -0.182 11.409 -27.011 1.00 88.44 342 ASP A CA 1
ATOM 2765 C C . ASP A 1 342 ? -0.666 11.367 -25.552 1.00 88.44 342 ASP A C 1
ATOM 2767 O O . ASP A 1 342 ? -0.577 10.327 -24.902 1.00 88.44 342 ASP A O 1
ATOM 2771 N N . SER A 1 343 ? -1.215 12.476 -25.043 1.00 86.75 343 SER A N 1
ATOM 2772 C CA . SER A 1 343 ? -1.832 12.545 -23.714 1.00 86.75 343 SER A CA 1
ATOM 2773 C C . SER A 1 343 ? -2.848 11.428 -23.485 1.00 86.75 343 SER A C 1
ATOM 2775 O O . SER A 1 343 ? -3.632 11.099 -24.381 1.00 86.75 343 SER A O 1
ATOM 2777 N N . HIS A 1 344 ? -2.897 10.917 -22.251 1.00 85.25 344 HIS A N 1
ATOM 2778 C CA . HIS A 1 344 ? -3.967 10.035 -21.758 1.00 85.25 344 HIS A CA 1
ATOM 2779 C C . HIS A 1 344 ? -4.196 8.811 -22.661 1.00 85.25 344 HIS A C 1
ATOM 2781 O O . HIS A 1 344 ? -5.331 8.400 -22.926 1.00 85.25 344 HIS A O 1
ATOM 2787 N N . SER A 1 345 ? -3.107 8.290 -23.213 1.00 89.56 345 SER A N 1
ATOM 2788 C CA . SER A 1 345 ? -3.126 7.217 -24.197 1.00 89.56 345 SER A CA 1
ATOM 2789 C C . SER A 1 345 ? -2.341 6.025 -23.671 1.00 89.56 345 SER A C 1
ATOM 2791 O O . SER A 1 345 ? -1.458 6.161 -22.822 1.00 89.56 345 SER A O 1
ATOM 2793 N N . ILE A 1 346 ? -2.674 4.845 -24.180 1.00 93.56 346 ILE A N 1
ATOM 2794 C CA . ILE A 1 346 ? -1.934 3.620 -23.885 1.00 93.56 346 ILE A CA 1
ATOM 2795 C C . ILE A 1 346 ? -1.321 3.139 -25.185 1.00 93.56 346 ILE A C 1
ATOM 2797 O O . ILE A 1 346 ? -2.003 3.024 -26.210 1.00 93.56 346 ILE A O 1
ATOM 2801 N N . PHE A 1 347 ? -0.026 2.874 -25.123 1.00 95.94 347 PHE A N 1
ATOM 2802 C CA . PHE A 1 347 ? 0.745 2.339 -26.226 1.00 95.94 347 PHE A CA 1
ATOM 2803 C C . PHE A 1 347 ? 1.189 0.929 -25.893 1.00 95.94 347 PHE A C 1
ATOM 2805 O O . PHE A 1 347 ? 1.534 0.629 -24.751 1.00 95.94 347 PHE A O 1
ATOM 2812 N N . ARG A 1 348 ? 1.189 0.073 -26.906 1.00 96.62 348 ARG A N 1
ATOM 2813 C CA . ARG A 1 348 ? 1.598 -1.319 -26.807 1.00 96.62 348 ARG A CA 1
ATOM 2814 C C . ARG A 1 348 ? 2.681 -1.610 -27.830 1.00 96.62 348 ARG A C 1
ATOM 2816 O O . ARG A 1 348 ? 2.585 -1.155 -28.966 1.00 96.62 348 ARG A O 1
ATOM 2823 N N . SER A 1 349 ? 3.672 -2.397 -27.445 1.00 96.38 349 SER A N 1
ATOM 2824 C CA . SER A 1 349 ? 4.716 -2.902 -28.323 1.00 96.38 349 SER A CA 1
ATOM 2825 C C . SER A 1 349 ? 4.773 -4.425 -28.259 1.00 96.38 349 SER A C 1
ATOM 2827 O O . SER A 1 349 ? 4.856 -5.013 -27.181 1.00 96.38 349 SER A O 1
ATOM 2829 N N . LYS A 1 350 ? 4.746 -5.052 -29.439 1.00 93.44 350 LYS A N 1
ATOM 2830 C CA . LYS A 1 350 ? 4.874 -6.507 -29.623 1.00 93.44 350 LYS A CA 1
ATOM 2831 C C . LYS A 1 350 ? 6.325 -6.944 -29.852 1.00 93.44 350 LYS A C 1
ATOM 2833 O O . LYS A 1 350 ? 6.613 -8.132 -29.915 1.00 93.44 350 LYS A O 1
ATOM 2838 N N . ASP A 1 351 ? 7.232 -5.985 -30.026 1.00 91.31 351 ASP A N 1
ATOM 2839 C CA . ASP A 1 351 ? 8.610 -6.191 -30.475 1.00 91.31 351 ASP A CA 1
ATOM 2840 C C . ASP A 1 351 ? 9.641 -5.606 -29.497 1.00 91.31 351 ASP A C 1
ATOM 2842 O O . ASP A 1 351 ? 10.736 -5.206 -29.900 1.00 91.31 351 ASP A O 1
ATOM 2846 N N . ASN A 1 352 ? 9.301 -5.600 -28.201 1.00 85.94 352 ASN A N 1
ATOM 2847 C CA . ASN A 1 352 ? 10.142 -5.107 -27.106 1.00 85.94 352 ASN A CA 1
ATOM 2848 C C . ASN A 1 352 ? 10.596 -3.648 -27.295 1.00 85.94 352 ASN A C 1
ATOM 2850 O O . ASN A 1 352 ? 11.761 -3.309 -27.103 1.00 85.94 352 ASN A O 1
ATOM 2854 N N . GLY A 1 353 ? 9.662 -2.778 -27.667 1.00 90.88 353 GLY A N 1
ATOM 2855 C CA . GLY A 1 353 ? 9.846 -1.331 -27.729 1.00 90.88 353 GLY A CA 1
ATOM 2856 C C . GLY A 1 353 ? 10.404 -0.791 -29.046 1.00 90.88 353 GLY A C 1
ATOM 2857 O O . GLY A 1 353 ? 10.658 0.408 -29.124 1.00 90.88 353 GLY A O 1
ATOM 2858 N N . LYS A 1 354 ? 10.581 -1.618 -30.088 1.00 91.31 354 LYS A N 1
ATOM 2859 C CA . LYS A 1 354 ? 11.048 -1.131 -31.402 1.00 91.31 354 LYS A CA 1
ATOM 2860 C C . LYS A 1 354 ? 9.956 -0.365 -32.145 1.00 91.31 354 LYS A C 1
ATOM 2862 O O . LYS A 1 354 ? 10.248 0.612 -32.832 1.00 91.31 354 LYS A O 1
ATOM 2867 N N . SER A 1 355 ? 8.705 -0.787 -31.996 1.00 94.94 355 SER A N 1
ATOM 2868 C CA . SER A 1 355 ? 7.530 -0.102 -32.522 1.00 94.94 355 SER A CA 1
ATOM 2869 C C . SER A 1 355 ? 6.393 -0.095 -31.505 1.00 94.94 355 SER A C 1
ATOM 2871 O O . SER A 1 355 ? 6.291 -0.973 -30.647 1.00 94.94 355 SER A O 1
ATOM 2873 N N . PHE A 1 356 ? 5.542 0.930 -31.587 1.00 96.81 356 PHE A N 1
ATOM 2874 C CA . PHE A 1 356 ? 4.410 1.116 -30.685 1.00 96.81 356 PHE A CA 1
ATOM 2875 C C . PHE A 1 356 ? 3.126 1.387 -31.460 1.00 96.81 356 PHE A C 1
ATOM 2877 O O . PHE A 1 356 ? 3.070 2.278 -32.309 1.00 96.81 356 PHE A O 1
ATOM 2884 N N . SER A 1 357 ? 2.075 0.674 -31.077 1.00 95.69 357 SER A N 1
ATOM 2885 C CA . SER A 1 357 ? 0.704 0.898 -31.517 1.00 95.69 357 SER A CA 1
ATOM 2886 C C . SER A 1 357 ? -0.076 1.592 -30.412 1.00 95.69 357 SER A C 1
ATOM 2888 O O . SER A 1 357 ? -0.005 1.196 -29.246 1.00 95.69 357 SER A O 1
ATOM 2890 N N . ARG A 1 358 ? -0.850 2.620 -30.759 1.00 93.88 358 ARG A N 1
ATOM 2891 C CA . ARG A 1 358 ? -1.790 3.230 -29.817 1.00 93.88 358 ARG A CA 1
ATOM 2892 C C . ARG A 1 358 ? -3.025 2.341 -29.712 1.00 93.88 358 ARG A C 1
ATOM 2894 O O . ARG A 1 358 ? -3.738 2.185 -30.696 1.00 93.88 358 ARG A O 1
ATOM 2901 N N . ILE A 1 359 ? -3.280 1.808 -28.523 1.00 92.38 359 ILE A N 1
ATOM 2902 C CA . ILE A 1 359 ? -4.414 0.907 -28.259 1.00 92.38 359 ILE A CA 1
ATOM 2903 C C . ILE A 1 359 ? -5.516 1.560 -27.419 1.00 92.38 359 ILE A C 1
ATOM 2905 O O . ILE A 1 359 ? -6.615 1.031 -27.287 1.00 92.38 359 ILE A O 1
ATOM 2909 N N . PHE A 1 360 ? -5.246 2.749 -26.881 1.00 88.38 360 PHE A N 1
ATOM 2910 C CA . PHE A 1 360 ? -6.244 3.582 -26.225 1.00 88.38 360 PHE A CA 1
ATOM 2911 C C . PHE A 1 360 ? -5.937 5.062 -26.453 1.00 88.38 360 PHE A C 1
ATOM 2913 O O . PHE A 1 360 ? -4.769 5.457 -26.462 1.00 88.38 360 PHE A O 1
ATOM 2920 N N . SER A 1 361 ? -6.970 5.896 -26.599 1.00 78.75 361 SER A N 1
ATOM 2921 C CA . SER A 1 361 ? -6.819 7.351 -26.677 1.00 78.75 361 SER A CA 1
ATOM 2922 C C . SER A 1 361 ? -8.018 8.066 -26.058 1.00 78.75 361 SER A C 1
ATOM 2924 O O . SER A 1 361 ? -9.123 8.000 -26.598 1.00 78.75 361 SER A O 1
ATOM 2926 N N . ALA A 1 362 ? -7.819 8.795 -24.955 1.00 65.25 362 ALA A N 1
ATOM 2927 C CA . ALA A 1 362 ? -8.875 9.654 -24.423 1.00 65.25 362 ALA A CA 1
ATOM 2928 C C . ALA A 1 362 ? -8.991 10.919 -25.293 1.00 65.25 362 ALA A C 1
ATOM 2930 O O . ALA A 1 362 ? -8.209 11.859 -25.163 1.00 65.25 362 ALA A O 1
ATOM 2931 N N . GLN A 1 363 ? -9.970 10.953 -26.201 1.00 55.81 363 GLN A N 1
ATOM 2932 C CA . GLN A 1 363 ? -10.024 11.961 -27.266 1.00 55.81 363 GLN A CA 1
ATOM 2933 C C . GLN A 1 363 ? -10.250 13.417 -26.826 1.00 55.81 363 GLN A C 1
ATOM 2935 O O . GLN A 1 363 ? -10.133 14.283 -27.687 1.00 55.81 363 GLN A O 1
ATOM 2940 N N . LYS A 1 364 ? -10.555 13.735 -25.554 1.00 51.38 364 LYS A N 1
ATOM 2941 C CA . LYS A 1 364 ? -10.630 15.141 -25.078 1.00 51.38 364 LYS A CA 1
ATOM 2942 C C . LYS A 1 364 ? -10.873 15.337 -23.577 1.00 51.38 364 LYS A C 1
ATOM 2944 O O . LYS A 1 364 ? -10.599 16.423 -23.078 1.00 51.38 364 LYS A O 1
ATOM 2949 N N . THR A 1 365 ? -11.382 14.348 -22.843 1.00 52.44 365 THR A N 1
ATOM 2950 C CA . THR A 1 365 ? -11.672 14.465 -21.400 1.00 52.44 365 THR A CA 1
ATOM 2951 C C . THR A 1 365 ? -11.427 13.128 -20.690 1.00 52.44 365 THR A C 1
ATOM 2953 O O . THR A 1 365 ? -11.456 12.084 -21.330 1.00 52.44 365 THR A O 1
ATOM 2956 N N . ARG A 1 366 ? -11.088 13.202 -19.395 1.00 63.38 366 ARG A N 1
ATOM 2957 C CA . ARG A 1 366 ? -10.789 12.119 -18.426 1.00 63.38 366 ARG A CA 1
ATOM 2958 C C . ARG A 1 366 ? -11.660 10.845 -18.604 1.00 63.38 366 ARG A C 1
ATOM 2960 O O . ARG A 1 366 ? -12.795 10.991 -19.054 1.00 63.38 366 ARG A O 1
ATOM 2967 N N . PRO A 1 367 ? -11.229 9.634 -18.175 1.00 64.06 367 PRO A N 1
ATOM 2968 C CA . PRO A 1 367 ? -10.199 9.357 -17.166 1.00 64.06 367 PRO A CA 1
ATOM 2969 C C . PRO A 1 367 ? -8.769 9.453 -17.666 1.00 64.06 367 PRO A C 1
ATOM 2971 O O . PRO A 1 367 ? -8.472 9.192 -18.826 1.00 64.06 367 PRO A O 1
ATOM 2974 N N . LEU A 1 368 ? -7.878 9.760 -16.733 1.00 81.00 368 LEU A N 1
ATOM 2975 C CA . LEU A 1 368 ? -6.477 9.379 -16.829 1.00 81.00 368 LEU A CA 1
ATOM 2976 C C . LEU A 1 368 ? -6.340 7.926 -16.389 1.00 81.00 368 LEU A C 1
ATOM 2978 O O . LEU A 1 368 ? -7.087 7.491 -15.514 1.00 81.00 368 LEU A O 1
ATOM 2982 N N . PHE A 1 369 ? -5.362 7.203 -16.920 1.00 89.12 369 PHE A N 1
ATOM 2983 C CA . PHE A 1 369 ? -4.969 5.912 -16.361 1.00 89.12 369 PHE A CA 1
ATOM 2984 C C . PHE A 1 369 ? -3.655 6.055 -15.617 1.00 89.12 369 PHE A C 1
ATOM 2986 O O . PHE A 1 369 ? -2.726 6.682 -16.120 1.00 89.12 369 PHE A O 1
ATOM 2993 N N . THR A 1 370 ? -3.586 5.514 -14.408 1.00 87.44 370 THR A N 1
ATOM 2994 C CA . THR A 1 370 ? -2.460 5.705 -13.480 1.00 87.44 370 THR A CA 1
ATOM 2995 C C . THR A 1 370 ? -1.763 4.411 -13.089 1.00 87.44 370 THR A C 1
ATOM 2997 O O . THR A 1 370 ? -0.655 4.475 -12.558 1.00 87.44 370 THR A O 1
ATOM 3000 N N . ALA A 1 371 ? -2.396 3.269 -13.341 1.00 89.00 371 ALA A N 1
ATOM 3001 C CA . ALA A 1 371 ? -1.863 1.941 -13.075 1.00 89.00 371 ALA A CA 1
ATOM 3002 C C . ALA A 1 371 ? -2.366 0.962 -14.142 1.00 89.00 371 ALA A C 1
ATOM 3004 O O . ALA A 1 371 ? -3.500 1.103 -14.615 1.00 89.00 371 ALA A O 1
ATOM 3005 N N . ILE A 1 372 ? -1.548 -0.033 -14.478 1.00 93.38 372 ILE A N 1
ATOM 3006 C CA . ILE A 1 372 ? -1.899 -1.132 -15.386 1.00 93.38 372 ILE A CA 1
ATOM 3007 C C . ILE A 1 372 ? -1.477 -2.477 -14.787 1.00 93.38 372 ILE A C 1
ATOM 3009 O O . ILE A 1 372 ? -0.427 -2.581 -14.156 1.00 93.38 372 ILE A O 1
ATOM 3013 N N . ASN A 1 373 ? -2.300 -3.507 -14.970 1.00 92.75 373 ASN A N 1
ATOM 3014 C CA . ASN A 1 373 ? -1.950 -4.895 -14.664 1.00 92.75 373 ASN A CA 1
ATOM 3015 C C . ASN A 1 373 ? -2.728 -5.850 -15.592 1.00 92.75 373 ASN A C 1
ATOM 3017 O O . ASN A 1 373 ? -3.496 -5.387 -16.435 1.00 92.75 373 ASN A O 1
ATOM 3021 N N . PHE A 1 374 ? -2.532 -7.163 -15.476 1.00 91.00 374 PHE A N 1
ATOM 3022 C CA . PHE A 1 374 ? -3.044 -8.143 -16.436 1.00 91.00 374 PHE A CA 1
ATOM 3023 C C . PHE A 1 374 ? -3.627 -9.375 -15.752 1.00 91.00 374 PHE A C 1
ATOM 3025 O O . PHE A 1 374 ? -3.130 -9.790 -14.714 1.00 91.00 374 PHE A O 1
ATOM 3032 N N . TYR A 1 375 ? -4.645 -9.979 -16.354 1.00 86.06 375 TYR A N 1
ATOM 3033 C CA . TYR A 1 375 ? -5.130 -11.319 -16.025 1.00 86.06 375 TYR A CA 1
ATOM 3034 C C . TYR A 1 375 ? -5.244 -12.098 -17.334 1.00 86.06 375 TYR A C 1
ATOM 3036 O O . TYR A 1 375 ? -6.134 -11.821 -18.137 1.00 86.06 375 TYR A O 1
ATOM 3044 N N . ASP A 1 376 ? -4.303 -13.004 -17.594 1.00 86.25 376 ASP A N 1
ATOM 3045 C CA . ASP A 1 376 ? -4.076 -13.563 -18.931 1.00 86.25 376 ASP A CA 1
ATOM 3046 C C . ASP A 1 376 ? -3.952 -12.444 -19.991 1.00 86.25 376 ASP A C 1
ATOM 3048 O O . ASP A 1 376 ? -3.136 -11.533 -19.854 1.00 86.25 376 ASP A O 1
ATOM 3052 N N . ASN A 1 377 ? -4.785 -12.460 -21.036 1.00 87.88 377 ASN A N 1
ATOM 3053 C CA . ASN A 1 377 ? -4.833 -11.410 -22.062 1.00 87.88 377 ASN A CA 1
ATOM 3054 C C . ASN A 1 377 ? -5.707 -10.206 -21.674 1.00 87.88 377 ASN A C 1
ATOM 3056 O O . ASN A 1 377 ? -5.768 -9.221 -22.413 1.00 87.88 377 ASN A O 1
ATOM 3060 N N . LYS A 1 378 ? -6.393 -10.257 -20.529 1.00 91.12 378 LYS A N 1
ATOM 3061 C CA . LYS A 1 378 ? -7.212 -9.147 -20.049 1.00 91.12 378 LYS A CA 1
ATOM 3062 C C . LYS A 1 378 ? -6.309 -8.062 -19.480 1.00 91.12 378 LYS A C 1
ATOM 3064 O O . LYS A 1 378 ? -5.534 -8.304 -18.556 1.00 91.12 378 LYS A O 1
ATOM 3069 N N . VAL A 1 379 ? -6.442 -6.850 -20.001 1.00 94.44 379 VAL A N 1
ATOM 3070 C CA . VAL A 1 379 ? -5.733 -5.665 -19.519 1.00 94.44 379 VAL A CA 1
ATOM 3071 C C . VAL A 1 379 ? -6.606 -4.959 -18.492 1.00 94.44 379 VAL A C 1
ATOM 3073 O O . VAL A 1 379 ? -7.761 -4.642 -18.767 1.00 94.44 379 VAL A O 1
ATOM 3076 N N . LEU A 1 380 ? -6.053 -4.704 -17.311 1.00 94.12 380 LEU A N 1
ATOM 3077 C CA . LEU A 1 380 ? -6.696 -4.013 -16.197 1.00 94.12 380 LEU A CA 1
ATOM 3078 C C . LEU A 1 380 ? -6.095 -2.618 -16.055 1.00 94.12 380 LEU A C 1
ATOM 3080 O O . LEU A 1 380 ? -4.875 -2.459 -16.061 1.00 94.12 380 LEU A O 1
ATOM 3084 N N . LEU A 1 381 ? -6.941 -1.606 -15.883 1.00 93.06 381 LEU A N 1
ATOM 3085 C CA . LEU A 1 381 ? -6.540 -0.207 -15.808 1.00 93.06 381 LEU A CA 1
ATOM 3086 C C . LEU A 1 381 ? -7.188 0.490 -14.618 1.00 93.06 381 LEU A C 1
ATOM 3088 O O . LEU A 1 381 ? -8.405 0.453 -14.433 1.00 93.06 381 LEU A O 1
ATOM 3092 N N . GLY A 1 382 ? -6.359 1.181 -13.844 1.00 90.75 382 GLY A N 1
ATOM 3093 C CA . GLY A 1 382 ? -6.793 2.032 -12.749 1.00 90.75 382 GLY A CA 1
ATOM 3094 C C . GLY A 1 382 ? -6.952 3.476 -13.202 1.00 90.75 382 GLY A C 1
ATOM 3095 O O . GLY A 1 382 ? -6.041 4.019 -13.831 1.00 90.75 382 GLY A O 1
ATOM 3096 N N . THR A 1 383 ? -8.082 4.109 -12.884 1.00 87.19 383 THR A N 1
ATOM 3097 C CA . THR A 1 383 ? -8.329 5.498 -13.293 1.00 87.19 383 THR A CA 1
ATOM 3098 C C . THR A 1 383 ? -7.850 6.535 -12.271 1.00 87.19 383 THR A C 1
ATOM 3100 O O . THR A 1 383 ? -7.832 6.282 -11.062 1.00 87.19 383 THR A O 1
ATOM 3103 N N . ASP A 1 384 ? -7.580 7.739 -12.779 1.00 83.56 384 ASP A N 1
ATOM 3104 C CA . ASP A 1 384 ? -7.581 9.012 -12.057 1.00 83.56 384 ASP A CA 1
ATOM 3105 C C . ASP A 1 384 ? -8.582 9.988 -12.713 1.00 83.56 384 ASP A C 1
ATOM 3107 O O . ASP A 1 384 ? -8.350 10.629 -13.746 1.00 83.56 384 ASP A O 1
ATOM 3111 N N . HIS A 1 385 ? -9.762 10.039 -12.111 1.00 75.69 385 HIS A N 1
ATOM 3112 C CA . HIS A 1 385 ? -10.852 10.954 -12.359 1.00 75.69 385 HIS A CA 1
ATOM 3113 C C . HIS A 1 385 ? -10.968 11.892 -11.163 1.00 75.69 385 HIS A C 1
ATOM 3115 O O . HIS A 1 385 ? -11.385 11.506 -10.077 1.00 75.69 385 HIS A O 1
ATOM 3121 N N . PHE A 1 386 ? -10.674 13.163 -11.390 1.00 64.56 386 PHE A N 1
ATOM 3122 C CA . PHE A 1 386 ? -10.832 14.183 -10.355 1.00 64.56 386 PHE A CA 1
ATOM 3123 C C . PHE A 1 386 ? -12.295 14.633 -10.160 1.00 64.56 386 PHE A C 1
ATOM 3125 O O . PHE A 1 386 ? -12.651 15.059 -9.065 1.00 64.56 386 PHE A O 1
ATOM 3132 N N . ASP A 1 387 ? -13.141 14.541 -11.197 1.00 60.72 387 ASP A N 1
ATOM 3133 C CA . ASP A 1 387 ? -14.550 14.990 -11.157 1.00 60.72 387 ASP A CA 1
ATOM 3134 C C . ASP A 1 387 ? -15.570 13.840 -11.109 1.00 60.72 387 ASP A C 1
ATOM 3136 O O . ASP A 1 387 ? -16.774 14.080 -11.110 1.00 60.72 387 ASP A O 1
ATOM 3140 N N . SER A 1 388 ? -15.118 12.584 -11.094 1.00 66.25 388 SER A N 1
ATOM 3141 C CA . SER A 1 388 ? -16.004 11.418 -11.042 1.00 66.25 388 SER A CA 1
ATOM 3142 C C . SER A 1 388 ? -15.352 10.255 -10.304 1.00 66.25 388 SER A C 1
ATOM 3144 O O . SER A 1 388 ? -14.167 10.290 -9.991 1.00 66.25 388 SER A O 1
ATOM 3146 N N . ARG A 1 389 ? -16.125 9.200 -10.034 1.00 73.69 389 ARG A N 1
ATOM 3147 C CA . ARG A 1 389 ? -15.630 8.012 -9.326 1.00 73.69 389 ARG A CA 1
ATOM 3148 C C . ARG A 1 389 ? -14.452 7.380 -10.059 1.00 73.69 389 ARG A C 1
ATOM 3150 O O . ARG A 1 389 ? -14.526 7.167 -11.273 1.00 73.69 389 ARG A O 1
ATOM 3157 N N . ASN A 1 390 ? -13.417 7.042 -9.296 1.00 79.69 390 ASN A N 1
ATOM 3158 C CA . ASN A 1 390 ? -12.334 6.214 -9.790 1.00 79.69 390 ASN A CA 1
ATOM 3159 C C . ASN A 1 390 ? -12.767 4.757 -9.899 1.00 79.69 390 ASN A C 1
ATOM 3161 O O . ASN A 1 390 ? -13.581 4.257 -9.121 1.00 79.69 390 ASN A O 1
ATOM 3165 N N . LYS A 1 391 ? -12.258 4.101 -10.929 1.00 85.06 391 LYS A N 1
ATOM 3166 C CA . LYS A 1 391 ? -12.698 2.798 -11.393 1.00 85.06 391 LYS A CA 1
ATOM 3167 C C . LYS A 1 391 ? -11.490 1.922 -11.656 1.00 85.06 391 LYS A C 1
ATOM 3169 O O . LYS A 1 391 ? -10.389 2.412 -11.911 1.00 85.06 391 LYS A O 1
ATOM 3174 N N . ILE A 1 392 ? -11.754 0.627 -11.650 1.00 88.19 392 ILE A N 1
ATOM 3175 C CA . ILE A 1 392 ? -10.933 -0.346 -12.347 1.00 88.19 392 ILE A CA 1
ATOM 3176 C C . ILE A 1 392 ? -11.734 -0.735 -13.579 1.00 88.19 392 ILE A C 1
ATOM 3178 O O . ILE A 1 392 ? -12.889 -1.169 -13.481 1.00 88.19 392 ILE A O 1
ATOM 3182 N N . VAL A 1 393 ? -11.134 -0.504 -14.735 1.00 90.56 393 VAL A N 1
ATOM 3183 C CA . VAL A 1 393 ? -11.703 -0.872 -16.026 1.00 90.56 393 VAL A CA 1
ATOM 3184 C C . VAL A 1 393 ? -10.834 -1.936 -16.675 1.00 90.56 393 VAL A C 1
ATOM 3186 O O . VAL A 1 393 ? -9.657 -2.062 -16.342 1.00 90.56 393 VAL A O 1
ATOM 3189 N N . CYS A 1 394 ? -11.399 -2.708 -17.589 1.00 92.94 394 CYS A N 1
ATOM 3190 C CA . CYS A 1 394 ? -10.654 -3.710 -18.325 1.00 92.94 394 CYS A CA 1
ATOM 3191 C C . CYS A 1 394 ? -11.091 -3.820 -19.778 1.00 92.94 394 CYS A C 1
ATOM 3193 O O . CYS A 1 394 ? -12.187 -3.400 -20.141 1.00 92.94 394 CYS A O 1
ATOM 3195 N N . PHE A 1 395 ? -10.250 -4.449 -20.583 1.00 92.81 395 PHE A N 1
ATOM 3196 C CA . PHE A 1 395 ? -10.592 -4.937 -21.913 1.00 92.81 395 PHE A CA 1
ATOM 3197 C C . PHE A 1 395 ? -9.804 -6.216 -22.195 1.00 92.81 395 PHE A C 1
ATOM 3199 O O . PHE A 1 395 ? -8.755 -6.448 -21.590 1.00 92.81 395 PHE A O 1
ATOM 3206 N N . ASP A 1 396 ? -10.315 -7.051 -23.091 1.00 92.69 396 ASP A N 1
ATOM 3207 C CA . ASP A 1 396 ? -9.597 -8.228 -23.570 1.00 92.69 396 ASP A CA 1
ATOM 3208 C C . ASP A 1 396 ? -8.749 -7.834 -24.779 1.00 92.69 396 ASP A C 1
ATOM 3210 O O . ASP A 1 396 ? -9.273 -7.349 -25.783 1.00 92.69 396 ASP A O 1
ATOM 3214 N N . ASP A 1 397 ? -7.432 -7.994 -24.661 1.00 92.88 397 ASP A N 1
ATOM 3215 C CA . ASP A 1 397 ? -6.515 -7.709 -25.754 1.00 92.88 397 ASP A CA 1
ATOM 3216 C C . ASP A 1 397 ? -6.440 -8.923 -26.695 1.00 92.88 397 ASP A C 1
ATOM 3218 O O . ASP A 1 397 ? -5.825 -9.943 -26.378 1.00 92.88 397 ASP A O 1
ATOM 3222 N N . ASP A 1 398 ? -7.091 -8.809 -27.854 1.00 92.50 398 ASP A N 1
ATOM 3223 C CA . ASP A 1 398 ? -7.123 -9.841 -28.898 1.00 92.50 398 ASP A CA 1
ATOM 3224 C C . ASP A 1 398 ? -5.913 -9.792 -29.845 1.00 92.50 398 ASP A C 1
ATOM 3226 O O . ASP A 1 398 ? -5.767 -10.633 -30.734 1.00 92.50 398 ASP A O 1
ATOM 3230 N N . GLY A 1 399 ? -5.018 -8.824 -29.647 1.00 92.19 399 GLY A N 1
ATOM 3231 C CA . GLY A 1 399 ? -3.820 -8.647 -30.446 1.00 92.19 399 GLY A CA 1
ATOM 3232 C C . GLY A 1 399 ? -3.954 -7.764 -31.665 1.00 92.19 399 GLY A C 1
ATOM 3233 O O . GLY A 1 399 ? -2.937 -7.474 -32.301 1.00 92.19 399 GLY A O 1
ATOM 3234 N N . GLU A 1 400 ? -5.134 -7.249 -31.979 1.00 93.19 400 GLU A N 1
ATOM 3235 C CA . GLU A 1 400 ? -5.280 -6.285 -33.062 1.00 93.19 400 GLU A CA 1
ATOM 3236 C C . GLU A 1 400 ? -4.737 -4.910 -32.649 1.00 93.19 400 GLU A C 1
ATOM 3238 O O . GLU A 1 400 ? -4.787 -4.509 -31.481 1.00 93.19 400 GLU A O 1
ATOM 3243 N N . ASP A 1 401 ? -4.158 -4.174 -33.597 1.00 91.31 401 ASP A N 1
ATOM 3244 C CA . ASP A 1 401 ? -3.675 -2.804 -33.388 1.00 91.31 401 ASP A CA 1
ATOM 3245 C C . ASP A 1 401 ? -4.821 -1.809 -33.624 1.00 91.31 401 ASP A C 1
ATOM 3247 O O . ASP A 1 401 ? -4.864 -1.090 -34.622 1.00 91.31 401 ASP A O 1
ATOM 3251 N N . LYS A 1 402 ? -5.782 -1.814 -32.695 1.00 90.62 402 LYS A N 1
ATOM 3252 C CA . LYS A 1 402 ? -6.989 -0.976 -32.698 1.00 90.62 402 LYS A CA 1
ATOM 3253 C C . LYS A 1 402 ? -7.178 -0.265 -31.361 1.00 90.62 402 LYS A C 1
ATOM 3255 O O . LYS A 1 402 ? -6.525 -0.595 -30.375 1.00 90.62 402 LYS A O 1
ATOM 3260 N N . ILE A 1 403 ? -8.093 0.702 -31.334 1.00 91.00 403 ILE A N 1
ATOM 3261 C CA . ILE A 1 403 ? -8.549 1.316 -30.084 1.00 91.00 403 ILE A CA 1
ATOM 3262 C C . ILE A 1 403 ? -9.559 0.379 -29.420 1.00 91.00 403 ILE A C 1
ATOM 3264 O O . ILE A 1 403 ? -10.541 0.001 -30.055 1.00 91.00 403 ILE A O 1
ATOM 3268 N N . TYR A 1 404 ? -9.310 0.022 -28.161 1.00 90.81 404 TYR A N 1
ATOM 3269 C CA . TYR A 1 404 ? -10.192 -0.842 -27.379 1.00 90.81 404 TYR A CA 1
ATOM 3270 C C . TYR A 1 404 ? -11.184 -0.024 -26.555 1.00 90.81 404 TYR A C 1
ATOM 3272 O O . TYR A 1 404 ? -10.816 0.968 -25.915 1.00 90.81 404 TYR A O 1
ATOM 3280 N N . ASP A 1 405 ? -12.429 -0.489 -26.531 1.00 88.31 405 ASP A N 1
ATOM 3281 C CA . ASP A 1 405 ? -13.421 -0.056 -25.555 1.00 88.31 405 ASP A CA 1
ATOM 3282 C C . ASP A 1 405 ? -13.161 -0.740 -24.211 1.00 88.31 405 ASP A C 1
ATOM 3284 O O . ASP A 1 405 ? -12.714 -1.886 -24.157 1.00 88.31 405 ASP A O 1
ATOM 3288 N N . VAL A 1 406 ? -13.444 -0.034 -23.116 1.00 88.94 406 VAL A N 1
ATOM 3289 C CA . VAL A 1 406 ? -13.190 -0.525 -21.757 1.00 88.94 406 VAL A CA 1
ATOM 3290 C C . VAL A 1 406 ? -14.492 -0.779 -21.003 1.00 88.94 406 VAL A C 1
ATOM 3292 O O . VAL A 1 406 ? -15.414 0.037 -21.017 1.00 88.94 406 VAL A O 1
ATOM 3295 N N . GLU A 1 407 ? -14.545 -1.891 -20.281 1.00 90.38 407 GLU A N 1
ATOM 3296 C CA . GLU A 1 407 ? -15.626 -2.257 -19.370 1.00 90.38 407 GLU A CA 1
ATOM 3297 C C . GLU A 1 407 ? -15.249 -1.898 -17.929 1.00 90.38 407 GLU A C 1
ATOM 3299 O O . GLU A 1 407 ? -14.106 -2.058 -17.515 1.00 90.38 407 GLU A O 1
ATOM 3304 N N . THR A 1 408 ? -16.199 -1.414 -17.127 1.00 89.00 408 THR A N 1
ATOM 3305 C CA . THR A 1 408 ? -15.961 -1.166 -15.696 1.00 89.00 408 THR A CA 1
ATOM 3306 C C . THR A 1 408 ? -16.223 -2.431 -14.883 1.00 89.00 408 THR A C 1
ATOM 3308 O O . THR A 1 408 ? -17.372 -2.842 -14.768 1.00 89.00 408 THR A O 1
ATOM 3311 N N . ILE A 1 409 ? -15.186 -2.986 -14.250 1.00 84.12 409 ILE A N 1
ATOM 3312 C CA . ILE A 1 409 ? -15.300 -4.174 -13.377 1.00 84.12 409 ILE A CA 1
ATOM 3313 C C . ILE A 1 409 ? -15.389 -3.820 -11.896 1.00 84.12 409 ILE A C 1
ATOM 3315 O O . ILE A 1 409 ? -15.906 -4.582 -11.085 1.00 84.12 409 ILE A O 1
ATOM 3319 N N . PHE A 1 410 ? -14.915 -2.631 -11.540 1.00 81.88 410 PHE A N 1
ATOM 3320 C CA . PHE A 1 410 ? -15.055 -2.096 -10.203 1.00 81.88 410 PHE A CA 1
ATOM 3321 C C . PHE A 1 410 ? -15.213 -0.590 -10.288 1.00 81.88 410 PHE A C 1
ATOM 3323 O O . PHE A 1 410 ? -14.461 0.109 -10.964 1.00 81.88 410 PHE A O 1
ATOM 3330 N N . THR A 1 411 ? -16.196 -0.075 -9.570 1.00 79.44 411 THR A N 1
ATOM 3331 C CA . THR A 1 411 ? -16.284 1.351 -9.287 1.00 79.44 411 THR A CA 1
ATOM 3332 C C . THR A 1 411 ? -15.993 1.501 -7.816 1.00 79.44 411 THR A C 1
ATOM 3334 O O . THR A 1 411 ? -16.695 0.891 -7.009 1.00 79.44 411 THR A O 1
ATOM 3337 N N . PHE A 1 412 ? -14.982 2.301 -7.472 1.00 68.62 412 PHE A N 1
ATOM 3338 C CA . PHE A 1 412 ? -14.731 2.608 -6.074 1.00 68.62 412 PHE A CA 1
ATOM 3339 C C . PHE A 1 412 ? -16.040 3.144 -5.477 1.00 68.62 412 PHE A C 1
ATOM 3341 O O . PHE A 1 412 ? -16.628 4.053 -6.084 1.00 68.62 412 PHE A O 1
ATOM 3348 N N . PRO A 1 413 ? -16.565 2.516 -4.402 1.00 53.50 413 PRO A N 1
ATOM 3349 C CA . PRO A 1 413 ? -17.924 2.767 -3.970 1.00 53.50 413 PRO A CA 1
ATOM 3350 C C . PRO A 1 413 ? -18.132 4.257 -3.721 1.00 53.50 413 PRO A C 1
ATOM 3352 O O . PRO A 1 413 ? -17.195 4.991 -3.399 1.00 53.50 413 PRO A O 1
ATOM 3355 N N . GLU A 1 414 ? -19.378 4.696 -3.883 1.00 40.50 414 GLU A N 1
ATOM 3356 C CA . GLU A 1 414 ? -19.837 6.060 -3.612 1.00 40.50 414 GLU A CA 1
ATOM 3357 C C . GLU A 1 414 ? -19.853 6.315 -2.106 1.00 40.50 414 GLU A C 1
ATOM 3359 O O . GLU A 1 414 ? -20.853 6.731 -1.547 1.00 40.50 414 GLU A O 1
ATOM 3364 N N . ILE A 1 415 ? -18.757 5.979 -1.430 1.00 39.94 415 ILE A N 1
ATOM 3365 C CA . ILE A 1 415 ? -18.602 6.329 -0.044 1.00 39.94 415 ILE A CA 1
ATOM 3366 C C . ILE A 1 415 ? -18.565 7.861 -0.051 1.00 39.94 415 ILE A C 1
ATOM 3368 O O . ILE A 1 415 ? -19.442 8.427 0.564 1.00 39.94 415 ILE A O 1
ATOM 3372 N N . TYR A 1 416 ? -17.741 8.549 -0.868 1.00 45.50 416 TYR A N 1
ATOM 3373 C CA . TYR A 1 416 ? -17.506 10.013 -0.787 1.00 45.50 416 TYR A CA 1
ATOM 3374 C C . TYR A 1 416 ? -17.853 10.856 -2.036 1.00 45.50 416 TYR A C 1
ATOM 3376 O O . TYR A 1 416 ? -16.979 11.040 -2.884 1.00 45.50 416 TYR A O 1
ATOM 3384 N N . PRO A 1 417 ? -19.050 11.480 -2.131 1.00 36.25 417 PRO A N 1
ATOM 3385 C CA . PRO A 1 417 ? -19.335 12.575 -3.073 1.00 36.25 417 PRO A CA 1
ATOM 3386 C C . PRO A 1 417 ? -18.539 13.862 -2.789 1.00 36.25 417 PRO A C 1
ATOM 3388 O O . PRO A 1 417 ? -18.448 14.732 -3.655 1.00 36.25 417 PRO A O 1
ATOM 3391 N N . TYR A 1 418 ? -17.967 13.996 -1.588 1.00 37.50 418 TYR A N 1
ATOM 3392 C CA . TYR A 1 418 ? -17.515 15.290 -1.077 1.00 37.50 418 TYR A CA 1
ATOM 3393 C C . TYR A 1 418 ? -15.999 15.409 -0.805 1.00 37.50 418 TYR A C 1
ATOM 3395 O O . TYR A 1 418 ? -15.486 16.531 -0.783 1.00 37.50 418 TYR A O 1
ATOM 3403 N N . LEU A 1 419 ? -15.247 14.295 -0.736 1.00 40.56 419 LEU A N 1
ATOM 3404 C CA . LEU A 1 419 ? -13.780 14.335 -0.633 1.00 40.56 419 LEU A CA 1
ATOM 3405 C C . LEU A 1 419 ? -13.170 14.688 -1.991 1.00 40.56 419 LEU A C 1
ATOM 3407 O O . LEU A 1 419 ? -12.854 13.818 -2.806 1.00 40.56 419 LEU A O 1
ATOM 3411 N N . LYS A 1 420 ? -12.940 15.981 -2.223 1.00 43.81 420 LYS A N 1
ATOM 3412 C CA . LYS A 1 420 ? -11.972 16.422 -3.231 1.00 43.81 420 LYS A CA 1
ATOM 3413 C C . LYS A 1 420 ? -10.579 16.550 -2.595 1.00 43.81 420 LYS A C 1
ATOM 3415 O O . LYS A 1 420 ? -10.428 17.249 -1.592 1.00 43.81 420 LYS A O 1
ATOM 3420 N N . PRO A 1 421 ? -9.528 15.949 -3.190 1.00 49.22 421 PRO A N 1
ATOM 3421 C CA . PRO A 1 421 ? -9.536 15.137 -4.412 1.00 49.22 421 PRO A CA 1
ATOM 3422 C C . PRO A 1 421 ? -9.948 13.671 -4.171 1.00 49.22 421 PRO A C 1
ATOM 3424 O O . PRO A 1 421 ? -9.524 13.057 -3.189 1.00 49.22 421 PRO A O 1
ATOM 3427 N N . VAL A 1 422 ? -10.716 13.123 -5.121 1.00 61.47 422 VAL A N 1
ATOM 3428 C CA . VAL A 1 422 ? -11.158 11.718 -5.160 1.00 61.47 422 VAL A CA 1
ATOM 3429 C C . VAL A 1 422 ? -9.930 10.792 -5.148 1.00 61.47 422 VAL A C 1
ATOM 3431 O O . VAL A 1 422 ? -8.992 11.048 -5.908 1.00 61.47 422 VAL A O 1
ATOM 3434 N N . PRO A 1 423 ? -9.894 9.720 -4.329 1.00 67.38 423 PRO A N 1
ATOM 3435 C CA . PRO A 1 423 ? -8.774 8.784 -4.321 1.00 67.38 423 PRO A CA 1
ATOM 3436 C C . PRO A 1 423 ? -8.616 8.126 -5.691 1.00 67.38 423 PRO A C 1
ATOM 3438 O O . PRO A 1 423 ? -9.561 7.509 -6.184 1.00 67.38 423 PRO A O 1
ATOM 3441 N N . PHE A 1 424 ? -7.446 8.254 -6.307 1.00 75.69 424 PHE A N 1
ATOM 3442 C CA . PHE A 1 424 ? -7.138 7.627 -7.591 1.00 75.69 424 PHE A CA 1
ATOM 3443 C C . PHE A 1 424 ? -6.493 6.259 -7.391 1.00 75.69 424 PHE A C 1
ATOM 3445 O O . PHE A 1 424 ? -5.921 5.978 -6.332 1.00 75.69 424 PHE A O 1
ATOM 3452 N N . VAL A 1 425 ? -6.571 5.400 -8.408 1.00 80.69 425 VAL A N 1
ATOM 3453 C CA . VAL A 1 425 ? -5.905 4.094 -8.363 1.00 80.69 425 VAL A CA 1
ATOM 3454 C C . VAL A 1 425 ? -4.401 4.314 -8.487 1.00 80.69 425 VAL A C 1
ATOM 3456 O O . VAL A 1 425 ? -3.900 4.721 -9.534 1.00 80.69 425 VAL A O 1
ATOM 3459 N N . HIS A 1 426 ? -3.662 4.091 -7.408 1.00 75.69 426 HIS A N 1
ATOM 3460 C CA . HIS A 1 426 ? -2.236 4.388 -7.372 1.00 75.69 426 HIS A CA 1
ATOM 3461 C C . HIS A 1 426 ? -1.388 3.266 -7.968 1.00 75.69 426 HIS A C 1
ATOM 3463 O O . HIS A 1 426 ? -0.446 3.560 -8.704 1.00 75.69 426 HIS A O 1
ATOM 3469 N N . TYR A 1 427 ? -1.732 2.015 -7.657 1.00 76.25 427 TYR A N 1
ATOM 3470 C CA . TYR A 1 427 ? -1.053 0.815 -8.139 1.00 76.25 427 TYR A CA 1
ATOM 3471 C C . TYR A 1 427 ? -2.002 -0.393 -8.119 1.00 76.25 427 TYR A C 1
ATOM 3473 O O . TYR A 1 427 ? -3.030 -0.384 -7.432 1.00 76.25 427 TYR A O 1
ATOM 3481 N N . MET A 1 428 ? -1.621 -1.428 -8.864 1.00 82.12 428 MET A N 1
ATOM 3482 C CA . MET A 1 428 ? -2.270 -2.736 -8.914 1.00 82.12 428 MET A CA 1
ATOM 3483 C C . MET A 1 428 ? -1.181 -3.801 -8.978 1.00 82.12 428 MET A C 1
ATOM 3485 O O . MET A 1 428 ? -0.289 -3.682 -9.817 1.00 82.12 428 MET A O 1
ATOM 3489 N N . GLU A 1 429 ? -1.251 -4.824 -8.134 1.00 79.06 429 GLU A N 1
ATOM 3490 C CA . GLU A 1 429 ? -0.260 -5.904 -8.109 1.00 79.06 429 GLU A CA 1
ATOM 3491 C C . GLU A 1 429 ? -0.929 -7.243 -7.795 1.00 79.06 429 GLU A C 1
ATOM 3493 O O . GLU A 1 429 ? -1.810 -7.315 -6.933 1.00 79.06 429 GLU A O 1
ATOM 3498 N N . TRP A 1 430 ? -0.500 -8.301 -8.484 1.00 69.62 430 TRP A N 1
ATOM 3499 C CA . TRP A 1 430 ? -0.910 -9.660 -8.149 1.00 69.62 430 TRP A CA 1
ATOM 3500 C C . TRP A 1 430 ? -0.052 -10.215 -7.030 1.00 69.62 430 TRP A C 1
ATOM 3502 O O . TRP A 1 430 ? 1.176 -10.119 -7.042 1.00 69.62 430 TRP A O 1
ATOM 3512 N N . PHE A 1 431 ? -0.718 -10.858 -6.085 1.00 61.09 431 PHE A N 1
ATOM 3513 C CA . PHE A 1 431 ? -0.077 -11.623 -5.041 1.00 61.09 431 PHE A CA 1
ATOM 3514 C C . PHE A 1 431 ? -0.784 -12.969 -4.919 1.00 61.09 431 PHE A C 1
ATOM 3516 O O . PHE A 1 431 ? -1.930 -13.041 -4.475 1.00 61.09 431 PHE A O 1
ATOM 3523 N N . ASN A 1 432 ? -0.091 -14.033 -5.332 1.00 62.88 432 ASN A N 1
ATOM 3524 C CA . ASN A 1 432 ? -0.693 -15.346 -5.576 1.00 62.88 432 ASN A CA 1
ATOM 3525 C C . ASN A 1 432 ? -1.900 -15.215 -6.527 1.00 62.88 432 ASN A C 1
ATOM 3527 O O . ASN A 1 432 ? -1.754 -14.642 -7.603 1.00 62.88 432 ASN A O 1
ATOM 3531 N N . ASP A 1 433 ? -3.073 -15.694 -6.112 1.00 67.69 433 ASP A N 1
ATOM 3532 C CA . ASP A 1 433 ? -4.303 -15.700 -6.913 1.00 67.69 433 ASP A CA 1
ATOM 3533 C C . ASP A 1 433 ? -5.191 -14.461 -6.671 1.00 67.69 433 ASP A C 1
ATOM 3535 O O . ASP A 1 433 ? -6.334 -14.412 -7.122 1.00 67.69 433 ASP A O 1
ATOM 3539 N N . SER A 1 434 ? -4.684 -13.458 -5.946 1.00 71.75 434 SER A N 1
ATOM 3540 C CA . SER A 1 434 ? -5.420 -12.243 -5.590 1.00 71.75 434 SER A CA 1
ATOM 3541 C C . SER A 1 434 ? -4.799 -10.999 -6.215 1.00 71.75 434 SER A C 1
ATOM 3543 O O . SER A 1 434 ? -3.598 -10.745 -6.091 1.00 71.75 434 SER A O 1
ATOM 3545 N N . LEU A 1 435 ? -5.638 -10.164 -6.821 1.00 79.12 435 LEU A N 1
ATOM 3546 C CA . LEU A 1 435 ? -5.282 -8.821 -7.248 1.00 79.12 435 LEU A CA 1
ATOM 3547 C C . LEU A 1 435 ? -5.479 -7.845 -6.092 1.00 79.12 435 LEU A C 1
ATOM 3549 O O . LEU A 1 435 ? -6.590 -7.686 -5.585 1.00 79.12 435 LEU A O 1
ATOM 3553 N N . PHE A 1 436 ? -4.419 -7.128 -5.736 1.00 77.19 436 PHE A N 1
ATOM 3554 C CA . PHE A 1 436 ? -4.464 -6.051 -4.759 1.00 77.19 436 PHE A CA 1
ATOM 3555 C C . PHE A 1 436 ? -4.419 -4.700 -5.456 1.00 77.19 436 PHE A C 1
ATOM 3557 O O . PHE A 1 436 ? -3.591 -4.460 -6.337 1.00 77.19 436 PHE A O 1
ATOM 3564 N N . VAL A 1 437 ? -5.306 -3.798 -5.040 1.00 76.56 437 VAL A N 1
ATOM 3565 C CA . VAL A 1 437 ? -5.441 -2.470 -5.639 1.00 76.56 437 VAL A CA 1
ATOM 3566 C C . VAL A 1 437 ? -5.406 -1.402 -4.563 1.00 76.56 437 VAL A C 1
ATOM 3568 O O . VAL A 1 437 ? -6.243 -1.371 -3.657 1.00 76.56 437 VAL A O 1
ATOM 3571 N N . GLY A 1 438 ? -4.427 -0.507 -4.674 1.00 74.44 438 GLY A N 1
ATOM 3572 C CA . GLY A 1 438 ? -4.271 0.613 -3.760 1.00 74.44 438 GLY A CA 1
ATOM 3573 C C . GLY A 1 438 ? -4.875 1.897 -4.302 1.00 74.44 438 GLY A C 1
ATOM 3574 O O . GLY A 1 438 ? -4.545 2.344 -5.401 1.00 74.44 438 GLY A O 1
ATOM 3575 N N . PHE A 1 439 ? -5.698 2.539 -3.484 1.00 72.19 439 PHE A N 1
ATOM 3576 C CA . PHE A 1 439 ? -6.269 3.856 -3.731 1.00 72.19 439 PHE A CA 1
ATOM 3577 C C . PHE A 1 439 ? -5.534 4.898 -2.903 1.00 72.19 439 PHE A C 1
ATOM 3579 O O . PHE A 1 439 ? -5.335 4.712 -1.700 1.00 72.19 439 PHE A O 1
ATOM 3586 N N . ARG A 1 440 ? -5.170 6.016 -3.534 1.00 70.94 440 ARG A N 1
ATOM 3587 C CA . ARG A 1 440 ? -4.485 7.132 -2.881 1.00 70.94 440 ARG A CA 1
ATOM 3588 C C . ARG A 1 440 ? -5.234 8.436 -3.112 1.00 70.94 440 ARG A C 1
ATOM 3590 O O . ARG A 1 440 ? -5.483 8.830 -4.245 1.00 70.94 440 ARG A O 1
ATOM 3597 N N . GLY A 1 441 ? -5.536 9.134 -2.028 1.00 62.81 441 GLY A N 1
ATOM 3598 C CA . GLY A 1 441 ? -6.060 10.495 -1.998 1.00 62.81 441 GLY A CA 1
ATOM 3599 C C . GLY A 1 441 ? -5.257 11.367 -1.032 1.00 62.81 441 GLY A C 1
ATOM 3600 O O . GLY A 1 441 ? -4.357 10.893 -0.341 1.00 62.81 441 GLY A O 1
ATOM 3601 N N . LYS A 1 442 ? -5.582 12.663 -0.970 1.00 54.97 442 LYS A N 1
ATOM 3602 C CA . LYS A 1 442 ? -4.879 13.627 -0.099 1.00 54.97 442 LYS A CA 1
ATOM 3603 C C . LYS A 1 442 ? -5.024 13.300 1.395 1.00 54.97 442 LYS A C 1
ATOM 3605 O O . LYS A 1 442 ? -4.107 13.547 2.165 1.00 54.97 442 LYS A O 1
ATOM 3610 N N . TRP A 1 443 ? -6.171 12.748 1.779 1.00 51.25 443 TRP A N 1
ATOM 3611 C CA . TRP A 1 443 ? -6.557 12.498 3.173 1.00 51.25 443 TRP A CA 1
ATOM 3612 C C . TRP A 1 443 ? -7.009 11.061 3.414 1.00 51.25 443 TRP A C 1
ATOM 3614 O O . TRP A 1 443 ? -7.642 10.780 4.428 1.00 51.25 443 TRP A O 1
ATOM 3624 N N . PHE A 1 444 ? -6.791 10.188 2.433 1.00 55.72 444 PHE A N 1
ATOM 3625 C CA . PHE A 1 444 ? -7.410 8.876 2.371 1.00 55.72 444 PHE A CA 1
ATOM 3626 C C . PHE A 1 444 ? -6.511 7.912 1.610 1.00 55.72 444 PHE A C 1
ATOM 3628 O O . PHE A 1 444 ? -6.063 8.232 0.511 1.00 55.72 444 PHE A O 1
ATOM 3635 N N . CYS A 1 445 ? -6.287 6.725 2.159 1.00 58.88 445 CYS A N 1
ATOM 3636 C CA . CYS A 1 445 ? -5.698 5.607 1.428 1.00 58.88 445 CYS A CA 1
ATOM 3637 C C . CYS A 1 445 ? -6.514 4.347 1.710 1.00 58.88 445 CYS A C 1
ATOM 3639 O O . CYS A 1 445 ? -6.927 4.130 2.851 1.00 58.88 445 CYS A O 1
ATOM 3641 N N . ALA A 1 446 ? -6.712 3.512 0.694 1.00 60.81 446 ALA A N 1
ATOM 3642 C CA . ALA A 1 446 ? -7.364 2.217 0.847 1.00 60.81 446 ALA A CA 1
ATOM 3643 C C . ALA A 1 446 ? -6.639 1.126 0.065 1.00 60.81 446 ALA A C 1
ATOM 3645 O O . ALA A 1 446 ? -6.012 1.393 -0.957 1.00 60.81 446 ALA A O 1
ATOM 3646 N N . LEU A 1 447 ? -6.759 -0.103 0.549 1.00 65.88 447 LEU A N 1
ATOM 3647 C CA . LEU A 1 447 ? -6.327 -1.316 -0.125 1.00 65.88 447 LEU A CA 1
ATOM 3648 C C . LEU A 1 447 ? -7.529 -2.230 -0.268 1.00 65.88 447 LEU A C 1
ATOM 3650 O O . LEU A 1 447 ? -8.171 -2.553 0.734 1.00 65.88 447 LEU A O 1
ATOM 3654 N N . ILE A 1 448 ? -7.804 -2.661 -1.490 1.00 66.50 448 ILE A N 1
ATOM 3655 C CA . ILE A 1 448 ? -8.805 -3.687 -1.764 1.00 66.50 448 ILE A CA 1
ATOM 3656 C C . ILE A 1 448 ? -8.145 -4.906 -2.404 1.00 66.50 448 ILE A C 1
ATOM 3658 O O . ILE A 1 448 ? -7.092 -4.791 -3.027 1.00 66.50 448 ILE A O 1
ATOM 3662 N N . GLU A 1 449 ? -8.785 -6.053 -2.254 1.00 72.56 449 GLU A N 1
ATOM 3663 C CA . GLU A 1 449 ? -8.376 -7.341 -2.802 1.00 72.56 449 GLU A CA 1
ATOM 3664 C C . GLU A 1 449 ? -9.517 -7.931 -3.633 1.00 72.56 449 GLU A C 1
ATOM 3666 O O . GLU A 1 449 ? -10.686 -7.795 -3.265 1.00 72.56 449 GLU A O 1
ATOM 3671 N N . SER A 1 450 ? -9.186 -8.618 -4.724 1.00 72.56 450 SER A N 1
ATOM 3672 C CA . SER A 1 450 ? -10.116 -9.493 -5.433 1.00 72.56 450 SER A CA 1
ATOM 3673 C C . SER A 1 450 ? -9.423 -10.757 -5.926 1.00 72.56 450 SER A C 1
ATOM 3675 O O . SER A 1 450 ? -8.376 -10.680 -6.559 1.00 72.56 450 SER A O 1
ATOM 3677 N N . THR A 1 451 ? -10.032 -11.918 -5.687 1.00 69.69 451 THR A N 1
ATOM 3678 C CA . THR A 1 451 ? -9.540 -13.234 -6.143 1.00 69.69 451 THR A CA 1
ATOM 3679 C C . THR A 1 451 ? -10.077 -13.639 -7.517 1.00 69.69 451 THR A C 1
ATOM 3681 O O . THR A 1 451 ? -9.608 -14.598 -8.119 1.00 69.69 451 THR A O 1
ATOM 3684 N N . ASN A 1 452 ? -11.108 -12.953 -8.018 1.00 70.00 452 ASN A N 1
ATOM 3685 C CA . ASN A 1 452 ? -11.823 -13.343 -9.238 1.00 70.00 452 ASN A CA 1
ATOM 3686 C C . ASN A 1 452 ? -12.274 -12.148 -10.095 1.00 70.00 452 ASN A C 1
ATOM 3688 O O . ASN A 1 452 ? -13.078 -12.316 -11.014 1.00 70.00 452 ASN A O 1
ATOM 3692 N N . LEU A 1 453 ? -11.791 -10.943 -9.771 1.00 77.50 453 LEU A N 1
ATOM 3693 C CA . LEU A 1 453 ? -12.132 -9.663 -10.405 1.00 77.50 453 LEU A CA 1
ATOM 3694 C C . LEU A 1 453 ? -13.616 -9.258 -10.302 1.00 77.50 453 LEU A C 1
ATOM 3696 O O . LEU A 1 453 ? -14.027 -8.270 -10.912 1.00 77.50 453 LEU A O 1
ATOM 3700 N N . LYS A 1 454 ? -14.424 -9.992 -9.527 1.00 69.81 454 LYS A N 1
ATOM 3701 C CA . LYS A 1 454 ? -15.862 -9.750 -9.318 1.00 69.81 454 LYS A CA 1
ATOM 3702 C C . LYS A 1 454 ? -16.173 -9.420 -7.865 1.00 69.81 454 LYS A C 1
ATOM 3704 O O . LYS A 1 454 ? -16.892 -8.461 -7.595 1.00 69.81 454 LYS A O 1
ATOM 3709 N N . ASP A 1 455 ? -15.606 -10.194 -6.950 1.00 65.75 455 ASP A N 1
ATOM 3710 C CA . ASP A 1 455 ? -15.750 -10.023 -5.514 1.00 65.75 455 ASP A CA 1
ATOM 3711 C C . ASP A 1 455 ? -14.589 -9.175 -5.005 1.00 65.75 455 ASP A C 1
ATOM 3713 O O . ASP A 1 455 ? -13.425 -9.566 -5.105 1.00 65.75 455 ASP A O 1
ATOM 3717 N N . TRP A 1 456 ? -14.909 -7.993 -4.486 1.00 68.75 456 TRP A N 1
ATOM 3718 C CA . TRP A 1 456 ? -13.928 -7.022 -4.013 1.00 68.75 456 TRP A CA 1
ATOM 3719 C C . TRP A 1 456 ? -14.062 -6.844 -2.508 1.00 68.75 456 TRP A C 1
ATOM 3721 O O . TRP A 1 456 ? -15.137 -6.517 -2.002 1.00 68.75 456 TRP A O 1
ATOM 3731 N N . LYS A 1 457 ? -12.957 -7.028 -1.790 1.00 58.38 457 LYS A N 1
ATOM 3732 C CA . LYS A 1 457 ? -12.883 -6.920 -0.335 1.00 58.38 457 LYS A CA 1
ATOM 3733 C C . LYS A 1 457 ? -12.010 -5.737 0.061 1.00 58.38 457 LYS A C 1
ATOM 3735 O O . LYS A 1 457 ? -10.885 -5.619 -0.408 1.00 58.38 457 LYS A O 1
ATOM 3740 N N . LEU A 1 458 ? -12.500 -4.878 0.954 1.00 58.62 458 LEU A N 1
ATOM 3741 C CA . LEU A 1 458 ? -11.667 -3.854 1.586 1.00 58.62 458 LEU A CA 1
ATOM 3742 C C . LEU A 1 458 ? -10.756 -4.514 2.625 1.00 58.62 458 LEU A C 1
ATOM 3744 O O . LEU A 1 458 ? -11.235 -5.129 3.573 1.00 58.62 458 LEU A O 1
ATOM 3748 N N . ILE A 1 459 ? -9.448 -4.377 2.437 1.00 55.12 459 ILE A N 1
ATOM 3749 C CA . ILE A 1 459 ? -8.421 -4.948 3.315 1.00 55.12 459 ILE A CA 1
ATOM 3750 C C . ILE A 1 459 ? -7.924 -3.916 4.318 1.00 55.12 459 ILE A C 1
ATOM 3752 O O . ILE A 1 459 ? -7.693 -4.233 5.480 1.00 55.12 459 ILE A O 1
ATOM 3756 N N . TYR A 1 460 ? -7.765 -2.670 3.876 1.00 51.91 460 TYR A N 1
ATOM 3757 C CA . TYR A 1 460 ? -7.256 -1.592 4.713 1.00 51.91 460 TYR A CA 1
ATOM 3758 C C . TYR A 1 460 ? -7.820 -0.247 4.270 1.00 51.91 460 TYR A C 1
ATOM 3760 O O . TYR A 1 460 ? -8.016 -0.008 3.080 1.00 51.91 460 TYR A O 1
ATOM 3768 N N . CYS A 1 461 ? -8.043 0.650 5.227 1.00 53.38 461 CYS A N 1
ATOM 3769 C CA . CYS A 1 461 ? -8.465 2.021 4.980 1.00 53.38 461 CYS A CA 1
ATOM 3770 C C . CYS A 1 461 ? -7.960 2.938 6.100 1.00 53.38 461 CYS A C 1
ATOM 3772 O O . CYS A 1 461 ? -8.064 2.599 7.277 1.00 53.38 461 CYS A O 1
ATOM 3774 N N . THR A 1 462 ? -7.450 4.119 5.751 1.00 50.94 462 THR A N 1
ATOM 3775 C CA . THR A 1 462 ? -7.002 5.136 6.716 1.00 50.94 462 THR A CA 1
ATOM 3776 C C . THR A 1 462 ? -7.329 6.548 6.240 1.00 50.94 462 THR A C 1
ATOM 3778 O O . THR A 1 462 ? -7.398 6.792 5.035 1.00 50.94 462 THR A O 1
ATOM 3781 N N . THR A 1 463 ? -7.549 7.475 7.184 1.00 45.03 463 THR A N 1
ATOM 3782 C CA . THR A 1 463 ? -8.038 8.839 6.900 1.00 45.03 463 THR A CA 1
ATOM 3783 C C . THR A 1 463 ? -7.308 9.968 7.655 1.00 45.03 463 THR A C 1
ATOM 3785 O O . THR A 1 463 ? -7.922 11.000 7.972 1.00 45.03 463 THR A O 1
ATOM 3788 N N . THR A 1 464 ? -6.049 9.772 8.059 1.00 42.38 464 THR A N 1
ATOM 3789 C CA . THR A 1 464 ? -5.325 10.742 8.904 1.00 42.38 464 THR A CA 1
ATOM 3790 C C . THR A 1 464 ? -4.662 11.851 8.079 1.00 42.38 464 THR A C 1
ATOM 3792 O O . THR A 1 464 ? -4.218 11.633 6.960 1.00 42.38 464 THR A O 1
ATOM 3795 N N . GLU A 1 465 ? -4.536 13.061 8.638 1.00 36.03 465 GLU A N 1
ATOM 3796 C CA . GLU A 1 465 ? -3.805 14.173 7.992 1.00 36.03 465 GLU A CA 1
ATOM 3797 C C . GLU A 1 465 ? -2.317 13.860 7.747 1.00 36.03 465 GLU A C 1
ATOM 3799 O O . GLU A 1 465 ? -1.670 14.501 6.923 1.00 36.03 465 GLU A O 1
ATOM 3804 N N . LYS A 1 466 ? -1.791 12.831 8.428 1.00 37.66 466 LYS A N 1
ATOM 3805 C CA . LYS A 1 466 ? -0.437 12.288 8.266 1.00 37.66 466 LYS A CA 1
ATOM 3806 C C . LYS A 1 466 ? -0.364 11.072 7.324 1.00 37.66 466 LYS A C 1
ATOM 3808 O O . LYS A 1 466 ? 0.728 10.533 7.144 1.00 37.66 466 LYS A O 1
ATOM 3813 N N . SER A 1 467 ? -1.468 10.605 6.724 1.00 39.62 467 SER A N 1
ATOM 3814 C CA . SER A 1 467 ? -1.475 9.382 5.908 1.00 39.62 467 SER A CA 1
ATOM 3815 C C . SER A 1 467 ? -0.869 9.607 4.518 1.00 39.62 467 SER A C 1
ATOM 3817 O O . SER A 1 467 ? -1.561 9.563 3.504 1.00 39.62 467 SER A O 1
ATOM 3819 N N . ASN A 1 468 ? 0.454 9.743 4.449 1.00 40.84 468 ASN A N 1
ATOM 3820 C CA . ASN A 1 468 ? 1.211 9.241 3.302 1.00 40.84 468 ASN A CA 1
ATOM 3821 C C . ASN A 1 468 ? 1.411 7.722 3.466 1.00 40.84 468 ASN A C 1
ATOM 3823 O O . ASN A 1 468 ? 2.531 7.225 3.383 1.00 40.84 468 ASN A O 1
ATOM 3827 N N . CYS A 1 469 ? 0.318 6.994 3.728 1.00 39.94 469 CYS A N 1
ATOM 3828 C CA . CYS A 1 469 ? 0.301 5.537 3.729 1.00 39.94 469 CYS A CA 1
ATOM 3829 C C . CYS A 1 469 ? 0.365 5.047 2.288 1.00 39.94 469 CYS A C 1
ATOM 3831 O O . CYS A 1 469 ? -0.650 4.775 1.655 1.00 39.94 469 CYS A O 1
ATOM 3833 N N . PHE A 1 470 ? 1.578 4.929 1.765 1.00 44.06 470 PHE A N 1
ATOM 3834 C CA . PHE A 1 470 ? 1.874 4.018 0.683 1.00 44.06 470 PHE A CA 1
ATOM 3835 C C . PHE A 1 470 ? 1.601 2.614 1.183 1.00 44.06 470 PHE A C 1
ATOM 3837 O O . PHE A 1 470 ? 2.327 2.054 2.003 1.00 44.06 470 PHE A O 1
ATOM 3844 N N . VAL A 1 471 ? 0.504 2.059 0.696 1.00 45.53 471 VAL A N 1
ATOM 3845 C CA . VAL A 1 471 ? 0.414 0.618 0.577 1.00 45.53 471 VAL A CA 1
ATOM 3846 C C . VAL A 1 471 ? 1.259 0.298 -0.651 1.00 45.53 471 VAL A C 1
ATOM 3848 O O . VAL A 1 471 ? 0.986 0.845 -1.709 1.00 45.53 471 VAL A O 1
ATOM 3851 N N . ASN A 1 472 ? 2.322 -0.480 -0.517 1.00 42.81 472 ASN A N 1
ATOM 3852 C CA . ASN A 1 472 ? 3.016 -1.062 -1.662 1.00 42.81 472 ASN A CA 1
ATOM 3853 C C . ASN A 1 472 ? 3.011 -2.572 -1.446 1.00 42.81 472 ASN A C 1
ATOM 3855 O O . ASN A 1 472 ? 3.354 -3.055 -0.363 1.00 42.81 472 ASN A O 1
ATOM 3859 N N . ALA A 1 473 ? 2.612 -3.310 -2.474 1.00 40.47 473 ALA A N 1
ATOM 3860 C CA . ALA A 1 473 ? 2.864 -4.738 -2.534 1.00 40.47 473 ALA A CA 1
ATOM 3861 C C . ALA A 1 473 ? 4.314 -4.916 -2.996 1.00 40.47 473 ALA A C 1
ATOM 3863 O O . ALA A 1 473 ? 4.657 -4.510 -4.103 1.00 40.47 473 ALA A O 1
ATOM 3864 N N . CYS A 1 474 ? 5.186 -5.466 -2.149 1.00 38.09 474 CYS A N 1
ATOM 3865 C CA . CYS A 1 474 ? 6.515 -5.855 -2.606 1.00 38.09 474 CYS A CA 1
ATOM 3866 C C . CYS A 1 474 ? 6.425 -7.223 -3.279 1.00 38.09 474 CYS A C 1
ATOM 3868 O O . CYS A 1 474 ? 5.872 -8.172 -2.727 1.00 38.09 474 CYS A O 1
ATOM 3870 N N . THR A 1 475 ? 7.034 -7.342 -4.454 1.00 33.78 475 THR A N 1
ATOM 3871 C CA . THR A 1 475 ? 7.067 -8.570 -5.260 1.00 33.78 475 THR A CA 1
ATOM 3872 C C . THR A 1 475 ? 7.944 -9.682 -4.670 1.00 33.78 475 THR A C 1
ATOM 3874 O O . THR A 1 475 ? 8.036 -10.762 -5.255 1.00 33.78 475 THR A O 1
ATOM 3877 N N . THR A 1 476 ? 8.522 -9.523 -3.470 1.00 30.72 476 THR A N 1
ATOM 3878 C CA . THR A 1 476 ? 9.116 -10.649 -2.719 1.00 30.72 476 THR A CA 1
ATOM 3879 C C . THR A 1 476 ? 8.067 -11.557 -2.088 1.00 30.72 476 THR A C 1
ATOM 3881 O O . THR A 1 476 ? 8.129 -11.819 -0.897 1.00 30.72 476 THR A O 1
ATOM 3884 N N . LYS A 1 477 ? 7.113 -12.065 -2.881 1.00 37.22 477 LYS A N 1
ATOM 3885 C CA . LYS A 1 477 ? 6.270 -13.266 -2.670 1.00 37.22 477 LYS A CA 1
ATOM 3886 C C . LYS A 1 477 ? 5.608 -13.512 -1.292 1.00 37.22 477 LYS A C 1
ATOM 3888 O O . LYS A 1 477 ? 4.918 -14.510 -1.162 1.00 37.22 477 LYS A O 1
ATOM 3893 N N . ASN A 1 478 ? 5.766 -12.653 -0.281 1.00 33.69 478 ASN A N 1
ATOM 3894 C CA . ASN A 1 478 ? 5.446 -12.944 1.119 1.00 33.69 478 ASN A CA 1
ATOM 3895 C C . ASN A 1 478 ? 5.056 -11.718 1.979 1.00 33.69 478 ASN A C 1
ATOM 3897 O O . ASN A 1 478 ? 4.655 -11.934 3.120 1.00 33.69 478 ASN A O 1
ATOM 3901 N N . TYR A 1 479 ? 5.155 -10.464 1.497 1.00 39.19 479 TYR A N 1
ATOM 3902 C CA . TYR A 1 479 ? 4.953 -9.279 2.354 1.00 39.19 479 TYR A CA 1
ATOM 3903 C C . TYR A 1 479 ? 4.114 -8.158 1.717 1.00 39.19 479 TYR A C 1
ATOM 3905 O O . TYR A 1 479 ? 4.411 -7.676 0.625 1.00 39.19 479 TYR A O 1
ATOM 3913 N N . PHE A 1 480 ? 3.112 -7.685 2.469 1.00 40.31 480 PHE A N 1
ATOM 3914 C CA . PHE A 1 480 ? 2.396 -6.428 2.225 1.00 40.31 480 PHE A CA 1
ATOM 3915 C C . PHE A 1 480 ? 2.863 -5.369 3.217 1.00 40.31 480 PHE A C 1
ATOM 3917 O O . PHE A 1 480 ? 2.757 -5.583 4.425 1.00 40.31 480 PHE A O 1
ATOM 3924 N N . PHE A 1 481 ? 3.322 -4.218 2.720 1.00 44.59 481 PHE A N 1
ATOM 3925 C CA . PHE A 1 481 ? 3.802 -3.125 3.561 1.00 44.59 481 PHE A CA 1
ATOM 3926 C C . PHE A 1 481 ? 2.899 -1.888 3.448 1.00 44.59 481 PHE A C 1
ATOM 3928 O O . PHE A 1 481 ? 2.524 -1.466 2.354 1.00 44.59 481 PHE A O 1
ATOM 3935 N N . THR A 1 482 ? 2.572 -1.282 4.594 1.00 40.41 482 THR A N 1
ATOM 3936 C CA . THR A 1 482 ? 1.815 -0.021 4.706 1.00 40.41 482 THR A CA 1
ATOM 3937 C C . THR A 1 482 ? 2.661 1.029 5.430 1.00 40.41 482 THR A C 1
ATOM 3939 O O . THR A 1 482 ? 3.126 0.761 6.538 1.00 40.41 482 THR A O 1
ATOM 3942 N N . SER A 1 483 ? 2.853 2.227 4.870 1.00 35.56 483 SER A N 1
ATOM 3943 C CA . SER A 1 483 ? 3.634 3.293 5.521 1.00 35.56 483 SER A CA 1
ATOM 3944 C C . SER A 1 483 ? 2.811 4.242 6.403 1.00 35.56 483 SER A C 1
ATOM 3946 O O . SER A 1 483 ? 2.473 5.349 6.004 1.00 35.56 483 SER A O 1
ATOM 3948 N N . GLY A 1 484 ? 2.538 3.873 7.648 1.00 30.12 484 GLY A N 1
ATOM 3949 C CA . GLY A 1 484 ? 1.998 4.809 8.637 1.00 30.12 484 GLY A CA 1
ATOM 3950 C C . GLY A 1 484 ? 2.019 4.219 10.037 1.00 30.12 484 GLY A C 1
ATOM 3951 O O . GLY A 1 484 ? 1.979 3.000 10.186 1.00 30.12 484 GLY A O 1
ATOM 3952 N N . GLU A 1 485 ? 2.121 5.076 11.055 1.00 27.89 485 GLU A N 1
ATOM 3953 C CA . GLU A 1 485 ? 2.062 4.655 12.456 1.00 27.89 485 GLU A CA 1
ATOM 3954 C C . GLU A 1 485 ? 0.801 3.820 12.736 1.00 27.89 485 GLU A C 1
ATOM 3956 O O . GLU A 1 485 ? -0.293 4.154 12.284 1.00 27.89 485 GLU A O 1
ATOM 3961 N N . LEU A 1 486 ? 1.002 2.767 13.539 1.00 25.69 486 LEU A N 1
ATOM 3962 C CA . LEU A 1 486 ? 0.029 1.801 14.062 1.00 25.69 486 LEU A CA 1
ATOM 3963 C C . LEU A 1 486 ? -0.495 0.749 13.071 1.00 25.69 486 LEU A C 1
ATOM 3965 O O . LEU A 1 486 ? -1.566 0.868 12.486 1.00 25.69 486 LEU A O 1
ATOM 3969 N N . MET A 1 487 ? 0.176 -0.404 13.081 1.00 27.16 487 MET A N 1
ATOM 3970 C CA . MET A 1 487 ? -0.528 -1.685 13.116 1.00 27.16 487 MET A CA 1
ATOM 3971 C C . MET A 1 487 ? 0.080 -2.589 14.196 1.00 27.16 487 MET A C 1
ATOM 3973 O O . MET A 1 487 ? 1.165 -3.140 14.053 1.00 27.16 487 MET A O 1
ATOM 3977 N N . ARG A 1 488 ? -0.651 -2.755 15.303 1.00 22.27 488 ARG A N 1
ATOM 3978 C CA . ARG A 1 488 ? -0.680 -4.014 16.054 1.00 22.27 488 ARG A CA 1
ATOM 3979 C C . ARG A 1 488 ? -2.044 -4.627 15.771 1.00 22.27 488 ARG A C 1
ATOM 3981 O O . ARG A 1 488 ? -3.026 -4.198 16.362 1.00 22.27 488 ARG A O 1
ATOM 3988 N N . ILE A 1 489 ? -2.093 -5.606 14.880 1.00 23.41 489 ILE A N 1
ATOM 3989 C CA . ILE A 1 489 ? -3.190 -6.573 14.832 1.00 23.41 489 ILE A CA 1
ATOM 3990 C C . ILE A 1 489 ? -2.510 -7.941 14.891 1.00 23.41 489 ILE A C 1
ATOM 3992 O O . ILE A 1 489 ? -1.724 -8.284 14.006 1.00 23.41 489 ILE A O 1
ATOM 3996 N N . ARG A 1 490 ? -2.715 -8.676 15.991 1.00 21.69 490 ARG A N 1
ATOM 3997 C CA . ARG A 1 490 ? -2.359 -10.098 16.064 1.00 21.69 490 ARG A CA 1
ATOM 3998 C C . ARG A 1 490 ? -3.472 -10.879 15.372 1.00 21.69 490 ARG A C 1
ATOM 4000 O O . ARG A 1 490 ? -4.639 -10.548 15.523 1.00 21.69 490 ARG A O 1
ATOM 4007 N N . ALA A 1 491 ? -3.095 -11.909 14.623 1.00 23.64 491 ALA A N 1
ATOM 4008 C CA . ALA A 1 491 ? -4.032 -12.810 13.952 1.00 23.64 491 ALA A CA 1
ATOM 4009 C C . ALA A 1 491 ? -4.878 -13.653 14.934 1.00 23.64 491 ALA A C 1
ATOM 4011 O O . ALA A 1 491 ? -5.829 -14.304 14.513 1.00 23.64 491 ALA A O 1
ATOM 4012 N N . ASP A 1 492 ? -4.556 -13.607 16.228 1.00 24.89 492 ASP A N 1
ATOM 4013 C CA . ASP A 1 492 ? -5.203 -14.388 17.284 1.00 24.89 492 ASP A CA 1
ATOM 4014 C C . ASP A 1 492 ? -6.651 -13.923 17.574 1.00 24.89 492 ASP A C 1
ATOM 4016 O O . ASP A 1 492 ? -7.420 -14.668 18.170 1.00 24.89 492 ASP A O 1
ATOM 4020 N N . ASP A 1 493 ? -7.062 -12.738 17.101 1.00 27.22 493 ASP A N 1
ATOM 4021 C CA . ASP A 1 493 ? -8.419 -12.192 17.299 1.00 27.22 493 ASP A CA 1
ATOM 4022 C C . ASP A 1 493 ? -9.470 -12.734 16.292 1.00 27.22 493 ASP A C 1
ATOM 4024 O O . ASP A 1 493 ? -10.591 -12.229 16.247 1.00 27.22 493 ASP A O 1
ATOM 4028 N N . ILE A 1 494 ? -9.134 -13.738 15.462 1.00 26.98 494 ILE A N 1
ATOM 4029 C CA . ILE A 1 494 ? -10.038 -14.296 14.424 1.00 26.98 494 ILE A CA 1
ATOM 4030 C C . ILE A 1 494 ? -10.436 -15.765 14.670 1.00 26.98 494 ILE A C 1
ATOM 4032 O O . ILE A 1 494 ? -11.360 -16.258 14.026 1.00 26.98 494 ILE A O 1
ATOM 4036 N N . GLU A 1 495 ? -9.842 -16.481 15.626 1.00 24.28 495 GLU A N 1
ATOM 4037 C CA . GLU A 1 495 ? -10.266 -17.861 15.918 1.00 24.28 495 GLU A CA 1
ATOM 4038 C C . GLU A 1 495 ? -11.074 -17.957 17.217 1.00 24.28 495 GLU A C 1
ATOM 4040 O O . GLU A 1 495 ? -10.583 -18.359 18.267 1.00 24.28 495 GLU A O 1
ATOM 4045 N N . GLY A 1 496 ? -12.359 -17.608 17.106 1.00 22.53 496 GLY A N 1
ATOM 4046 C CA . GLY A 1 496 ? -13.425 -18.080 17.987 1.00 22.53 496 GLY A CA 1
ATOM 4047 C C . GLY A 1 496 ? -14.306 -19.070 17.223 1.00 22.53 496 GLY A C 1
ATOM 4048 O O . GLY A 1 496 ? -14.867 -18.741 16.184 1.00 22.53 496 GLY A O 1
ATOM 4049 N N . GLU A 1 497 ? -14.356 -20.300 17.714 1.00 27.14 497 GLU A N 1
ATOM 4050 C CA . GLU A 1 497 ? -15.018 -21.485 17.167 1.00 27.14 497 GLU A CA 1
ATOM 4051 C C . GLU A 1 497 ? -16.385 -21.260 16.484 1.00 27.14 497 GLU A C 1
ATOM 4053 O O . GLU A 1 497 ? -17.315 -20.705 17.059 1.00 27.14 497 GLU A O 1
ATOM 4058 N N . SER A 1 498 ? -16.578 -21.850 15.301 1.00 23.59 498 SER A N 1
ATOM 4059 C CA . SER A 1 498 ? -17.626 -22.868 15.113 1.00 23.59 498 SER A CA 1
ATOM 4060 C C . SER A 1 498 ? -17.558 -23.490 13.718 1.00 23.59 498 SER A C 1
ATOM 4062 O O . SER A 1 498 ? -17.596 -22.832 12.682 1.00 23.59 498 SER A O 1
ATOM 4064 N N . ASN A 1 499 ? -17.466 -24.819 13.711 1.00 27.67 499 ASN A N 1
ATOM 4065 C CA . ASN A 1 499 ? -17.881 -25.655 12.593 1.00 27.67 499 ASN A CA 1
ATOM 4066 C C . ASN A 1 499 ? -19.275 -25.212 12.131 1.00 27.67 499 ASN A C 1
ATOM 4068 O O . ASN A 1 499 ? -20.139 -25.180 12.992 1.00 27.67 499 ASN A O 1
ATOM 4072 N N . HIS A 1 500 ? -19.495 -24.942 10.839 1.00 26.19 500 HIS A N 1
ATOM 4073 C CA . HIS A 1 500 ? -20.668 -25.330 10.032 1.00 26.19 500 HIS A CA 1
ATOM 4074 C C . HIS A 1 500 ? -20.346 -25.104 8.532 1.00 26.19 500 HIS A C 1
ATOM 4076 O O . HIS A 1 500 ? -19.514 -24.281 8.164 1.00 26.19 500 HIS A O 1
ATOM 4082 N N . GLN A 1 501 ? -20.939 -25.949 7.689 1.00 22.25 501 GLN A N 1
ATOM 4083 C CA . GLN A 1 501 ? -20.612 -26.246 6.286 1.00 22.25 501 GLN A CA 1
ATOM 4084 C C . GLN A 1 501 ? -20.917 -25.132 5.249 1.00 22.25 501 GLN A C 1
ATOM 4086 O O . GLN A 1 501 ? -21.631 -24.182 5.560 1.00 22.25 501 GLN A O 1
ATOM 4091 N N . PRO A 1 502 ? -20.390 -25.250 4.005 1.00 27.38 502 PRO A N 1
ATOM 4092 C CA . PRO A 1 502 ? -20.380 -24.187 3.001 1.00 27.38 502 PRO A CA 1
ATOM 4093 C C . PRO A 1 502 ? -21.734 -24.035 2.305 1.00 27.38 502 PRO A C 1
ATOM 4095 O O . PRO A 1 502 ? -22.261 -24.976 1.715 1.00 27.38 502 PRO A O 1
ATOM 4098 N N . GLY A 1 503 ? -22.267 -22.818 2.321 1.00 24.22 503 GLY A N 1
ATOM 4099 C CA . GLY A 1 503 ? -23.473 -22.476 1.583 1.00 24.22 503 GLY A CA 1
ATOM 4100 C C . GLY A 1 503 ? -24.111 -21.206 2.111 1.00 24.22 503 GLY A C 1
ATOM 4101 O O . GLY A 1 503 ? -25.053 -21.281 2.884 1.00 24.22 503 GLY A O 1
ATOM 4102 N N . MET A 1 504 ? -23.626 -20.046 1.671 1.00 19.72 504 MET A N 1
ATOM 4103 C CA . MET A 1 504 ? -24.422 -18.821 1.675 1.00 19.72 504 MET A CA 1
ATOM 4104 C C . MET A 1 504 ? -23.865 -17.844 0.639 1.00 19.72 504 MET A C 1
ATOM 4106 O O . MET A 1 504 ? -22.769 -17.308 0.780 1.00 19.72 504 MET A O 1
ATOM 4110 N N . MET A 1 505 ? -24.645 -17.646 -0.428 1.00 21.16 505 MET A N 1
ATOM 4111 C CA . MET A 1 505 ? -24.587 -16.436 -1.241 1.00 21.16 505 MET A CA 1
ATOM 4112 C C . MET A 1 505 ? -24.646 -15.219 -0.317 1.00 21.16 505 MET A C 1
ATOM 4114 O O . MET A 1 505 ? -25.434 -15.209 0.629 1.00 21.16 505 MET A O 1
ATOM 4118 N N . LEU A 1 506 ? -23.853 -14.199 -0.642 1.00 21.84 506 LEU A N 1
ATOM 4119 C CA . LEU A 1 506 ? -23.946 -12.847 -0.097 1.00 21.84 506 LEU A CA 1
ATOM 4120 C C . LEU A 1 506 ? -25.420 -12.419 0.052 1.00 21.84 506 LEU A C 1
ATOM 4122 O O . LEU A 1 506 ? -26.089 -12.209 -0.965 1.00 21.84 506 LEU A O 1
ATOM 4126 N N . PRO A 1 507 ? -25.944 -12.209 1.272 1.00 21.94 507 PRO A N 1
ATOM 4127 C CA . PRO A 1 507 ? -27.123 -11.386 1.441 1.00 21.94 507 PRO A CA 1
ATOM 4128 C C . PRO A 1 507 ? -26.680 -9.937 1.205 1.00 21.94 507 PRO A C 1
ATOM 4130 O O . PRO A 1 507 ? -26.016 -9.335 2.038 1.00 21.94 507 PRO A O 1
ATOM 4133 N N . ASN A 1 508 ? -26.994 -9.407 0.021 1.00 26.47 508 ASN A N 1
ATOM 4134 C CA . ASN A 1 508 ? -27.159 -7.979 -0.271 1.00 26.47 508 ASN A CA 1
ATOM 4135 C C . ASN A 1 508 ? -26.225 -6.994 0.473 1.00 26.47 508 ASN A C 1
ATOM 4137 O O . ASN A 1 508 ? -26.688 -6.103 1.179 1.00 26.47 508 ASN A O 1
ATOM 4141 N N . VAL A 1 509 ? -24.919 -7.034 0.192 1.00 27.59 509 VAL A N 1
ATOM 4142 C CA . VAL A 1 509 ? -23.941 -6.001 0.619 1.00 27.59 509 VAL A CA 1
ATOM 4143 C C . VAL A 1 509 ? -24.045 -4.736 -0.260 1.00 27.59 509 VAL A C 1
ATOM 4145 O O . VAL A 1 509 ? -23.055 -4.130 -0.659 1.00 27.59 509 VAL A O 1
ATOM 4148 N N . LYS A 1 510 ? -25.266 -4.336 -0.645 1.00 26.66 510 LYS A N 1
ATOM 4149 C CA . LYS A 1 510 ? -25.492 -3.251 -1.616 1.00 26.66 510 LYS A CA 1
ATOM 4150 C C . LYS A 1 510 ? -25.685 -1.862 -1.000 1.00 26.66 510 LYS A C 1
ATOM 4152 O O . LYS A 1 510 ? -25.642 -0.905 -1.761 1.00 26.66 510 LYS A O 1
ATOM 4157 N N . ASN A 1 511 ? -25.839 -1.717 0.323 1.00 28.11 511 ASN A N 1
ATOM 4158 C CA . ASN A 1 511 ? -26.251 -0.426 0.906 1.00 28.11 511 ASN A CA 1
ATOM 4159 C C . ASN A 1 511 ? -25.469 0.092 2.131 1.00 28.11 511 ASN A C 1
ATOM 4161 O O . ASN A 1 511 ? -25.628 1.263 2.456 1.00 28.11 511 ASN A O 1
ATOM 4165 N N . GLU A 1 512 ? -24.601 -0.679 2.793 1.00 31.50 512 GLU A N 1
ATOM 4166 C CA . GLU A 1 512 ? -24.098 -0.260 4.123 1.00 31.50 512 GLU A CA 1
ATOM 4167 C C . GLU A 1 512 ? -22.752 0.485 4.123 1.00 31.50 512 GLU A C 1
ATOM 4169 O O . GLU A 1 512 ? -22.447 1.215 5.065 1.00 31.50 512 GLU A O 1
ATOM 4174 N N . TYR A 1 513 ? -21.967 0.395 3.045 1.00 28.94 513 TYR A N 1
ATOM 4175 C CA . TYR A 1 513 ? -20.647 1.039 2.971 1.00 28.94 513 TYR A CA 1
ATOM 4176 C C . TYR A 1 513 ? -20.651 2.427 2.319 1.00 28.94 513 TYR A C 1
ATOM 4178 O O . TYR A 1 513 ? -19.600 3.051 2.262 1.00 28.94 513 TYR A O 1
ATOM 4186 N N . ARG A 1 514 ? -21.803 2.957 1.878 1.00 27.31 514 ARG A N 1
ATOM 4187 C CA . ARG A 1 514 ? -21.921 4.326 1.325 1.00 27.31 514 ARG A CA 1
ATOM 4188 C C . ARG A 1 514 ? -21.640 5.437 2.350 1.00 27.31 514 ARG A C 1
ATOM 4190 O O . ARG A 1 514 ? -21.450 6.572 1.959 1.00 27.31 514 ARG A O 1
ATOM 4197 N N . PHE A 1 515 ? -21.600 5.141 3.650 1.00 31.62 515 PHE A N 1
ATOM 4198 C CA . PHE A 1 515 ? -21.935 6.167 4.639 1.00 31.62 515 PHE A CA 1
ATOM 4199 C C . PHE A 1 515 ? -20.760 6.703 5.485 1.00 31.62 515 PHE A C 1
ATOM 4201 O O . PHE A 1 515 ? -20.860 7.792 6.039 1.00 31.62 515 PHE A O 1
ATOM 4208 N N . ILE A 1 516 ? -19.590 6.037 5.524 1.00 30.94 516 ILE A N 1
ATOM 4209 C CA . ILE A 1 516 ? -18.435 6.383 6.414 1.00 30.94 516 ILE A CA 1
ATOM 4210 C C . ILE A 1 516 ? -17.751 7.722 6.051 1.00 30.94 516 ILE A C 1
ATOM 4212 O O . ILE A 1 516 ? -16.738 8.156 6.605 1.00 30.94 516 ILE A O 1
ATOM 4216 N N . SER A 1 517 ? -18.354 8.438 5.124 1.00 30.83 517 SER A N 1
ATOM 4217 C CA . SER A 1 517 ? -17.698 9.377 4.276 1.00 30.83 517 SER A CA 1
ATOM 4218 C C . SER A 1 517 ? -18.223 10.783 4.292 1.00 30.83 517 SER A C 1
ATOM 4220 O O . SER A 1 517 ? -17.466 11.752 4.423 1.00 30.83 517 SER A O 1
ATOM 4222 N N . ASP A 1 518 ? -19.543 10.844 4.180 1.00 29.05 518 ASP A N 1
ATOM 4223 C CA . ASP A 1 518 ? -20.284 12.077 4.195 1.00 29.05 518 ASP A CA 1
ATOM 4224 C C . ASP A 1 518 ? -19.985 12.799 5.513 1.00 29.05 518 ASP A C 1
ATOM 4226 O O . ASP A 1 518 ? -19.962 14.015 5.567 1.00 29.05 518 ASP A O 1
ATOM 4230 N N . ILE A 1 519 ? -19.558 12.067 6.546 1.00 33.94 519 ILE A N 1
ATOM 4231 C CA . ILE A 1 519 ? -19.166 12.573 7.860 1.00 33.94 519 ILE A CA 1
ATOM 4232 C C . ILE A 1 519 ? -18.111 13.694 7.822 1.00 33.94 519 ILE A C 1
ATOM 4234 O O . ILE A 1 519 ? -18.165 14.588 8.668 1.00 33.94 519 ILE A O 1
ATOM 4238 N N . LYS A 1 520 ? -17.126 13.672 6.905 1.00 31.34 520 LYS A N 1
ATOM 4239 C CA . LYS A 1 520 ? -16.051 14.688 6.928 1.00 31.34 520 LYS A CA 1
ATOM 4240 C C . LYS A 1 520 ? -16.422 15.987 6.202 1.00 31.34 520 LYS A C 1
ATOM 4242 O O . LYS A 1 520 ? -15.996 17.042 6.676 1.00 31.34 520 LYS A O 1
ATOM 4247 N N . ASP A 1 521 ? -17.246 15.915 5.155 1.00 31.64 521 ASP A N 1
ATOM 4248 C CA . ASP A 1 521 ? -17.552 17.046 4.265 1.00 31.64 521 ASP A CA 1
ATOM 4249 C C . ASP A 1 521 ? -19.047 17.442 4.198 1.00 31.64 521 ASP A C 1
ATOM 4251 O O . ASP A 1 521 ? -19.361 18.540 3.748 1.00 31.64 521 ASP A O 1
ATOM 4255 N N . SER A 1 522 ? -19.992 16.642 4.710 1.00 31.20 522 SER A N 1
ATOM 4256 C CA . SER A 1 522 ? -21.403 17.061 4.848 1.00 31.20 522 SER A CA 1
ATOM 4257 C C . SER A 1 522 ? -21.610 18.079 5.975 1.00 31.20 522 SER A C 1
ATOM 4259 O O . SER A 1 522 ? -22.683 18.657 6.100 1.00 31.20 522 SER A O 1
ATOM 4261 N N . TRP A 1 523 ? -20.598 18.287 6.822 1.00 35.72 523 TRP A N 1
ATOM 4262 C CA . TRP A 1 523 ? -20.614 19.319 7.862 1.00 35.72 523 TRP A CA 1
ATOM 4263 C C . TRP A 1 523 ? -19.990 20.638 7.398 1.00 35.72 523 TRP A C 1
ATOM 4265 O O . TRP A 1 523 ? -20.205 21.655 8.040 1.00 35.72 523 TRP A O 1
ATOM 4275 N N . SER A 1 524 ? -19.249 20.651 6.284 1.00 33.62 524 SER A N 1
ATOM 4276 C CA . SER A 1 524 ? -18.776 21.889 5.641 1.00 33.62 524 SER A CA 1
ATOM 4277 C C . SER A 1 524 ? -19.636 22.315 4.445 1.00 33.62 524 SER A C 1
ATOM 4279 O O . SER A 1 524 ? -19.408 23.386 3.887 1.00 33.62 524 SER A O 1
ATOM 4281 N N . LEU A 1 525 ? -20.634 21.514 4.055 1.00 30.44 525 LEU A N 1
ATOM 4282 C CA . LEU A 1 525 ? -21.542 21.795 2.943 1.00 30.44 525 LEU A CA 1
ATOM 4283 C C . LEU A 1 525 ? -23.008 21.755 3.419 1.00 30.44 525 LEU A C 1
ATOM 4285 O O . LEU A 1 525 ? -23.669 20.727 3.339 1.00 30.44 525 LEU A O 1
ATOM 4289 N N . GLY A 1 526 ? -23.510 22.898 3.904 1.00 34.38 526 GLY A N 1
ATOM 4290 C CA . GLY A 1 526 ? -24.940 23.257 3.878 1.00 34.38 526 GLY A CA 1
ATOM 4291 C C . GLY A 1 526 ? -25.754 23.148 5.175 1.00 34.38 526 GLY A C 1
ATOM 4292 O O . GLY A 1 526 ? -26.683 23.924 5.345 1.00 34.38 526 GLY A O 1
ATOM 4293 N N . ILE A 1 527 ? -25.405 22.261 6.113 1.00 40.59 527 ILE A N 1
ATOM 4294 C CA . ILE A 1 527 ? -26.271 21.962 7.278 1.00 40.59 527 ILE A CA 1
ATOM 4295 C C . ILE A 1 527 ? -26.054 22.923 8.469 1.00 40.59 527 ILE A C 1
ATOM 4297 O O . ILE A 1 527 ? -26.944 23.084 9.304 1.00 40.59 527 ILE A O 1
ATOM 4301 N N . GLU A 1 528 ? -24.896 23.589 8.577 1.00 52.66 528 GLU A N 1
ATOM 4302 C CA . GLU A 1 528 ? -24.623 24.481 9.718 1.00 52.66 528 GLU A CA 1
ATOM 4303 C C . GLU A 1 528 ? -25.607 25.651 9.791 1.00 52.66 528 GLU A C 1
ATOM 4305 O O . GLU A 1 528 ? -26.077 25.958 10.883 1.00 52.66 528 GLU A O 1
ATOM 4310 N N . ASP A 1 529 ? -25.965 26.259 8.659 1.00 54.50 529 ASP A N 1
ATOM 4311 C CA . ASP A 1 529 ? -26.890 27.396 8.635 1.00 54.50 529 ASP A CA 1
ATOM 4312 C C . ASP A 1 529 ? -28.336 26.976 8.939 1.00 54.50 529 ASP A C 1
ATOM 4314 O O . ASP A 1 529 ? -29.031 27.682 9.668 1.00 54.50 529 ASP A O 1
ATOM 4318 N N . GLU A 1 530 ? -28.773 25.803 8.470 1.00 57.34 530 GLU A N 1
ATOM 4319 C CA . GLU A 1 530 ? -30.101 25.242 8.761 1.00 57.34 530 GLU A CA 1
ATOM 4320 C C . GLU A 1 530 ? -30.223 24.826 10.234 1.00 57.34 530 GLU A C 1
ATOM 4322 O O . GLU A 1 530 ? -31.146 25.263 10.920 1.00 57.34 530 GLU A O 1
ATOM 4327 N N . ILE A 1 531 ? -29.248 24.079 10.774 1.00 62.75 531 ILE A N 1
ATOM 4328 C CA . ILE A 1 531 ? -29.201 23.732 12.205 1.00 62.75 531 ILE A CA 1
ATOM 4329 C C . ILE A 1 531 ? -29.152 25.003 13.051 1.00 62.75 531 ILE A C 1
ATOM 4331 O O . ILE A 1 531 ? -29.881 25.126 14.034 1.00 62.75 531 ILE A O 1
ATOM 4335 N N . LYS A 1 532 ? -28.307 25.967 12.680 1.00 61.72 532 LYS A N 1
ATOM 4336 C CA . LYS A 1 532 ? -28.188 27.247 13.380 1.00 61.72 532 LYS A CA 1
ATOM 4337 C C . LYS A 1 532 ? -29.503 28.018 13.350 1.00 61.72 532 LYS A C 1
ATOM 4339 O O . LYS A 1 532 ? -29.900 28.534 14.389 1.00 61.72 532 LYS A O 1
ATOM 4344 N N . SER A 1 533 ? -30.191 28.057 12.211 1.00 67.00 533 SER A N 1
ATOM 4345 C CA . SER A 1 533 ? -31.506 28.686 12.074 1.00 67.00 533 SER A CA 1
ATOM 4346 C C . SER A 1 533 ? -32.541 28.021 12.983 1.00 67.00 533 SER A C 1
ATOM 4348 O O . SER A 1 533 ? -33.187 28.704 13.776 1.00 67.00 533 SER A O 1
ATOM 4350 N N . VAL A 1 534 ? -32.640 26.687 12.945 1.00 69.75 534 VAL A N 1
ATOM 4351 C CA . VAL A 1 534 ? -33.580 25.911 13.771 1.00 69.75 534 VAL A CA 1
ATOM 4352 C C . VAL A 1 534 ? -33.328 26.141 15.261 1.00 69.75 534 VAL A C 1
ATOM 4354 O O . VAL A 1 534 ? -34.268 26.370 16.021 1.00 69.75 534 VAL A O 1
ATOM 4357 N N . LEU A 1 535 ? -32.062 26.125 15.679 1.00 68.44 535 LEU A N 1
ATOM 4358 C CA . LEU A 1 535 ? -31.663 26.362 17.063 1.00 68.44 535 LEU A CA 1
ATOM 4359 C C . LEU A 1 535 ? -31.996 27.795 17.503 1.00 68.44 535 LEU A C 1
ATOM 4361 O O . LEU A 1 535 ? -32.655 27.976 18.526 1.00 68.44 535 LEU A O 1
ATOM 4365 N N . LEU A 1 536 ? -31.596 28.809 16.735 1.00 69.12 536 LEU A N 1
ATOM 4366 C CA . LEU A 1 536 ? -31.870 30.212 17.065 1.00 69.12 536 LEU A CA 1
ATOM 4367 C C . LEU A 1 536 ? -33.369 30.516 17.168 1.00 69.12 536 LEU A C 1
ATOM 4369 O O . LEU A 1 536 ? -33.761 31.362 17.971 1.00 69.12 536 LEU A O 1
ATOM 4373 N N . GLU A 1 537 ? -34.203 29.810 16.406 1.00 76.88 537 GLU A N 1
ATOM 4374 C CA . GLU A 1 537 ? -35.657 29.926 16.512 1.00 76.88 537 GLU A CA 1
ATOM 4375 C C . GLU A 1 537 ? -36.210 29.309 17.809 1.00 76.88 537 GLU A C 1
ATOM 4377 O O . GLU A 1 537 ? -37.191 29.807 18.359 1.00 76.88 537 GLU A O 1
ATOM 4382 N N . VAL A 1 538 ? -35.586 28.245 18.329 1.00 73.69 538 VAL A N 1
ATOM 4383 C CA . VAL A 1 538 ? -35.994 27.602 19.592 1.00 73.69 538 VAL A CA 1
ATOM 4384 C C . VAL A 1 538 ? -35.606 28.451 20.804 1.00 73.69 538 VAL A C 1
ATOM 4386 O O . VAL A 1 538 ? -36.396 28.584 21.742 1.00 73.69 538 VAL A O 1
ATOM 4389 N N . ASP A 1 539 ? -34.404 29.032 20.817 1.00 68.12 539 ASP A N 1
ATOM 4390 C CA . ASP A 1 539 ? -33.960 29.914 21.899 1.00 68.12 539 ASP A CA 1
ATOM 4391 C C . ASP A 1 539 ? -32.881 30.897 21.404 1.00 68.12 539 ASP A C 1
ATOM 4393 O O . ASP A 1 539 ? -31.772 30.484 21.074 1.00 68.12 539 ASP A O 1
ATOM 4397 N N . PRO A 1 540 ? -33.120 32.219 21.415 1.00 68.31 540 PRO A N 1
ATOM 4398 C CA . PRO A 1 540 ? -32.158 33.199 20.909 1.00 68.31 540 PRO A CA 1
ATOM 4399 C C . PRO A 1 540 ? -30.888 33.302 21.762 1.00 68.31 540 PRO A C 1
ATOM 4401 O O . PRO A 1 540 ? -29.863 33.778 21.282 1.00 68.31 540 PRO A O 1
ATOM 4404 N N . ARG A 1 541 ? -30.883 32.806 23.013 1.00 66.06 541 ARG A N 1
ATOM 4405 C CA . ARG A 1 541 ? -29.627 32.675 23.784 1.00 66.06 541 ARG A CA 1
ATOM 4406 C C . ARG A 1 541 ? -28.641 31.758 23.092 1.00 66.06 541 ARG A C 1
ATOM 4408 O O . ARG A 1 541 ? -27.442 31.834 23.371 1.00 66.06 541 ARG A O 1
ATOM 4415 N N . TYR A 1 542 ? -29.146 30.940 22.176 1.00 62.72 542 TYR A N 1
ATOM 4416 C CA . TYR A 1 542 ? -28.312 30.097 21.381 1.00 62.72 542 TYR A CA 1
ATOM 4417 C C . TYR A 1 542 ? -27.351 30.891 20.506 1.00 62.72 542 TYR A C 1
ATOM 4419 O O . TYR A 1 542 ? -26.246 30.445 20.252 1.00 62.72 542 TYR A O 1
ATOM 4427 N N . GLU A 1 543 ? -27.645 32.147 20.195 1.00 54.19 543 GLU A N 1
ATOM 4428 C CA . GLU A 1 543 ? -26.701 33.040 19.532 1.00 54.19 543 GLU A CA 1
ATOM 4429 C C . GLU A 1 543 ? -25.420 33.253 20.346 1.00 54.19 543 GLU A C 1
ATOM 4431 O O . GLU A 1 543 ? -24.318 33.168 19.808 1.00 54.19 543 GLU A O 1
ATOM 4436 N N . LYS A 1 544 ? -25.539 33.469 21.663 1.00 49.00 544 LYS A N 1
ATOM 4437 C CA . LYS A 1 544 ? -24.381 33.688 22.535 1.00 49.00 544 LYS A CA 1
ATOM 4438 C C . LYS A 1 544 ? -23.564 32.415 22.689 1.00 49.00 544 LYS A C 1
ATOM 4440 O O . LYS A 1 544 ? -22.341 32.481 22.577 1.00 49.00 544 LYS A O 1
ATOM 4445 N N . ASP A 1 545 ? -24.214 31.270 22.899 1.00 47.22 545 ASP A N 1
ATOM 4446 C CA . ASP A 1 545 ? -23.471 30.021 23.028 1.00 47.22 545 ASP A CA 1
ATOM 4447 C C . ASP A 1 545 ? -22.969 29.526 21.636 1.00 47.22 545 ASP A C 1
ATOM 4449 O O . ASP A 1 545 ? -21.952 28.848 21.582 1.00 47.22 545 ASP A O 1
ATOM 4453 N N . ILE A 1 546 ? -23.568 29.924 20.494 1.00 48.03 546 ILE A N 1
ATOM 4454 C CA . ILE A 1 546 ? -23.065 29.672 19.119 1.00 48.03 546 ILE A CA 1
ATOM 4455 C C . ILE A 1 546 ? -21.806 30.509 18.891 1.00 48.03 546 ILE A C 1
ATOM 4457 O O . ILE A 1 546 ? -20.771 29.974 18.503 1.00 48.03 546 ILE A O 1
ATOM 4461 N N . CYS A 1 547 ? -21.869 31.807 19.194 1.00 36.38 547 CYS A N 1
ATOM 4462 C CA . CYS A 1 547 ? -20.760 32.750 19.036 1.00 36.38 547 CYS A CA 1
ATOM 4463 C C . CYS A 1 547 ? -19.593 32.489 20.004 1.00 36.38 547 CYS A C 1
ATOM 4465 O O . CYS A 1 547 ? -18.461 32.856 19.705 1.00 36.38 547 CYS A O 1
ATOM 4467 N N . GLN A 1 548 ? -19.849 31.867 21.158 1.00 36.31 548 GLN A N 1
ATOM 4468 C CA . GLN A 1 548 ? -18.826 31.480 22.138 1.00 36.31 548 GLN A CA 1
ATOM 4469 C C . GLN A 1 548 ? -18.456 29.984 22.084 1.00 36.31 548 GLN A C 1
ATOM 4471 O O . GLN A 1 548 ? -17.660 29.527 22.900 1.00 36.31 548 GLN A O 1
ATOM 4476 N N . GLY A 1 549 ? -19.029 29.206 21.158 1.00 37.62 549 GLY A N 1
ATOM 4477 C CA . GLY A 1 549 ? -18.785 27.760 21.035 1.00 37.62 549 GLY A CA 1
ATOM 4478 C C . GLY A 1 549 ? -19.365 26.892 22.166 1.00 37.62 549 GLY A C 1
ATOM 4479 O O . GLY A 1 549 ? -19.113 25.692 22.215 1.00 37.62 549 GLY A O 1
ATOM 4480 N N . PHE A 1 550 ? -20.158 27.466 23.071 1.00 37.25 550 PHE A N 1
ATOM 4481 C CA . PHE A 1 550 ? -20.859 26.779 24.160 1.00 37.25 550 PHE A CA 1
ATOM 4482 C C . PHE A 1 550 ? -22.142 26.040 23.709 1.00 37.25 550 PHE A C 1
ATOM 4484 O O . PHE A 1 550 ? -22.722 25.304 24.508 1.00 37.25 550 PHE A O 1
ATOM 4491 N N . PHE A 1 551 ? -22.595 26.206 22.454 1.00 38.50 551 PHE A N 1
ATOM 4492 C CA . PHE A 1 551 ? -23.951 25.827 22.003 1.00 38.50 551 PHE A CA 1
ATOM 4493 C C . PHE A 1 551 ? -24.273 24.344 21.970 1.00 38.50 551 PHE A C 1
ATOM 4495 O O . PHE A 1 551 ? -25.383 23.909 21.692 1.00 38.50 551 PHE A O 1
ATOM 4502 N N . TYR A 1 552 ? -23.283 23.527 22.220 1.00 43.72 552 TYR A N 1
ATOM 4503 C CA . TYR A 1 552 ? -23.534 22.136 22.428 1.00 43.72 552 TYR A CA 1
ATOM 4504 C C . TYR A 1 552 ? -22.806 21.774 23.714 1.00 43.72 552 TYR A C 1
ATOM 4506 O O . TYR A 1 552 ? -21.588 21.897 23.851 1.00 43.72 552 TYR A O 1
ATOM 4514 N N . ARG A 1 553 ? -23.557 21.250 24.685 1.00 43.34 553 ARG A N 1
ATOM 4515 C CA . ARG A 1 553 ? -23.007 20.379 25.739 1.00 43.34 553 ARG A CA 1
ATOM 4516 C C . ARG A 1 553 ? -22.574 19.017 25.152 1.00 43.34 553 ARG A C 1
ATOM 4518 O O . ARG A 1 553 ? -22.697 17.976 25.775 1.00 43.34 553 ARG A O 1
ATOM 4525 N N . SER A 1 554 ? -22.042 19.123 23.940 1.00 39.97 554 SER A N 1
ATOM 4526 C CA . SER A 1 554 ? -21.599 18.195 22.918 1.00 39.97 554 SER A CA 1
ATOM 4527 C C . SER A 1 554 ? -21.035 19.021 21.716 1.00 39.97 554 SER A C 1
ATOM 4529 O O . SER A 1 554 ? -21.143 18.565 20.587 1.00 39.97 554 SER A O 1
ATOM 4531 N N . ASN A 1 555 ? -20.527 20.277 21.893 1.00 36.53 555 ASN A N 1
ATOM 4532 C CA . ASN A 1 555 ? -20.064 21.155 20.785 1.00 36.53 555 ASN A CA 1
ATOM 4533 C C . ASN A 1 555 ? -18.584 21.013 20.505 1.00 36.53 555 ASN A C 1
ATOM 4535 O O . ASN A 1 555 ? -17.765 21.059 21.426 1.00 36.53 555 ASN A O 1
ATOM 4539 N N . PRO A 1 556 ? -18.241 20.954 19.215 1.00 45.00 556 PRO A N 1
ATOM 4540 C CA . PRO A 1 556 ? -17.041 20.389 18.673 1.00 45.00 556 PRO A CA 1
ATOM 4541 C C . PRO A 1 556 ? -15.999 21.457 18.293 1.00 45.00 556 PRO A C 1
ATOM 4543 O O . PRO A 1 556 ? -15.092 21.141 17.529 1.00 45.00 556 PRO A O 1
ATOM 4546 N N . PHE A 1 557 ? -16.044 22.687 18.823 1.00 32.53 557 PHE A N 1
ATOM 4547 C CA . PHE A 1 557 ? -15.126 23.747 18.370 1.00 32.53 557 PHE A CA 1
ATOM 4548 C C . PHE A 1 557 ? -13.685 23.669 18.873 1.00 32.53 557 PHE A C 1
ATOM 4550 O O . PHE A 1 557 ? -12.841 24.441 18.427 1.00 32.53 557 PHE A O 1
ATOM 4557 N N . PHE A 1 558 ? -13.357 22.688 19.712 1.00 35.59 558 PHE A N 1
ATOM 4558 C CA . PHE A 1 558 ? -11.959 22.309 19.879 1.00 35.59 558 PHE A CA 1
ATOM 4559 C C . PHE A 1 558 ? -11.712 20.802 19.840 1.00 35.59 558 PHE A C 1
ATOM 4561 O O . PHE A 1 558 ? -10.604 20.447 19.462 1.00 35.59 558 PHE A O 1
ATOM 4568 N N . PHE A 1 559 ? -12.648 19.903 20.194 1.00 44.34 559 PHE A N 1
ATOM 4569 C CA . PHE A 1 559 ? -12.267 18.542 20.622 1.00 44.34 559 PHE A CA 1
ATOM 4570 C C . PHE A 1 559 ? -12.715 17.315 19.788 1.00 44.34 559 PHE A C 1
ATOM 4572 O O . PHE A 1 559 ? -12.025 16.308 19.904 1.00 44.34 559 PHE A O 1
ATOM 4579 N N . GLU A 1 560 ? -13.765 17.314 18.945 1.00 51.22 560 GLU A N 1
ATOM 4580 C CA . GLU A 1 560 ? -14.518 16.037 18.790 1.00 51.22 560 GLU A CA 1
ATOM 4581 C C . GLU A 1 560 ? -15.075 15.587 17.411 1.00 51.22 560 GLU A C 1
ATOM 4583 O O . GLU A 1 560 ? -15.908 14.684 17.393 1.00 51.22 560 GLU A O 1
ATOM 4588 N N . LYS A 1 561 ? -14.575 16.015 16.235 1.00 48.75 561 LYS A N 1
ATOM 4589 C CA . LYS A 1 561 ? -14.852 15.225 14.991 1.00 48.75 561 LYS A CA 1
ATOM 4590 C C . LYS A 1 561 ? -14.361 13.770 15.108 1.00 48.75 561 LYS A C 1
ATOM 4592 O O . LYS A 1 561 ? -14.874 12.866 14.455 1.00 48.75 561 LYS A O 1
ATOM 4597 N N . ILE A 1 562 ? -13.366 13.559 15.966 1.00 48.72 562 ILE A N 1
ATOM 4598 C CA . ILE A 1 562 ? -12.809 12.253 16.299 1.00 48.72 562 ILE A CA 1
ATOM 4599 C C . ILE A 1 562 ? -13.833 11.424 17.087 1.00 48.72 562 ILE A C 1
ATOM 4601 O O . ILE A 1 562 ? -14.043 10.278 16.740 1.00 48.72 562 ILE A O 1
ATOM 4605 N N . HIS A 1 563 ? -14.550 11.959 18.080 1.00 61.53 563 HIS A N 1
ATOM 4606 C CA . HIS A 1 563 ? -15.304 11.104 19.009 1.00 61.53 563 HIS A CA 1
ATOM 4607 C C . HIS A 1 563 ? -16.512 10.411 18.375 1.00 61.53 563 HIS A C 1
ATOM 4609 O O . HIS A 1 563 ? -16.677 9.207 18.559 1.00 61.53 563 HIS A O 1
ATOM 4615 N N . LEU A 1 564 ? -17.312 11.129 17.581 1.00 64.56 564 LEU A N 1
ATOM 4616 C CA . LEU A 1 564 ? -18.449 10.541 16.857 1.00 64.56 564 LEU A CA 1
ATOM 4617 C C . LEU A 1 564 ? -17.970 9.497 15.840 1.00 64.56 564 LEU A C 1
ATOM 4619 O O . LEU A 1 564 ? -18.532 8.406 15.746 1.00 64.56 564 LEU A O 1
ATOM 4623 N N . ARG A 1 565 ? -16.879 9.815 15.127 1.00 60.22 565 ARG A N 1
ATOM 4624 C CA . ARG A 1 565 ? -16.231 8.917 14.167 1.00 60.22 565 ARG A CA 1
ATOM 4625 C C . ARG A 1 565 ? -15.705 7.660 14.851 1.00 60.22 565 ARG A C 1
ATOM 4627 O O . ARG A 1 565 ? -16.065 6.572 14.432 1.00 60.22 565 ARG A O 1
ATOM 4634 N N . GLU A 1 566 ? -14.872 7.793 15.878 1.00 62.69 566 GLU A N 1
ATOM 4635 C CA . GLU A 1 566 ? -14.275 6.652 16.579 1.00 62.69 566 GLU A CA 1
ATOM 4636 C C . GLU A 1 566 ? -15.347 5.798 17.259 1.00 62.69 566 GLU A C 1
ATOM 4638 O O . GLU A 1 566 ? -15.249 4.577 17.243 1.00 62.69 566 GLU A O 1
ATOM 4643 N N . THR A 1 567 ? -16.404 6.420 17.791 1.00 71.75 567 THR A N 1
ATOM 4644 C CA . THR A 1 567 ? -17.551 5.705 18.365 1.00 71.75 567 THR A CA 1
ATOM 4645 C C . THR A 1 567 ? -18.253 4.868 17.310 1.00 71.75 567 THR A C 1
ATOM 4647 O O . THR A 1 567 ? -18.401 3.666 17.491 1.00 71.75 567 THR A O 1
ATOM 4650 N N . LEU A 1 568 ? -18.620 5.449 16.170 1.00 65.12 568 LEU A N 1
ATOM 4651 C CA . LEU A 1 568 ? -19.224 4.689 15.079 1.00 65.12 568 LEU A CA 1
ATOM 4652 C C . LEU A 1 568 ? -18.288 3.600 14.543 1.00 65.12 568 LEU A C 1
ATOM 4654 O O . LEU A 1 568 ? -18.728 2.473 14.346 1.00 65.12 568 LEU A O 1
ATOM 4658 N N . MET A 1 569 ? -17.011 3.915 14.317 1.00 57.78 569 MET A N 1
ATOM 4659 C CA . MET A 1 569 ? -16.029 2.938 13.843 1.00 57.78 569 MET A CA 1
ATOM 4660 C C . MET A 1 569 ? -15.909 1.769 14.813 1.00 57.78 569 MET A C 1
ATOM 4662 O O . MET A 1 569 ? -15.867 0.625 14.376 1.00 57.78 569 MET A O 1
ATOM 4666 N N . PHE A 1 570 ? -15.923 2.047 16.115 1.00 70.25 570 PHE A N 1
ATOM 4667 C CA . PHE A 1 570 ? -15.956 1.023 17.145 1.00 70.25 570 PHE A CA 1
ATOM 4668 C C . PHE A 1 570 ? -17.225 0.164 17.050 1.00 70.25 570 PHE A C 1
ATOM 4670 O O . PHE A 1 570 ? -17.116 -1.058 17.037 1.00 70.25 570 PHE A O 1
ATOM 4677 N N . LEU A 1 571 ? -18.413 0.768 16.921 1.00 72.88 571 LEU A N 1
ATOM 4678 C CA . LEU A 1 571 ? -19.671 0.021 16.778 1.00 72.88 571 LEU A CA 1
ATOM 4679 C C . LEU A 1 571 ? -19.674 -0.876 15.532 1.00 72.88 571 LEU A C 1
ATOM 4681 O O . LEU A 1 571 ? -20.118 -2.018 15.600 1.00 72.88 571 LEU A O 1
ATOM 4685 N N . LEU A 1 572 ? -19.144 -0.383 14.410 1.00 62.41 572 LEU A N 1
ATOM 4686 C CA . LEU A 1 572 ? -19.020 -1.151 13.169 1.00 62.41 572 LEU A CA 1
ATOM 4687 C C . LEU A 1 572 ? -17.981 -2.271 13.291 1.00 62.41 572 LEU A C 1
ATOM 4689 O O . LEU A 1 572 ? -18.237 -3.389 12.860 1.00 62.41 572 LEU A O 1
ATOM 4693 N N . GLN A 1 573 ? -16.830 -1.998 13.912 1.00 60.06 573 GLN A N 1
ATOM 4694 C CA . GLN A 1 573 ? -15.784 -2.993 14.163 1.00 60.06 573 GLN A CA 1
ATOM 4695 C C . GLN A 1 573 ? -16.268 -4.111 15.093 1.00 60.06 573 GLN A C 1
ATOM 4697 O O . GLN A 1 573 ? -15.819 -5.246 14.979 1.00 60.06 573 GLN A O 1
ATOM 4702 N N . LYS A 1 574 ? -17.158 -3.784 16.032 1.00 74.12 574 LYS A N 1
ATOM 4703 C CA . LYS A 1 574 ? -17.788 -4.739 16.947 1.00 74.12 574 LYS A CA 1
ATOM 4704 C C . LYS A 1 574 ? -19.062 -5.367 16.387 1.00 74.12 574 LYS A C 1
ATOM 4706 O O . LYS A 1 574 ? -19.738 -6.070 17.129 1.00 74.12 574 LYS A O 1
ATOM 4711 N N . GLU A 1 575 ? -19.377 -5.116 15.115 1.00 72.38 575 GLU A N 1
ATOM 4712 C CA . GLU A 1 575 ? -20.535 -5.683 14.417 1.00 72.38 575 GLU A CA 1
ATOM 4713 C C . GLU A 1 575 ? -21.854 -5.482 15.188 1.00 72.38 575 GLU A C 1
ATOM 4715 O O . GLU A 1 575 ? -22.729 -6.349 15.220 1.00 72.38 575 GLU A O 1
ATOM 4720 N N . VAL A 1 576 ? -22.010 -4.317 15.831 1.00 79.12 576 VAL A N 1
ATOM 4721 C CA . VAL A 1 576 ? -23.234 -3.977 16.566 1.00 79.12 576 VAL A CA 1
ATOM 4722 C C . VAL A 1 576 ? -24.405 -3.922 15.587 1.00 79.12 576 VAL A C 1
ATOM 4724 O O . VAL A 1 576 ? -24.350 -3.223 14.569 1.00 79.12 576 VAL A O 1
ATOM 4727 N N . LYS A 1 577 ? -25.474 -4.662 15.896 1.00 83.94 577 LYS A N 1
ATOM 4728 C CA . LYS A 1 577 ? -26.632 -4.798 15.010 1.00 83.94 577 LYS A CA 1
ATOM 4729 C C . LYS A 1 577 ? -27.373 -3.469 14.868 1.00 83.94 577 LYS A C 1
ATOM 4731 O O . LYS A 1 577 ? -27.424 -2.655 15.785 1.00 83.94 577 LYS A O 1
ATOM 4736 N N . LYS A 1 578 ? -27.983 -3.242 13.706 1.00 86.00 578 LYS A N 1
ATOM 4737 C CA . LYS A 1 578 ? -28.698 -1.990 13.398 1.00 86.00 578 LYS A CA 1
ATOM 4738 C C . LYS A 1 578 ? -29.970 -1.789 14.229 1.00 86.00 578 LYS A C 1
ATOM 4740 O O . LYS A 1 578 ? -30.381 -0.656 14.459 1.00 86.00 578 LYS A O 1
ATOM 4745 N N . ASP A 1 579 ? -30.563 -2.875 14.701 1.00 89.56 579 ASP A N 1
ATOM 4746 C CA . ASP A 1 579 ? -31.717 -2.901 15.603 1.00 89.56 579 ASP A CA 1
ATOM 4747 C C . ASP A 1 579 ? -31.333 -2.937 17.093 1.00 89.56 579 ASP A C 1
ATOM 4749 O O . ASP A 1 579 ? -32.216 -2.926 17.959 1.00 89.56 579 ASP A O 1
ATOM 4753 N N . SER A 1 580 ? -30.028 -2.942 17.406 1.00 93.62 580 SER A N 1
ATOM 4754 C CA . SER A 1 580 ? -29.539 -2.838 18.779 1.00 93.62 580 SER A CA 1
ATOM 4755 C C . SER A 1 580 ? -30.065 -1.578 19.451 1.00 93.62 580 SER A C 1
ATOM 4757 O O . SER A 1 580 ? -30.130 -0.504 18.850 1.00 93.62 580 SER A O 1
ATOM 4759 N N . ARG A 1 581 ? -30.415 -1.705 20.730 1.00 94.38 581 ARG A N 1
ATOM 4760 C CA . ARG A 1 581 ? -30.961 -0.608 21.519 1.00 94.38 581 ARG A CA 1
ATOM 4761 C C . ARG A 1 581 ? -29.828 0.265 22.041 1.00 94.38 581 ARG A C 1
ATOM 4763 O O . ARG A 1 581 ? -29.072 -0.157 22.922 1.00 94.38 581 ARG A O 1
ATOM 4770 N N . ILE A 1 582 ? -29.724 1.478 21.506 1.00 94.88 582 ILE A N 1
ATOM 4771 C CA . ILE A 1 582 ? -28.635 2.416 21.799 1.00 94.88 582 ILE A CA 1
ATOM 4772 C C . ILE A 1 582 ? -29.180 3.603 22.588 1.00 94.88 582 ILE A C 1
ATOM 4774 O O . ILE A 1 582 ? -30.103 4.274 22.132 1.00 94.88 582 ILE A O 1
ATOM 4778 N N . LEU A 1 583 ? -28.590 3.872 23.751 1.00 93.81 583 LEU A N 1
ATOM 4779 C CA . LEU A 1 583 ? -28.874 5.052 24.566 1.00 93.81 583 LEU A CA 1
ATOM 4780 C C . LEU A 1 583 ? -27.748 6.074 24.435 1.00 93.81 583 LEU A C 1
ATOM 4782 O O . LEU A 1 583 ? -26.611 5.769 24.783 1.00 93.81 583 LEU A O 1
ATOM 4786 N N . ASP A 1 584 ? -28.084 7.296 24.036 1.00 89.31 584 ASP A N 1
ATOM 4787 C CA . ASP A 1 584 ? -27.227 8.468 24.187 1.00 89.31 584 ASP A CA 1
ATOM 4788 C C . ASP A 1 584 ? -27.677 9.283 25.402 1.00 89.31 584 ASP A C 1
ATOM 4790 O O . ASP A 1 584 ? -28.707 9.965 25.403 1.00 89.31 584 ASP A O 1
ATOM 4794 N N . PHE A 1 585 ? -26.924 9.139 26.488 1.00 85.19 585 PHE A N 1
ATOM 4795 C CA . PHE A 1 585 ? -27.230 9.728 27.779 1.00 85.19 585 PHE A CA 1
ATOM 4796 C C . PHE A 1 585 ? -26.572 11.106 27.901 1.00 85.19 585 PHE A C 1
ATOM 4798 O O . PHE A 1 585 ? -25.347 11.231 27.852 1.00 85.19 585 PHE A O 1
ATOM 4805 N N . GLY A 1 586 ? -27.388 12.146 28.083 1.00 78.94 586 GLY A N 1
ATOM 4806 C CA . GLY A 1 586 ? -26.961 13.538 27.919 1.00 78.94 586 GLY A CA 1
ATOM 4807 C C . GLY A 1 586 ? -26.929 13.965 26.459 1.00 78.94 586 GLY A C 1
ATOM 4808 O O . GLY A 1 586 ? -25.996 14.647 26.043 1.00 78.94 586 GLY A O 1
ATOM 4809 N N . THR A 1 587 ? -27.928 13.537 25.686 1.00 79.25 587 THR A N 1
ATOM 4810 C CA . THR A 1 587 ? -27.927 13.647 24.220 1.00 79.25 587 THR A CA 1
ATOM 4811 C C . THR A 1 587 ? -27.880 15.090 23.701 1.00 79.25 587 THR A C 1
ATOM 4813 O O . THR A 1 587 ? -27.502 15.340 22.553 1.00 79.25 587 THR A O 1
ATOM 4816 N N . GLY A 1 588 ? -28.250 16.078 24.526 1.00 77.94 588 GLY A N 1
ATOM 4817 C CA . GLY A 1 588 ? -28.335 17.467 24.099 1.00 77.94 588 GLY A CA 1
ATOM 4818 C C . GLY A 1 588 ? -29.301 17.615 22.923 1.00 77.94 588 GLY A C 1
ATOM 4819 O O . GLY A 1 588 ? -30.453 17.200 22.994 1.00 77.94 588 GLY A O 1
ATOM 4820 N N . THR A 1 589 ? -28.826 18.204 21.828 1.00 73.25 589 THR A N 1
ATOM 4821 C CA . THR A 1 589 ? -29.595 18.375 20.584 1.00 73.25 589 THR A CA 1
ATOM 4822 C C . THR A 1 589 ? -29.657 17.101 19.724 1.00 73.25 589 THR A C 1
ATOM 4824 O O . THR A 1 589 ? -30.089 17.159 18.576 1.00 73.25 589 THR A O 1
ATOM 4827 N N . ALA A 1 590 ? -29.216 15.955 20.260 1.00 76.94 590 ALA A N 1
ATOM 4828 C CA . ALA A 1 590 ? -29.318 14.617 19.676 1.00 76.94 590 ALA A CA 1
ATOM 4829 C C . ALA A 1 590 ? -28.654 14.425 18.302 1.00 76.94 590 ALA A C 1
ATOM 4831 O O . ALA A 1 590 ? -29.004 13.527 17.535 1.00 76.94 590 ALA A O 1
ATOM 4832 N N . GLN A 1 591 ? -27.632 15.224 17.994 1.00 72.69 591 GLN A N 1
ATOM 4833 C CA . GLN A 1 591 ? -26.901 15.132 16.726 1.00 72.69 591 GLN A CA 1
ATOM 4834 C C . GLN A 1 591 ? -26.176 13.795 16.533 1.00 72.69 591 GLN A C 1
ATOM 4836 O O . GLN A 1 591 ? -26.060 13.321 15.404 1.00 72.69 591 GLN A O 1
ATOM 4841 N N . PHE A 1 592 ? -25.713 13.158 17.612 1.00 75.75 592 PHE A N 1
ATOM 4842 C CA . PHE A 1 592 ? -25.122 11.822 17.520 1.00 75.75 592 PHE A CA 1
ATOM 4843 C C . PHE A 1 592 ? -26.164 10.755 17.157 1.00 75.75 592 PHE A C 1
ATOM 4845 O O . PHE A 1 592 ? -25.881 9.856 16.370 1.00 75.75 592 PHE A O 1
ATOM 4852 N N . LEU A 1 593 ? -27.394 10.882 17.658 1.00 79.56 593 LEU A N 1
ATOM 4853 C CA . LEU A 1 593 ? -28.484 9.981 17.288 1.00 79.56 593 LEU A CA 1
ATOM 4854 C C . LEU A 1 593 ? -28.934 10.208 15.845 1.00 79.56 593 LEU A C 1
ATOM 4856 O O . LEU A 1 593 ? -29.093 9.236 15.115 1.00 79.56 593 LEU A O 1
ATOM 4860 N N . LEU A 1 594 ? -29.044 11.466 15.398 1.00 73.12 594 LEU A N 1
ATOM 4861 C CA . LEU A 1 594 ? -29.252 11.792 13.978 1.00 73.12 594 LEU A CA 1
ATOM 4862 C C . LEU A 1 594 ? -28.197 11.111 13.105 1.00 73.12 594 LEU A C 1
ATOM 4864 O O . LEU A 1 594 ? -28.505 10.519 12.074 1.00 73.12 594 LEU A O 1
ATOM 4868 N N . PHE A 1 595 ? -26.943 11.184 13.543 1.00 71.75 595 PHE A N 1
ATOM 4869 C CA . PHE A 1 595 ? -25.822 10.566 12.866 1.00 71.75 595 PHE A CA 1
ATOM 4870 C C . PHE A 1 595 ? -25.984 9.045 12.783 1.00 71.75 595 PHE A C 1
ATOM 4872 O O . PHE A 1 595 ? -25.994 8.516 11.675 1.00 71.75 595 PHE A O 1
ATOM 4879 N N . LEU A 1 596 ? -26.200 8.346 13.902 1.00 72.44 596 LEU A N 1
ATOM 4880 C CA . LEU A 1 596 ? -26.424 6.895 13.910 1.00 72.44 596 LEU A CA 1
ATOM 4881 C C . LEU A 1 596 ? -27.649 6.471 13.083 1.00 72.44 596 LEU A C 1
ATOM 4883 O O . LEU A 1 596 ? -27.574 5.468 12.373 1.00 72.44 596 LEU A O 1
ATOM 4887 N N . ALA A 1 597 ? -28.739 7.242 13.114 1.00 72.81 597 ALA A N 1
ATOM 4888 C CA . ALA A 1 597 ? -29.948 6.966 12.338 1.00 72.81 597 ALA A CA 1
ATOM 4889 C C . ALA A 1 597 ? -29.644 6.893 10.839 1.00 72.81 597 ALA A C 1
ATOM 4891 O O . ALA A 1 597 ? -30.044 5.948 10.157 1.00 72.81 597 ALA A O 1
ATOM 4892 N N . LYS A 1 598 ? -28.830 7.826 10.330 1.00 66.81 598 LYS A N 1
ATOM 4893 C CA . LYS A 1 598 ? -28.409 7.797 8.927 1.00 66.81 598 LYS A CA 1
ATOM 4894 C C . LYS A 1 598 ? -27.477 6.615 8.590 1.00 66.81 598 LYS A C 1
ATOM 4896 O O . LYS A 1 598 ? -27.434 6.189 7.441 1.00 66.81 598 LYS A O 1
ATOM 4901 N N . PHE A 1 599 ? -26.794 6.026 9.581 1.00 59.88 599 PHE A N 1
ATOM 4902 C CA . PHE A 1 599 ? -26.057 4.751 9.450 1.00 59.88 599 PHE A CA 1
ATOM 4903 C C . PHE A 1 599 ? -26.966 3.508 9.537 1.00 59.88 599 PHE A C 1
ATOM 4905 O O . PHE A 1 599 ? -26.455 2.385 9.612 1.00 59.88 599 PHE A O 1
ATOM 4912 N N . GLY A 1 600 ? -28.290 3.683 9.538 1.00 70.81 600 GLY A N 1
ATOM 4913 C CA . GLY A 1 600 ? -29.281 2.608 9.552 1.00 70.81 600 GLY A CA 1
ATOM 4914 C C . GLY A 1 600 ? -29.629 2.079 10.942 1.00 70.81 600 GLY A C 1
ATOM 4915 O O . GLY A 1 600 ? -30.403 1.130 11.031 1.00 70.81 600 GLY A O 1
ATOM 4916 N N . PHE A 1 601 ? -29.081 2.657 12.017 1.00 79.44 601 PHE A N 1
ATOM 4917 C CA . PHE A 1 601 ? -29.495 2.284 13.368 1.00 79.44 601 PHE A CA 1
ATOM 4918 C C . PHE A 1 601 ? -30.910 2.791 13.638 1.00 79.44 601 PHE A C 1
ATOM 4920 O O . PHE A 1 601 ? -31.188 3.968 13.426 1.00 79.44 601 PHE A O 1
ATOM 4927 N N . ASN A 1 602 ? -31.804 1.919 14.099 1.00 85.44 602 ASN A N 1
ATOM 4928 C CA . ASN A 1 602 ? -33.238 2.223 14.123 1.00 85.44 602 ASN A CA 1
AT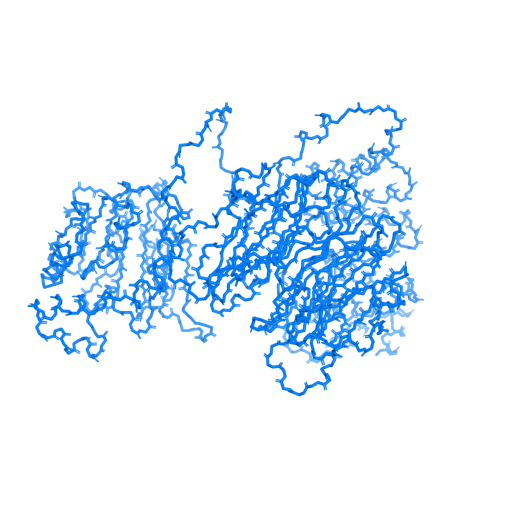OM 4929 C C . ASN A 1 602 ? -33.902 2.142 15.509 1.00 85.44 602 ASN A C 1
ATOM 4931 O O . ASN A 1 602 ? -35.100 2.385 15.620 1.00 85.44 602 ASN A O 1
ATOM 4935 N N . ASN A 1 603 ? -33.136 1.844 16.560 1.00 91.75 603 ASN A N 1
ATOM 4936 C CA . ASN A 1 603 ? -33.626 1.734 17.935 1.00 91.75 603 ASN A CA 1
ATOM 4937 C C . ASN A 1 603 ? -32.814 2.645 18.868 1.00 91.75 603 ASN A C 1
ATOM 4939 O O . ASN A 1 603 ? -32.019 2.198 19.702 1.00 91.75 603 ASN A O 1
ATOM 4943 N N . LEU A 1 604 ? -32.971 3.950 18.655 1.00 92.19 604 LEU A N 1
ATOM 4944 C CA . LEU A 1 604 ? -32.140 5.000 19.231 1.00 92.19 604 LEU A CA 1
ATOM 4945 C C . LEU A 1 604 ? -32.894 5.749 20.332 1.00 92.19 604 LEU A C 1
ATOM 4947 O O . LEU A 1 604 ? -34.039 6.154 20.151 1.00 92.19 604 LEU A O 1
ATOM 4951 N N . HIS A 1 605 ? -32.246 5.963 21.473 1.00 92.50 605 HIS A N 1
ATOM 4952 C CA . HIS A 1 605 ? -32.844 6.589 22.653 1.00 92.50 605 HIS A CA 1
ATOM 4953 C C . HIS A 1 605 ? -31.972 7.759 23.098 1.00 92.50 605 HIS A C 1
ATOM 4955 O O . HIS A 1 605 ? -30.791 7.574 23.371 1.00 92.50 605 HIS A O 1
ATOM 4961 N N . GLY A 1 606 ? -32.536 8.962 23.165 1.00 89.75 606 GLY A N 1
ATOM 4962 C CA . GLY A 1 606 ? -31.831 10.179 23.568 1.00 89.75 606 GLY A CA 1
ATOM 4963 C C . GLY A 1 606 ? -32.401 10.751 24.847 1.00 89.75 606 GLY A C 1
ATOM 4964 O O . GLY A 1 606 ? -33.559 11.167 24.881 1.00 89.75 606 GLY A O 1
ATOM 4965 N N . TRP A 1 607 ? -31.609 10.751 25.916 1.00 88.81 607 TRP A N 1
ATOM 4966 C CA . TRP A 1 607 ? -32.071 11.189 27.233 1.00 88.81 607 TRP A CA 1
ATOM 4967 C C . TRP A 1 607 ? -31.348 12.462 27.662 1.00 88.81 607 TRP A C 1
ATOM 4969 O O . TRP A 1 607 ? -30.119 12.520 27.632 1.00 88.81 607 TRP A O 1
ATOM 4979 N N . ASP A 1 608 ? -32.094 13.479 28.096 1.00 84.19 608 ASP A N 1
ATOM 4980 C CA . ASP A 1 608 ? -31.521 14.713 28.649 1.00 84.19 608 ASP A CA 1
ATOM 4981 C C . ASP A 1 608 ? -32.414 15.308 29.747 1.00 84.19 608 ASP A C 1
ATOM 4983 O O . ASP A 1 608 ? -33.632 15.131 29.763 1.00 84.19 608 ASP A O 1
ATOM 4987 N N . HIS A 1 609 ? -31.809 16.027 30.692 1.00 80.50 609 HIS A N 1
ATOM 4988 C CA . HIS A 1 609 ? -32.544 16.688 31.773 1.00 80.50 609 HIS A CA 1
ATOM 4989 C C . HIS A 1 609 ? -33.069 18.071 31.382 1.00 80.50 609 HIS A C 1
ATOM 4991 O O . HIS A 1 609 ? -34.012 18.599 31.987 1.00 80.50 609 HIS A O 1
ATOM 4997 N N . ASN A 1 610 ? -32.445 18.692 30.384 1.00 77.75 610 ASN A N 1
ATOM 4998 C CA . ASN A 1 610 ? -32.797 20.013 29.912 1.00 77.75 610 ASN A CA 1
ATOM 4999 C C . ASN A 1 610 ? -33.827 19.914 28.786 1.00 77.75 610 ASN A C 1
ATOM 5001 O O . ASN A 1 610 ? -33.495 19.612 27.643 1.00 77.75 610 ASN A O 1
ATOM 5005 N N . GLN A 1 611 ? -35.072 20.270 29.106 1.00 82.44 611 GLN A N 1
ATOM 5006 C CA . GLN A 1 611 ? -36.173 20.255 28.143 1.00 82.44 611 GLN A CA 1
ATOM 5007 C C . GLN A 1 611 ? -35.876 21.075 26.880 1.00 82.44 611 GLN A C 1
ATOM 5009 O O . GLN A 1 611 ? -36.315 20.699 25.802 1.00 82.44 611 GLN A O 1
ATOM 5014 N N . ARG A 1 612 ? -35.100 22.164 26.981 1.00 77.38 612 ARG A N 1
ATOM 5015 C CA . ARG A 1 612 ? -34.770 22.992 25.809 1.00 77.38 612 ARG A CA 1
ATOM 5016 C C . ARG A 1 612 ? -33.955 22.230 24.769 1.00 77.38 612 ARG A C 1
ATOM 5018 O O . ARG A 1 612 ? -34.159 22.430 23.580 1.00 77.38 612 ARG A O 1
ATOM 5025 N N . TRP A 1 613 ? -33.064 21.346 25.220 1.00 78.62 613 TRP A N 1
ATOM 5026 C CA . TRP A 1 613 ? -32.259 20.518 24.327 1.00 78.62 613 TRP A CA 1
ATOM 5027 C C . TRP A 1 613 ? -33.098 19.499 23.574 1.00 78.62 613 TRP A C 1
ATOM 5029 O O . TRP A 1 613 ? -32.938 19.356 22.366 1.00 78.62 613 TRP A O 1
ATOM 5039 N N . LEU A 1 614 ? -34.043 18.874 24.270 1.00 82.50 614 LEU A N 1
ATOM 5040 C CA . LEU A 1 614 ? -34.959 17.923 23.657 1.00 82.50 614 LEU A CA 1
ATOM 5041 C C . LEU A 1 614 ? -35.909 18.612 22.678 1.00 82.50 614 LEU A C 1
ATOM 5043 O O . LEU A 1 614 ? -36.067 18.126 21.570 1.00 82.50 614 LEU A O 1
ATOM 5047 N N . THR A 1 615 ? -36.444 19.789 23.014 1.00 82.50 615 THR A N 1
ATOM 5048 C CA . THR A 1 615 ? -37.270 20.573 22.077 1.00 82.50 615 THR A CA 1
ATOM 5049 C C . THR A 1 615 ? -36.491 20.982 20.822 1.00 82.50 615 THR A C 1
ATOM 5051 O O . THR A 1 615 ? -37.028 20.946 19.718 1.00 82.50 615 THR A O 1
ATOM 5054 N N . ALA A 1 616 ? -35.210 21.332 20.961 1.00 76.62 616 ALA A N 1
ATOM 5055 C CA . ALA A 1 616 ? -34.342 21.581 19.815 1.00 76.62 616 ALA A CA 1
ATOM 5056 C C . ALA A 1 616 ? -34.103 20.317 18.970 1.00 76.62 616 ALA A C 1
ATOM 5058 O O . ALA A 1 616 ? -34.156 20.389 17.745 1.00 76.62 616 ALA A O 1
ATOM 5059 N N . ALA A 1 617 ? -33.868 19.169 19.610 1.00 79.81 617 ALA A N 1
ATOM 5060 C CA . ALA A 1 617 ? -33.711 17.885 18.933 1.00 79.81 617 ALA A CA 1
ATOM 5061 C C . ALA A 1 617 ? -34.984 17.474 18.173 1.00 79.81 617 ALA A C 1
ATOM 5063 O O . ALA A 1 617 ? -34.903 17.162 16.991 1.00 79.81 617 ALA A O 1
ATOM 5064 N N . GLU A 1 618 ? -36.160 17.559 18.805 1.00 83.56 618 GLU A N 1
ATOM 5065 C CA . GLU A 1 618 ? -37.465 17.290 18.181 1.00 83.56 618 GLU A CA 1
ATOM 5066 C C . GLU A 1 618 ? -37.657 18.127 16.916 1.00 83.56 618 GLU A C 1
ATOM 5068 O O . GLU A 1 618 ? -38.030 17.609 15.864 1.00 83.56 618 GLU A O 1
ATOM 5073 N N . LYS A 1 619 ? -37.339 19.422 16.992 1.00 77.62 619 LYS A N 1
ATOM 5074 C CA . LYS A 1 619 ? -37.462 20.313 15.844 1.00 77.62 619 LYS A CA 1
ATOM 5075 C C . LYS A 1 619 ? -36.464 19.986 14.733 1.00 77.62 619 LYS A C 1
ATOM 5077 O O . LYS A 1 619 ? -36.835 19.994 13.565 1.00 77.62 619 LYS A O 1
ATOM 5082 N N . LEU A 1 620 ? -35.223 19.650 15.082 1.00 73.12 620 LEU A N 1
ATOM 5083 C CA . LEU A 1 620 ? -34.235 19.178 14.109 1.00 73.12 620 LEU A CA 1
ATOM 5084 C C . LEU A 1 620 ? -34.690 17.892 13.413 1.00 73.12 620 LEU A C 1
ATOM 5086 O O . LEU A 1 620 ? -34.413 17.719 12.233 1.00 73.12 620 LEU A O 1
ATOM 5090 N N . PHE A 1 621 ? -35.381 16.996 14.117 1.00 76.44 621 PHE A N 1
ATOM 5091 C CA . PHE A 1 621 ? -35.853 15.737 13.538 1.00 76.44 621 PHE A CA 1
ATOM 5092 C C . PHE A 1 621 ? -36.976 15.978 12.527 1.00 76.44 621 PHE A C 1
ATOM 5094 O O . PHE A 1 621 ? -36.981 15.340 11.477 1.00 76.44 621 PHE A O 1
ATOM 5101 N N . LEU A 1 622 ? -37.867 16.934 12.819 1.00 71.69 622 LEU A N 1
ATOM 5102 C CA . LEU A 1 622 ? -38.933 17.364 11.912 1.00 71.69 622 LEU A CA 1
ATOM 5103 C C . LEU A 1 622 ? -38.387 18.029 10.638 1.00 71.69 622 LEU A C 1
ATOM 5105 O O . LEU A 1 622 ? -38.859 17.726 9.549 1.00 71.69 622 LEU A O 1
ATOM 5109 N N . GLU A 1 623 ? -37.399 18.919 10.764 1.00 67.69 623 GLU A N 1
ATOM 5110 C CA . GLU A 1 623 ? -36.848 19.686 9.631 1.00 67.69 623 GLU A CA 1
ATOM 5111 C C . GLU A 1 623 ? -35.884 18.867 8.755 1.00 67.69 623 GLU A C 1
ATOM 5113 O O . GLU A 1 623 ? -35.783 19.100 7.554 1.00 67.69 623 GLU A O 1
ATOM 5118 N N . LEU A 1 624 ? -35.170 17.895 9.337 1.00 62.81 624 LEU A N 1
ATOM 5119 C CA . LEU A 1 624 ? -34.172 17.079 8.629 1.00 62.81 624 LEU A CA 1
ATOM 5120 C C . LEU A 1 624 ? -34.721 15.745 8.095 1.00 62.81 624 LEU A C 1
ATOM 5122 O O . LEU A 1 624 ? -33.922 14.907 7.670 1.00 62.81 624 LEU A O 1
ATOM 5126 N N . ASP A 1 625 ? -36.044 15.550 8.120 1.00 60.47 625 ASP A N 1
ATOM 5127 C CA . ASP A 1 625 ? -36.735 14.352 7.615 1.00 60.47 625 ASP A CA 1
ATOM 5128 C C . ASP A 1 625 ? -36.189 13.050 8.251 1.00 60.47 625 ASP A C 1
ATOM 5130 O O . ASP A 1 625 ? -35.851 12.077 7.572 1.00 60.47 625 ASP A O 1
ATOM 5134 N N . ASN A 1 626 ? -36.010 13.060 9.583 1.00 58.84 626 ASN A N 1
ATOM 5135 C CA . ASN A 1 626 ? -35.389 11.969 10.347 1.00 58.84 626 ASN A CA 1
ATOM 5136 C C . ASN A 1 626 ? -36.441 11.136 11.121 1.00 58.84 626 ASN A C 1
ATOM 5138 O O . ASN A 1 626 ? -37.473 11.673 11.522 1.00 58.84 626 ASN A O 1
ATOM 5142 N N . PRO A 1 627 ? -36.215 9.823 11.343 1.00 57.69 627 PRO A N 1
ATOM 5143 C CA . PRO A 1 627 ? -37.271 8.816 11.322 1.00 57.69 627 PRO A CA 1
ATOM 5144 C C . PRO A 1 627 ? -37.816 8.491 12.714 1.00 57.69 627 PRO A C 1
ATOM 5146 O O . PRO A 1 627 ? -37.140 8.707 13.724 1.00 57.69 627 PRO A O 1
ATOM 5149 N N . ASP A 1 628 ? -38.964 7.805 12.739 1.00 65.94 628 ASP A N 1
ATOM 5150 C CA . ASP A 1 628 ? -39.629 7.172 13.900 1.00 65.94 628 ASP A CA 1
ATOM 5151 C C . ASP A 1 628 ? -38.709 6.299 14.796 1.00 65.94 628 ASP A C 1
ATOM 5153 O O . ASP A 1 628 ? -39.116 5.797 15.841 1.00 65.94 628 ASP A O 1
ATOM 5157 N N . SER A 1 629 ? -37.455 6.101 14.389 1.00 74.38 629 SER A N 1
ATOM 5158 C CA . SER A 1 629 ? -36.394 5.349 15.058 1.00 74.38 629 SER A CA 1
ATOM 5159 C C . SER A 1 629 ? -35.767 6.001 16.296 1.00 74.38 629 SER A C 1
ATOM 5161 O O . SER A 1 629 ? -35.014 5.325 17.001 1.00 74.38 629 SER A O 1
ATOM 5163 N N . VAL A 1 630 ? -35.985 7.300 16.541 1.00 85.50 630 VAL A N 1
ATOM 5164 C CA . VAL A 1 630 ? -35.387 8.005 17.690 1.00 85.50 630 VAL A CA 1
ATOM 5165 C C . VAL A 1 630 ? -36.450 8.354 18.724 1.00 85.50 630 VAL A C 1
ATOM 5167 O O . VAL A 1 630 ? -37.376 9.108 18.448 1.00 85.50 630 VAL A O 1
ATOM 5170 N N . THR A 1 631 ? -36.284 7.859 19.949 1.00 89.81 631 THR A N 1
ATOM 5171 C CA . THR A 1 631 ? -37.117 8.234 21.096 1.00 89.81 631 THR A CA 1
ATOM 5172 C C . THR A 1 631 ? -36.365 9.214 21.987 1.00 89.81 631 THR A C 1
ATOM 5174 O O . THR A 1 631 ? -35.286 8.902 22.492 1.00 89.81 631 THR A O 1
ATOM 5177 N N . LEU A 1 632 ? -36.938 10.396 22.206 1.00 88.31 632 LEU A N 1
ATOM 5178 C CA . LEU A 1 632 ? -36.400 11.393 23.128 1.00 88.31 632 LEU A CA 1
ATOM 5179 C C . LEU A 1 632 ? -37.142 11.332 24.463 1.00 88.31 632 LEU A C 1
ATOM 5181 O O . LEU A 1 632 ? -38.370 11.285 24.498 1.00 88.31 632 LEU A O 1
ATOM 5185 N N . GLN A 1 633 ? -36.401 11.344 25.570 1.00 88.50 633 GLN A N 1
ATOM 5186 C CA . GLN A 1 633 ? -36.979 11.292 26.910 1.00 88.50 633 GLN A CA 1
ATOM 5187 C C . GLN A 1 633 ? -36.347 12.340 27.814 1.00 88.50 633 GLN A C 1
ATOM 5189 O O . GLN A 1 633 ? -35.128 12.397 28.003 1.00 88.50 633 GLN A O 1
ATOM 5194 N N . ARG A 1 634 ? -37.207 13.146 28.439 1.00 85.38 634 ARG A N 1
ATOM 5195 C CA . ARG A 1 634 ? -36.783 14.032 29.514 1.00 85.38 634 ARG A CA 1
ATOM 5196 C C . ARG A 1 634 ? -36.585 13.227 30.790 1.00 85.38 634 ARG A C 1
ATOM 5198 O O . ARG A 1 634 ? -37.503 12.548 31.244 1.00 85.38 634 ARG A O 1
ATOM 5205 N N . ILE A 1 635 ? -35.415 13.367 31.396 1.00 81.44 635 ILE A N 1
ATOM 5206 C CA . ILE A 1 635 ? -35.116 12.811 32.717 1.00 81.44 635 ILE A CA 1
ATOM 5207 C C . ILE A 1 635 ? -35.070 13.927 33.762 1.00 81.44 635 ILE A C 1
ATOM 5209 O O . ILE A 1 635 ? -34.707 15.066 33.474 1.00 81.44 635 ILE A O 1
ATOM 5213 N N . GLU A 1 636 ? -35.447 13.638 35.002 1.00 75.44 636 GLU A N 1
ATOM 5214 C CA . GLU A 1 636 ? -35.148 14.570 36.092 1.00 75.44 636 GLU A CA 1
ATOM 5215 C C . GLU A 1 636 ? -33.642 14.545 36.385 1.00 75.44 636 GLU A C 1
ATOM 5217 O O . GLU A 1 636 ? -32.947 13.617 35.976 1.00 75.44 636 GLU A O 1
ATOM 5222 N N . LYS A 1 637 ? -33.107 15.577 37.049 1.00 67.19 637 LYS A N 1
ATOM 5223 C CA . LYS A 1 637 ? -31.678 15.656 37.395 1.00 67.19 637 LYS A CA 1
ATOM 5224 C C . LYS A 1 637 ? -31.442 15.186 38.843 1.00 67.19 637 LYS A C 1
ATOM 5226 O O . LYS A 1 637 ? -31.446 16.033 39.738 1.00 67.19 637 LYS A O 1
ATOM 5231 N N . PRO A 1 638 ? -31.237 13.884 39.108 1.00 61.47 638 PRO A N 1
ATOM 5232 C CA . PRO A 1 638 ? -30.818 13.390 40.415 1.00 61.47 638 PRO A CA 1
ATOM 5233 C C . PRO A 1 638 ? -29.299 13.518 40.619 1.00 61.47 638 PRO A C 1
ATOM 5235 O O . PRO A 1 638 ? -28.539 13.750 39.680 1.00 61.47 638 PRO A O 1
ATOM 5238 N N . ALA A 1 639 ? -28.849 13.321 41.862 1.00 56.75 639 ALA A N 1
ATOM 5239 C CA . ALA A 1 639 ? -27.427 13.169 42.192 1.00 56.75 639 ALA A CA 1
ATOM 5240 C C . ALA A 1 639 ? -26.829 11.843 41.660 1.00 56.75 639 ALA A C 1
ATOM 5242 O O . ALA A 1 639 ? -25.628 11.771 41.400 1.00 56.75 639 ALA A O 1
ATOM 5243 N N . ILE A 1 640 ? -27.674 10.817 41.473 1.00 59.78 640 ILE A N 1
ATOM 5244 C CA . ILE A 1 640 ? -27.354 9.494 40.912 1.00 59.78 640 ILE A CA 1
ATOM 5245 C C . ILE A 1 640 ? -28.409 9.167 39.853 1.00 59.78 640 ILE A C 1
ATOM 5247 O O . ILE A 1 640 ? -29.600 9.189 40.160 1.00 59.78 640 ILE A O 1
ATOM 5251 N N . TYR A 1 641 ? -27.998 8.843 38.628 1.00 69.00 641 TYR A N 1
ATOM 5252 C CA . TYR A 1 641 ? -28.931 8.418 37.584 1.00 69.00 641 TYR A CA 1
ATOM 5253 C C . TYR A 1 641 ? -29.200 6.920 37.685 1.00 69.00 641 TYR A C 1
ATOM 5255 O O . TYR A 1 641 ? -28.267 6.129 37.597 1.00 69.00 641 TYR A O 1
ATOM 5263 N N . ASP A 1 642 ? -30.465 6.535 37.851 1.00 73.75 642 ASP A N 1
ATOM 5264 C CA . ASP A 1 642 ? -30.898 5.140 37.779 1.00 73.75 642 ASP A CA 1
ATOM 5265 C C . ASP A 1 642 ? -31.488 4.846 36.394 1.00 73.75 642 ASP A C 1
ATOM 5267 O O . ASP A 1 642 ? -32.686 4.989 36.148 1.00 73.75 642 ASP A O 1
ATOM 5271 N N . ILE A 1 643 ? -30.609 4.482 35.460 1.00 75.19 643 ILE A N 1
ATOM 5272 C CA . ILE A 1 643 ? -30.963 4.253 34.054 1.00 75.19 643 ILE A CA 1
ATOM 5273 C C . ILE A 1 643 ? -31.893 3.036 33.916 1.00 75.19 643 ILE A C 1
ATOM 5275 O O . ILE A 1 643 ? -32.783 3.020 33.062 1.00 75.19 643 ILE A O 1
ATOM 5279 N N . VAL A 1 644 ? -31.725 2.016 34.764 1.00 69.31 644 VAL A N 1
ATOM 5280 C CA . VAL A 1 644 ? -32.493 0.762 34.690 1.00 69.31 644 VAL A CA 1
ATOM 5281 C C . VAL A 1 644 ? -33.952 0.985 35.065 1.00 69.31 644 VAL A C 1
ATOM 5283 O O . VAL A 1 644 ? -34.840 0.571 34.319 1.00 69.31 644 VAL A O 1
ATOM 5286 N N . SER A 1 645 ? -34.217 1.650 36.193 1.00 69.06 645 SER A N 1
ATOM 5287 C CA . SER A 1 645 ? -35.600 1.875 36.635 1.00 69.06 645 SER A CA 1
ATOM 5288 C C . SER A 1 645 ? -36.378 2.789 35.691 1.00 69.06 645 SER A C 1
ATOM 5290 O O . SER A 1 645 ? -37.581 2.607 35.522 1.00 69.06 645 SER A O 1
ATOM 5292 N N . GLN A 1 646 ? -35.696 3.718 35.021 1.00 70.25 646 GLN A N 1
ATOM 5293 C CA . GLN A 1 646 ? -36.313 4.647 34.073 1.00 70.25 646 GLN A CA 1
ATOM 5294 C C . GLN A 1 646 ? -36.600 4.026 32.700 1.00 70.25 646 GLN A C 1
ATOM 5296 O O . GLN A 1 646 ? -37.528 4.456 32.022 1.00 70.25 646 GLN A O 1
ATOM 5301 N N . SER A 1 647 ? -35.813 3.036 32.270 1.00 75.62 647 SER A N 1
ATOM 5302 C CA . SER A 1 647 ? -35.917 2.446 30.924 1.00 75.62 647 SER A CA 1
ATOM 5303 C C . SER A 1 647 ? -36.810 1.209 30.864 1.00 75.62 647 SER A C 1
ATOM 5305 O O . SER A 1 647 ? -37.228 0.813 29.772 1.00 75.62 647 SER A O 1
ATOM 5307 N N . GLY A 1 648 ? -37.033 0.545 32.005 1.00 72.44 648 GLY A N 1
ATOM 5308 C CA . GLY A 1 648 ? -37.780 -0.713 32.113 1.00 72.44 648 GLY A CA 1
ATOM 5309 C C . GLY A 1 648 ? -37.158 -1.903 31.365 1.00 72.44 648 GLY A C 1
ATOM 5310 O O . GLY A 1 648 ? -37.724 -2.991 31.360 1.00 72.44 648 GLY A O 1
ATOM 5311 N N . SER A 1 649 ? -36.015 -1.714 30.700 1.00 81.06 649 SER A N 1
ATOM 5312 C CA . SER A 1 649 ? -35.357 -2.694 29.829 1.00 81.06 649 SER A CA 1
ATOM 5313 C C . SER A 1 649 ? -33.905 -2.280 29.574 1.00 81.06 649 SER A C 1
ATOM 5315 O O . SER A 1 649 ? -33.571 -1.102 29.663 1.00 81.06 649 SER A O 1
ATOM 5317 N N . LYS A 1 650 ? -33.032 -3.234 29.245 1.00 91.88 650 LYS A N 1
ATOM 5318 C CA . LYS A 1 650 ? -31.590 -2.995 29.064 1.00 91.88 650 LYS A CA 1
ATOM 5319 C C . LYS A 1 650 ? -31.233 -2.441 27.681 1.00 91.88 650 LYS A C 1
ATOM 5321 O O . LYS A 1 650 ? -32.056 -2.461 26.766 1.00 91.88 650 LYS A O 1
ATOM 5326 N N . PHE A 1 651 ? -30.005 -1.951 27.553 1.00 94.62 651 PHE A N 1
ATOM 5327 C CA . PHE A 1 651 ? -29.407 -1.420 26.330 1.00 94.62 651 PHE A CA 1
ATOM 5328 C C . PHE A 1 651 ? -28.228 -2.280 25.874 1.00 94.62 651 PHE A C 1
ATOM 5330 O O . PHE A 1 651 ? -27.528 -2.882 26.692 1.00 94.62 651 PHE A O 1
ATOM 5337 N N . ASP A 1 652 ? -27.988 -2.302 24.568 1.00 96.12 652 ASP A N 1
ATOM 5338 C CA . ASP A 1 652 ? -26.816 -2.949 23.971 1.00 96.12 652 ASP A CA 1
ATOM 5339 C C . ASP A 1 652 ? -25.617 -2.000 23.953 1.00 96.12 652 ASP A C 1
ATOM 5341 O O . ASP A 1 652 ? -24.471 -2.424 24.091 1.00 96.12 652 ASP A O 1
ATOM 5345 N N . VAL A 1 653 ? -25.889 -0.699 23.815 1.00 96.25 653 VAL A N 1
ATOM 5346 C CA . VAL A 1 653 ? -24.879 0.358 23.815 1.00 96.25 653 VAL A CA 1
ATOM 5347 C C . VAL A 1 653 ? -25.379 1.535 24.639 1.00 96.25 653 VAL A C 1
ATOM 5349 O O . VAL A 1 653 ? -26.511 1.986 24.462 1.00 96.25 653 VAL A O 1
ATOM 5352 N N . ILE A 1 654 ? -24.520 2.063 25.508 1.00 93.81 654 ILE A N 1
ATOM 5353 C CA . ILE A 1 654 ? -24.750 3.323 26.216 1.00 93.81 654 ILE A CA 1
ATOM 5354 C C . ILE A 1 654 ? -23.590 4.271 25.912 1.00 93.81 654 ILE A C 1
ATOM 5356 O O . ILE A 1 654 ? -22.429 3.948 26.175 1.00 93.81 654 ILE A O 1
ATOM 5360 N N . THR A 1 655 ? -23.899 5.452 25.384 1.00 90.06 655 THR A N 1
ATOM 5361 C CA . THR A 1 655 ? -22.953 6.557 25.233 1.00 90.06 655 THR A CA 1
ATOM 5362 C C . THR A 1 655 ? -23.218 7.632 26.273 1.00 90.06 655 THR A C 1
ATOM 5364 O O . THR A 1 655 ? -24.361 7.899 26.637 1.00 90.06 655 THR A O 1
ATOM 5367 N N . MET A 1 656 ? -22.151 8.236 26.793 1.00 83.31 656 MET A N 1
ATOM 5368 C CA . MET A 1 656 ? -22.246 9.335 27.751 1.00 83.31 656 MET A CA 1
ATOM 5369 C C . MET A 1 656 ? -21.173 10.376 27.447 1.00 83.31 656 MET A C 1
ATOM 5371 O O . MET A 1 656 ? -20.035 10.280 27.918 1.00 83.31 656 MET A O 1
ATOM 5375 N N . PHE A 1 657 ? -21.550 11.375 26.650 1.00 76.56 657 PHE A N 1
ATOM 5376 C CA . PHE A 1 657 ? -20.668 12.464 26.245 1.00 76.56 657 PHE A CA 1
ATOM 5377 C C . PHE A 1 657 ? -21.007 13.757 26.990 1.00 76.56 657 PHE A C 1
ATOM 5379 O O . PHE A 1 657 ? -22.168 14.068 27.225 1.00 76.56 657 PHE A O 1
ATOM 5386 N N . GLY A 1 658 ? -20.003 14.526 27.414 1.00 63.47 658 GLY A N 1
ATOM 5387 C CA . GLY A 1 658 ? -20.224 15.873 27.967 1.00 63.47 658 GLY A CA 1
ATOM 5388 C C . GLY A 1 658 ? -20.817 15.920 29.388 1.00 63.47 658 GLY A C 1
ATOM 5389 O O . GLY A 1 658 ? -20.682 16.931 30.077 1.00 63.47 658 GLY A O 1
ATOM 5390 N N . LEU A 1 659 ? -21.407 14.831 29.890 1.00 57.91 659 LEU A N 1
ATOM 5391 C CA . LEU A 1 659 ? -21.984 14.764 31.240 1.00 57.91 659 LEU A CA 1
ATOM 5392 C C . LEU A 1 659 ? -20.949 14.584 32.353 1.00 57.91 659 LEU A C 1
ATOM 5394 O O . LEU A 1 659 ? -21.131 15.136 33.436 1.00 57.91 659 LEU A O 1
ATOM 5398 N N . ILE A 1 660 ? -19.818 13.928 32.076 1.00 53.78 660 ILE A N 1
ATOM 5399 C CA . ILE A 1 660 ? -18.703 13.763 33.036 1.00 53.78 660 ILE A CA 1
ATOM 5400 C C . ILE A 1 660 ? -18.052 15.127 33.401 1.00 53.78 660 ILE A C 1
ATOM 5402 O O . ILE A 1 660 ? -17.204 15.231 34.280 1.00 53.78 660 ILE A O 1
ATOM 5406 N N . TYR A 1 661 ? -18.497 16.222 32.775 1.00 51.75 661 TYR A N 1
ATOM 5407 C CA . TYR A 1 661 ? -18.003 17.582 32.968 1.00 51.75 661 TYR A CA 1
ATOM 5408 C C . TYR A 1 661 ? -18.766 18.348 34.074 1.00 51.75 661 TYR A C 1
ATOM 5410 O O . TYR A 1 661 ? -18.305 19.405 34.517 1.00 51.75 661 TYR A O 1
ATOM 5418 N N . GLY A 1 662 ? -19.948 17.891 34.505 1.00 49.72 662 GLY A N 1
ATOM 5419 C CA . GLY A 1 662 ? -20.892 18.687 35.304 1.00 49.72 662 GLY A CA 1
ATOM 5420 C C . GLY A 1 662 ? -20.693 18.632 36.826 1.00 49.72 662 GLY A C 1
ATOM 5421 O O . GLY A 1 662 ? -20.491 17.570 37.401 1.00 49.72 662 GLY A O 1
ATOM 5422 N N . HIS A 1 663 ? -20.831 19.777 37.509 1.00 49.31 663 HIS A N 1
ATOM 5423 C CA . HIS A 1 663 ? -20.918 19.826 38.974 1.00 49.31 663 HIS A CA 1
ATOM 5424 C C . HIS A 1 663 ? -22.207 19.127 39.455 1.00 49.31 663 HIS A C 1
ATOM 5426 O O . HIS A 1 663 ? -23.311 19.560 39.103 1.00 49.31 663 HIS A O 1
ATOM 5432 N N . GLY A 1 664 ? -22.060 18.064 40.256 1.00 57.56 664 GLY A N 1
ATOM 5433 C CA . GLY A 1 664 ? -23.158 17.415 40.989 1.00 57.56 664 GLY A CA 1
ATOM 5434 C C . GLY A 1 664 ? -23.604 16.026 40.511 1.00 57.56 664 GLY A C 1
ATOM 5435 O O . GLY A 1 664 ? -24.679 15.606 40.923 1.00 57.56 664 GLY A O 1
ATOM 5436 N N . ILE A 1 665 ? -22.833 15.334 39.660 1.00 68.12 665 ILE A N 1
ATOM 5437 C CA . ILE A 1 665 ? -23.085 13.926 39.291 1.00 68.12 665 ILE A CA 1
ATOM 5438 C C . ILE A 1 665 ? -22.140 13.021 40.083 1.00 68.12 665 ILE A C 1
ATOM 5440 O O . ILE A 1 665 ? -20.927 13.233 40.081 1.00 68.12 665 ILE A O 1
ATOM 5444 N N . ASP A 1 666 ? -22.686 11.991 40.722 1.00 78.06 666 ASP A N 1
ATOM 5445 C CA . ASP A 1 666 ? -21.908 10.906 41.315 1.00 78.06 666 ASP A CA 1
ATOM 5446 C C . ASP A 1 666 ? -21.461 9.930 40.214 1.00 78.06 666 ASP A C 1
ATOM 5448 O O . ASP A 1 666 ? -22.184 9.002 39.837 1.00 78.06 666 ASP A O 1
ATOM 5452 N N . ILE A 1 667 ? -20.285 10.191 39.635 1.00 78.19 667 ILE A N 1
ATOM 5453 C CA . ILE A 1 667 ? -19.736 9.405 38.519 1.00 78.19 667 ILE A CA 1
ATOM 5454 C C . ILE A 1 667 ? -19.575 7.919 38.889 1.00 78.19 667 ILE A C 1
ATOM 5456 O O . ILE A 1 667 ? -20.058 7.091 38.114 1.00 78.19 667 ILE A O 1
ATOM 5460 N N . PRO A 1 668 ? -18.970 7.540 40.037 1.00 81.25 668 PRO A N 1
ATOM 5461 C CA . PRO A 1 668 ? -18.870 6.136 40.438 1.00 81.25 668 PRO A CA 1
ATOM 5462 C C . PRO A 1 668 ? -20.215 5.402 40.438 1.00 81.25 668 PRO A C 1
ATOM 5464 O O . PRO A 1 668 ? -20.338 4.349 39.814 1.00 81.25 668 PRO A O 1
ATOM 5467 N N . ASN A 1 669 ? -21.238 5.968 41.083 1.00 81.56 669 ASN A N 1
ATOM 5468 C CA . ASN A 1 669 ? -22.550 5.323 41.160 1.00 81.56 669 ASN A CA 1
ATOM 5469 C C . ASN A 1 669 ? -23.294 5.352 39.817 1.00 81.56 669 ASN A C 1
ATOM 5471 O O . ASN A 1 669 ? -24.018 4.412 39.487 1.00 81.56 669 ASN A O 1
ATOM 5475 N N . THR A 1 670 ? -23.059 6.374 38.993 1.00 81.12 670 THR A N 1
ATOM 5476 C CA . THR A 1 670 ? -23.582 6.425 37.620 1.00 81.12 670 THR A CA 1
ATOM 5477 C C . THR A 1 670 ? -22.987 5.306 36.758 1.00 81.12 670 THR A C 1
ATOM 5479 O O . THR A 1 670 ? -23.725 4.652 36.029 1.00 81.12 670 THR A O 1
ATOM 5482 N N . MET A 1 671 ? -21.687 5.007 36.882 1.00 85.88 671 MET A N 1
ATOM 5483 C CA . MET A 1 671 ? -21.046 3.889 36.169 1.00 85.88 671 MET A CA 1
ATOM 5484 C C . MET A 1 671 ? -21.634 2.530 36.574 1.00 85.88 671 MET A C 1
ATOM 5486 O O . MET A 1 671 ? -21.833 1.667 35.722 1.00 85.88 671 MET A O 1
ATOM 5490 N N . VAL A 1 672 ? -21.969 2.347 37.856 1.00 87.81 672 VAL A N 1
ATOM 5491 C CA . VAL A 1 672 ? -22.675 1.144 38.336 1.00 87.81 672 VAL A CA 1
ATOM 5492 C C . VAL A 1 672 ? -24.074 1.052 37.719 1.00 87.81 672 VAL A C 1
ATOM 5494 O O . VAL A 1 672 ? -24.489 -0.023 37.285 1.00 87.81 672 VAL A O 1
ATOM 5497 N N . SER A 1 673 ? -24.801 2.169 37.618 1.00 87.12 673 SER A N 1
ATOM 5498 C CA . SER A 1 673 ? -26.106 2.180 36.946 1.00 87.12 673 SER A CA 1
ATOM 5499 C C . SER A 1 673 ? -25.996 1.837 35.457 1.00 87.12 673 SER A C 1
ATOM 5501 O O . SER A 1 673 ? -26.760 1.008 34.965 1.00 87.12 673 SER A O 1
ATOM 5503 N N . VAL A 1 674 ? -24.993 2.384 34.761 1.00 89.81 674 VAL A N 1
ATOM 5504 C CA . VAL A 1 674 ? -24.667 2.030 33.370 1.00 89.81 674 VAL A CA 1
ATOM 5505 C C . VAL A 1 674 ? -24.395 0.533 33.242 1.00 89.81 674 VAL A C 1
ATOM 5507 O O . VAL A 1 674 ? -24.986 -0.122 32.384 1.00 89.81 674 VAL A O 1
ATOM 5510 N N . TYR A 1 675 ? -23.554 -0.037 34.112 1.00 92.38 675 TYR A N 1
ATOM 5511 C CA . TYR A 1 675 ? -23.296 -1.476 34.118 1.00 92.38 675 TYR A CA 1
ATOM 5512 C C . TYR A 1 675 ? -24.597 -2.271 34.262 1.00 92.38 675 TYR A C 1
ATOM 5514 O O . TYR A 1 675 ? -24.826 -3.226 33.519 1.00 92.38 675 TYR A O 1
ATOM 5522 N N . ASN A 1 676 ? -25.488 -1.876 35.171 1.00 90.44 676 ASN A N 1
ATOM 5523 C CA . ASN A 1 676 ? -26.764 -2.562 35.377 1.00 90.44 676 ASN A CA 1
ATOM 5524 C C . ASN A 1 676 ? -27.720 -2.419 34.179 1.00 90.44 676 ASN A C 1
ATOM 5526 O O . ASN A 1 676 ? -28.462 -3.360 33.881 1.00 90.44 676 ASN A O 1
ATOM 5530 N N . ALA A 1 677 ? -27.660 -1.290 33.471 1.00 91.69 677 ALA A N 1
ATOM 5531 C CA . ALA A 1 677 ? -28.462 -0.996 32.287 1.00 91.69 677 ALA A CA 1
ATOM 5532 C C . ALA A 1 677 ? -27.960 -1.670 31.006 1.00 91.69 677 ALA A C 1
ATOM 5534 O O . ALA A 1 677 ? -28.734 -1.792 30.060 1.00 91.69 677 ALA A O 1
ATOM 5535 N N . LEU A 1 678 ? -26.722 -2.166 30.974 1.00 94.31 678 LEU A N 1
ATOM 5536 C CA . LEU A 1 678 ? -26.196 -2.911 29.832 1.00 94.31 678 LEU A CA 1
ATOM 5537 C C . LEU A 1 678 ? -26.609 -4.389 29.833 1.00 94.31 678 LEU A C 1
ATOM 5539 O O . LEU A 1 678 ? -26.598 -5.077 30.869 1.00 94.31 678 LEU A O 1
ATOM 5543 N N . ASN A 1 679 ? -26.909 -4.902 28.641 1.00 94.12 679 ASN A N 1
ATOM 5544 C CA . ASN A 1 679 ? -26.939 -6.334 28.355 1.00 94.12 679 ASN A CA 1
ATOM 5545 C C . ASN A 1 679 ? -25.541 -6.959 28.541 1.00 94.12 679 ASN A C 1
ATOM 5547 O O . ASN A 1 679 ? -24.538 -6.253 28.402 1.00 94.12 679 ASN A O 1
ATOM 5551 N N . PRO A 1 680 ? -25.441 -8.260 28.884 1.00 92.81 680 PRO A N 1
ATOM 5552 C CA . PRO A 1 680 ? -24.172 -8.987 28.792 1.00 92.81 680 PRO A CA 1
ATOM 5553 C C . PRO A 1 680 ? -23.550 -8.795 27.402 1.00 92.81 680 PRO A C 1
ATOM 5555 O O . PRO A 1 680 ? -24.275 -8.810 26.408 1.00 92.81 680 PRO A O 1
ATOM 5558 N N . GLY A 1 681 ? -22.249 -8.517 27.349 1.00 92.12 681 GLY A N 1
ATOM 5559 C CA . GLY A 1 681 ? -21.536 -8.205 26.108 1.00 92.12 681 GLY A CA 1
ATOM 5560 C C . GLY A 1 681 ? -21.730 -6.775 25.590 1.00 92.12 681 GLY A C 1
ATOM 5561 O O . GLY A 1 681 ? -21.025 -6.373 24.665 1.00 92.12 681 GLY A O 1
ATOM 5562 N N . GLY A 1 682 ? -22.633 -5.992 26.192 1.00 94.88 682 GLY A N 1
ATOM 5563 C CA . GLY A 1 682 ? -22.956 -4.627 25.781 1.00 94.88 682 GLY A CA 1
ATOM 5564 C C . GLY A 1 682 ? -21.828 -3.620 26.021 1.00 94.88 682 GLY A C 1
ATOM 5565 O O . GLY A 1 682 ? -20.949 -3.818 26.868 1.00 94.88 682 GLY A O 1
ATOM 5566 N N . PHE A 1 683 ? -21.867 -2.510 25.286 1.00 96.69 683 PHE A N 1
ATOM 5567 C CA . PHE A 1 683 ? -20.783 -1.529 25.233 1.00 96.69 683 PHE A CA 1
ATOM 5568 C C . PHE A 1 683 ? -21.124 -0.221 25.943 1.00 96.69 683 PHE A C 1
ATOM 5570 O O . PHE A 1 683 ? -22.213 0.329 25.796 1.00 96.69 683 PHE A O 1
ATOM 5577 N N . PHE A 1 684 ? -20.146 0.320 26.666 1.00 94.12 684 PHE A N 1
ATOM 5578 C CA . PHE A 1 684 ? -20.213 1.652 27.255 1.00 94.12 684 PHE A CA 1
ATOM 5579 C C . PHE A 1 684 ? -19.110 2.544 26.692 1.00 94.12 684 PHE A C 1
ATOM 5581 O O . PHE A 1 684 ? -17.938 2.164 26.697 1.00 94.12 684 PHE A O 1
ATOM 5588 N N . ILE A 1 685 ? -19.478 3.735 26.223 1.00 90.38 685 ILE A N 1
ATOM 5589 C CA . ILE A 1 685 ? -18.553 4.665 25.572 1.00 90.38 685 ILE A CA 1
ATOM 5590 C C . ILE A 1 685 ? -18.712 6.048 26.199 1.00 90.38 685 ILE A C 1
ATOM 5592 O O . ILE A 1 685 ? -19.807 6.607 26.223 1.00 90.38 685 ILE A O 1
ATOM 5596 N N . ALA A 1 686 ? -17.620 6.614 26.711 1.00 84.50 686 ALA A N 1
ATOM 5597 C CA . ALA A 1 686 ? -17.663 7.906 27.393 1.00 84.50 686 ALA A CA 1
ATOM 5598 C C . ALA A 1 686 ? -16.403 8.742 27.176 1.00 84.50 686 ALA A C 1
ATOM 5600 O O . ALA A 1 686 ? -15.306 8.204 27.014 1.00 84.50 686 ALA A O 1
ATOM 5601 N N . ASN A 1 687 ? -16.552 10.068 27.228 1.00 77.25 687 ASN A N 1
ATOM 5602 C CA . ASN A 1 687 ? -15.436 11.013 27.248 1.00 77.25 687 ASN A CA 1
ATOM 5603 C C . ASN A 1 687 ? -15.235 11.603 28.655 1.00 77.25 687 ASN A C 1
ATOM 5605 O O . ASN A 1 687 ? -16.183 11.814 29.406 1.00 77.25 687 ASN A O 1
ATOM 5609 N N . ASN A 1 688 ? -13.985 11.886 29.025 1.00 70.62 688 ASN A N 1
ATOM 5610 C CA . ASN A 1 688 ? -13.670 12.549 30.292 1.00 70.62 688 ASN A CA 1
ATOM 5611 C C . ASN A 1 688 ? -12.632 13.660 30.105 1.00 70.62 688 ASN A C 1
ATOM 5613 O O . ASN A 1 688 ? -11.595 13.434 29.485 1.00 70.62 688 ASN A O 1
ATOM 5617 N N . SER A 1 689 ? -12.896 14.817 30.714 1.00 60.81 689 SER A N 1
ATOM 5618 C CA . SER A 1 689 ? -12.146 16.077 30.602 1.00 60.81 689 SER A CA 1
ATOM 5619 C C . SER A 1 689 ? -11.774 16.735 31.930 1.00 60.81 689 SER A C 1
ATOM 5621 O O . SER A 1 689 ? -11.249 17.850 31.937 1.00 60.81 689 SER A O 1
ATOM 5623 N N . LYS A 1 690 ? -12.083 16.091 33.057 1.00 66.69 690 LYS A N 1
ATOM 5624 C CA . LYS A 1 690 ? -11.799 16.636 34.392 1.00 66.69 690 LYS A CA 1
ATOM 5625 C C . LYS A 1 690 ? -11.018 15.679 35.275 1.00 66.69 690 LYS A C 1
ATOM 5627 O O . LYS A 1 690 ? -10.269 16.139 36.127 1.00 66.69 690 LYS A O 1
ATOM 5632 N N . HIS A 1 691 ? -11.184 14.382 35.055 1.00 74.25 691 HIS A N 1
ATOM 5633 C CA . HIS A 1 691 ? -10.594 13.342 35.887 1.00 74.25 691 HIS A CA 1
ATOM 5634 C C . HIS A 1 691 ? -9.340 12.759 35.249 1.00 74.25 691 HIS A C 1
ATOM 5636 O O . HIS A 1 691 ? -9.176 12.803 34.025 1.00 74.25 691 HIS A O 1
ATOM 5642 N N . THR A 1 692 ? -8.458 12.198 36.062 1.00 76.62 692 THR A N 1
ATOM 5643 C CA . THR A 1 692 ? -7.261 11.524 35.557 1.00 76.62 692 THR A CA 1
ATOM 5644 C C . THR A 1 692 ? -7.614 10.190 34.900 1.00 76.62 692 THR A C 1
ATOM 5646 O O . THR A 1 692 ? -8.721 9.650 35.040 1.00 76.62 692 THR A O 1
ATOM 5649 N N . LYS A 1 693 ? -6.652 9.622 34.167 1.00 75.88 693 LYS A N 1
ATOM 5650 C CA . LYS A 1 693 ? -6.796 8.290 33.564 1.00 75.88 693 LYS A CA 1
ATOM 5651 C C . LYS A 1 693 ? -7.037 7.219 34.629 1.00 75.88 693 LYS A C 1
ATOM 5653 O O . LYS A 1 693 ? -7.828 6.302 34.403 1.00 75.88 693 LYS A O 1
ATOM 5658 N N . ASP A 1 694 ? -6.359 7.336 35.765 1.00 81.88 694 ASP A N 1
ATOM 5659 C CA . ASP A 1 694 ? -6.422 6.350 36.839 1.00 81.88 694 ASP A CA 1
ATOM 5660 C C . ASP A 1 694 ? -7.729 6.440 37.628 1.00 81.88 694 ASP A C 1
ATOM 5662 O O . ASP A 1 694 ? -8.312 5.405 37.948 1.00 81.88 694 ASP A O 1
ATOM 5666 N N . GLU A 1 695 ? -8.261 7.644 37.856 1.00 83.06 695 GLU A N 1
ATOM 5667 C CA . GLU A 1 695 ? -9.599 7.828 38.434 1.00 83.06 695 GLU A CA 1
ATOM 5668 C C . GLU A 1 695 ? -10.674 7.147 37.577 1.00 83.06 695 GLU A C 1
ATOM 5670 O O . GLU A 1 695 ? -11.441 6.323 38.080 1.00 83.06 695 GLU A O 1
ATOM 5675 N N . MET A 1 696 ? -10.670 7.408 36.265 1.00 83.69 696 MET A N 1
ATOM 5676 C CA . MET A 1 696 ? -11.622 6.795 35.334 1.00 83.69 696 MET A CA 1
ATOM 5677 C C . MET A 1 696 ? -11.494 5.274 35.290 1.00 83.69 696 MET A C 1
ATOM 5679 O O . MET A 1 696 ? -12.499 4.571 35.384 1.00 83.69 696 MET A O 1
ATOM 5683 N N . LYS A 1 697 ? -10.268 4.749 35.184 1.00 83.44 697 LYS A N 1
ATOM 5684 C CA . LYS A 1 697 ? -10.021 3.300 35.214 1.00 83.44 697 LYS A CA 1
ATOM 5685 C C . LYS A 1 697 ? -10.537 2.664 36.497 1.00 83.44 697 LYS A C 1
ATOM 5687 O O . LYS A 1 697 ? -11.192 1.628 36.433 1.00 83.44 697 LYS A O 1
ATOM 5692 N N . ASN A 1 698 ? -10.271 3.289 37.642 1.00 85.75 698 ASN A N 1
ATOM 5693 C CA . ASN A 1 698 ? -10.722 2.788 38.933 1.00 85.75 698 ASN A CA 1
ATOM 5694 C C . ASN A 1 698 ? -12.250 2.725 39.008 1.00 85.75 698 ASN A C 1
ATOM 5696 O O . ASN A 1 698 ? -12.785 1.758 39.545 1.00 85.75 698 ASN A O 1
ATOM 5700 N N . TRP A 1 699 ? -12.967 3.708 38.462 1.00 87.62 699 TRP A N 1
ATOM 5701 C CA . TRP A 1 699 ? -14.432 3.685 38.432 1.00 87.62 699 TRP A CA 1
ATOM 5702 C C . TRP A 1 699 ? -14.996 2.658 37.451 1.00 87.62 699 TRP A C 1
ATOM 5704 O O . TRP A 1 699 ? -15.934 1.953 37.812 1.00 87.62 699 TRP A O 1
ATOM 5714 N N . ILE A 1 700 ? -14.400 2.516 36.263 1.00 87.88 700 ILE A N 1
ATOM 5715 C CA . ILE A 1 700 ? -14.778 1.495 35.269 1.00 87.88 700 ILE A CA 1
ATOM 5716 C C . ILE A 1 700 ? -14.657 0.094 35.883 1.00 87.88 700 ILE A C 1
ATOM 5718 O O . ILE A 1 700 ? -15.613 -0.679 35.851 1.00 87.88 700 ILE A O 1
ATOM 5722 N N . VAL A 1 701 ? -13.516 -0.195 36.520 1.00 85.19 701 VAL A N 1
ATOM 5723 C CA . VAL A 1 701 ? -13.265 -1.486 37.175 1.00 85.19 701 VAL A CA 1
ATOM 5724 C C . VAL A 1 701 ? -14.203 -1.697 38.364 1.00 85.19 701 VAL A C 1
ATOM 5726 O O . VAL A 1 701 ? -14.792 -2.767 38.484 1.00 85.19 701 VAL A O 1
ATOM 5729 N N . LYS A 1 702 ? -14.406 -0.685 39.222 1.00 88.00 702 LYS A N 1
ATOM 5730 C CA . LYS A 1 702 ? -15.347 -0.779 40.356 1.00 88.00 702 LYS A CA 1
ATOM 5731 C C . LYS A 1 702 ? -16.791 -1.021 39.918 1.00 88.00 702 LYS A C 1
ATOM 5733 O O . LYS A 1 702 ? -17.529 -1.669 40.651 1.00 88.00 702 LYS A O 1
ATOM 5738 N N . ALA A 1 703 ? -17.187 -0.517 38.752 1.00 88.19 703 ALA A N 1
ATOM 5739 C CA . ALA A 1 703 ? -18.506 -0.761 38.183 1.00 88.19 703 ALA A CA 1
ATOM 5740 C C . ALA A 1 703 ? -18.652 -2.157 37.550 1.00 88.19 703 ALA A C 1
ATOM 5742 O O . ALA A 1 703 ? -19.761 -2.525 37.182 1.00 88.19 703 ALA A O 1
ATOM 5743 N N . GLY A 1 704 ? -17.568 -2.929 37.413 1.00 90.38 704 GLY A N 1
ATOM 5744 C CA . GLY A 1 704 ? -17.576 -4.249 36.772 1.00 90.38 704 GLY A CA 1
ATOM 5745 C C . GLY A 1 704 ? -17.437 -4.212 35.246 1.00 90.38 704 GLY A C 1
ATOM 5746 O O . GLY A 1 704 ? -17.605 -5.237 34.587 1.00 90.38 704 GLY A O 1
ATOM 5747 N N . LEU A 1 705 ? -17.132 -3.049 34.662 1.00 91.25 705 LEU A N 1
ATOM 5748 C CA . LEU A 1 705 ? -16.870 -2.906 33.230 1.00 91.25 705 LEU A CA 1
ATOM 5749 C C . LEU A 1 705 ? -15.403 -3.223 32.911 1.00 91.25 705 LEU A C 1
ATOM 5751 O O . LEU A 1 705 ? -14.491 -2.911 33.676 1.00 91.25 705 LEU A O 1
ATOM 5755 N N . SER A 1 706 ? -15.169 -3.796 31.734 1.00 90.56 706 SER A N 1
ATOM 5756 C CA . SER A 1 706 ? -13.832 -4.038 31.189 1.00 90.56 706 SER A CA 1
ATOM 5757 C C . SER A 1 706 ? -13.450 -2.928 30.215 1.00 90.56 706 SER A C 1
ATOM 5759 O O . SER A 1 706 ? -14.201 -2.627 29.290 1.00 90.56 706 SER A O 1
ATOM 5761 N N . LEU A 1 707 ? -12.278 -2.317 30.403 1.00 88.25 707 LEU A N 1
ATOM 5762 C CA . LEU A 1 707 ? -11.746 -1.305 29.487 1.00 88.25 707 LEU A CA 1
ATOM 5763 C C . LEU A 1 707 ? -11.136 -1.982 28.250 1.00 88.25 707 LEU A C 1
ATOM 5765 O O . LEU A 1 707 ? -10.153 -2.707 28.378 1.00 88.25 707 LEU A O 1
ATOM 5769 N N . ILE A 1 708 ? -11.676 -1.703 27.061 1.00 82.75 708 ILE A N 1
ATOM 5770 C CA . ILE A 1 708 ? -11.172 -2.216 25.778 1.00 82.75 708 ILE A CA 1
ATOM 5771 C C . ILE A 1 708 ? -10.032 -1.338 25.264 1.00 82.75 708 ILE A C 1
ATOM 5773 O O . ILE A 1 708 ? -8.945 -1.822 24.957 1.00 82.75 708 ILE A O 1
ATOM 5777 N N . SER A 1 709 ? -10.281 -0.034 25.134 1.00 78.12 709 SER A N 1
ATOM 5778 C CA . SER A 1 709 ? -9.317 0.897 24.551 1.00 78.12 709 SER A CA 1
ATOM 5779 C C . SER A 1 709 ? -9.558 2.334 25.006 1.00 78.12 709 SER A C 1
ATOM 5781 O O . SER A 1 709 ? -10.618 2.686 25.531 1.00 78.12 709 SER A O 1
ATOM 5783 N N . THR A 1 710 ? -8.539 3.175 24.811 1.00 76.25 710 THR A N 1
ATOM 5784 C CA . THR A 1 710 ? -8.629 4.621 25.031 1.00 76.25 710 THR A CA 1
ATOM 5785 C C . THR A 1 710 ? -8.004 5.381 23.876 1.00 76.25 710 THR A C 1
ATOM 5787 O O . THR A 1 710 ? -6.926 4.993 23.425 1.00 76.25 710 THR A O 1
ATOM 5790 N N . ILE A 1 711 ? -8.611 6.494 23.467 1.00 65.38 711 ILE A N 1
ATOM 5791 C CA . ILE A 1 711 ? -8.097 7.357 22.391 1.00 65.38 711 ILE A CA 1
ATOM 5792 C C . ILE A 1 711 ? -7.796 8.756 22.951 1.00 65.38 711 ILE A C 1
ATOM 5794 O O . ILE A 1 711 ? -8.594 9.300 23.716 1.00 65.38 711 ILE A O 1
ATOM 5798 N N . SER A 1 712 ? -6.625 9.307 22.593 1.00 61.97 712 SER A N 1
ATOM 5799 C CA . SER A 1 712 ? -6.163 10.665 22.934 1.00 61.97 712 SER A CA 1
ATOM 5800 C C . SER A 1 712 ? -6.107 11.548 21.684 1.00 61.97 712 SER A C 1
ATOM 5802 O O . SER A 1 712 ? -5.920 11.049 20.576 1.00 61.97 712 SER A O 1
ATOM 5804 N N . LYS A 1 713 ? -6.255 12.862 21.867 1.00 50.25 713 LYS A N 1
ATOM 5805 C CA . LYS A 1 713 ? -6.439 13.841 20.790 1.00 50.25 713 LYS A CA 1
ATOM 5806 C C . LYS A 1 713 ? -5.143 14.428 20.200 1.00 50.25 713 LYS A C 1
ATOM 5808 O O . LYS A 1 713 ? -5.185 14.909 19.072 1.00 50.25 713 LYS A O 1
ATOM 5813 N N . SER A 1 714 ? -4.006 14.436 20.904 1.00 41.41 714 SER A N 1
ATOM 5814 C CA . SER A 1 714 ? -2.792 15.108 20.397 1.00 41.41 714 SER A CA 1
ATOM 5815 C C . SER A 1 714 ? -1.476 14.536 20.923 1.00 41.41 714 SER A C 1
ATOM 5817 O O . SER A 1 714 ? -1.365 14.258 22.113 1.00 41.41 714 SER A O 1
ATOM 5819 N N . ASP A 1 715 ? -0.457 14.509 20.057 1.00 36.84 715 ASP A N 1
ATOM 5820 C CA . ASP A 1 715 ? 0.960 14.195 20.342 1.00 36.84 715 ASP A CA 1
ATOM 5821 C C . ASP A 1 715 ? 1.661 15.200 21.291 1.00 36.84 715 ASP A C 1
ATOM 5823 O O . ASP A 1 715 ? 2.868 15.120 21.516 1.00 36.84 715 ASP A O 1
ATOM 5827 N N . ALA A 1 716 ? 0.936 16.170 21.851 1.00 33.03 716 ALA A N 1
ATOM 5828 C CA . ALA A 1 716 ? 1.469 17.130 22.807 1.00 33.03 716 ALA A CA 1
ATOM 5829 C C . ALA A 1 716 ? 1.244 16.616 24.235 1.00 33.03 716 ALA A C 1
ATOM 5831 O O . ALA A 1 716 ? 0.113 16.628 24.712 1.00 33.03 716 ALA A O 1
ATOM 5832 N N . THR A 1 717 ? 2.336 16.158 24.861 1.00 36.62 717 THR A N 1
ATOM 5833 C CA . THR A 1 717 ? 2.555 15.976 26.311 1.00 36.62 717 THR A CA 1
ATOM 5834 C C . THR A 1 717 ? 1.360 15.463 27.110 1.00 36.62 717 THR A C 1
ATOM 5836 O O . THR A 1 717 ? 0.479 16.258 27.404 1.00 36.62 717 THR A O 1
ATOM 5839 N N . ASP A 1 718 ? 1.382 14.180 27.491 1.00 41.28 718 ASP A N 1
ATOM 5840 C CA . ASP A 1 718 ? 0.913 13.554 28.752 1.00 41.28 718 ASP A CA 1
ATOM 5841 C C . ASP A 1 718 ? -0.182 14.223 29.620 1.00 41.28 718 ASP A C 1
ATOM 5843 O O . ASP A 1 718 ? -0.285 13.971 30.818 1.00 41.28 718 ASP A O 1
ATOM 5847 N N . ASN A 1 719 ? -1.066 15.039 29.054 1.00 46.16 719 ASN A N 1
ATOM 5848 C CA . ASN A 1 719 ? -2.203 15.573 29.768 1.00 46.16 719 ASN A CA 1
ATOM 5849 C C . ASN A 1 719 ? -3.179 14.408 29.906 1.00 46.16 719 ASN A C 1
ATOM 5851 O O . ASN A 1 719 ? -3.816 13.970 28.948 1.00 46.16 719 ASN A O 1
ATOM 5855 N N . GLU A 1 720 ? -3.257 13.864 31.119 1.00 52.69 720 GLU A N 1
ATOM 5856 C CA . GLU A 1 720 ? -4.074 12.702 31.485 1.00 52.69 720 GLU A CA 1
ATOM 5857 C C . GLU A 1 720 ? -5.585 12.893 31.268 1.00 52.69 720 GLU A C 1
ATOM 5859 O O . GLU A 1 720 ? -6.362 11.948 31.408 1.00 52.69 720 GLU A O 1
ATOM 5864 N N . ILE A 1 721 ? -5.977 14.105 30.892 1.00 55.72 721 ILE A N 1
ATOM 5865 C CA . ILE A 1 721 ? -7.325 14.639 30.809 1.00 55.72 721 ILE A CA 1
ATOM 5866 C C . ILE A 1 721 ? -7.715 14.787 29.320 1.00 55.72 721 ILE A C 1
ATOM 5868 O O . ILE A 1 721 ? -6.888 15.206 28.515 1.00 55.72 721 ILE A O 1
ATOM 5872 N N . ASN A 1 722 ? -8.976 14.499 28.953 1.00 62.97 722 ASN A N 1
ATOM 5873 C CA . ASN A 1 722 ? -9.543 14.488 27.580 1.00 62.97 722 ASN A CA 1
ATOM 5874 C C . ASN A 1 722 ? -9.300 13.196 26.777 1.00 62.97 722 ASN A C 1
ATOM 5876 O O . ASN A 1 722 ? -8.678 13.217 25.715 1.00 62.97 722 ASN A O 1
ATOM 5880 N N . LYS A 1 723 ? -9.825 12.067 27.271 1.00 72.56 723 LYS A N 1
ATOM 5881 C CA . LYS A 1 723 ? -9.777 10.755 26.589 1.00 72.56 723 LYS A CA 1
ATOM 5882 C C . LYS A 1 723 ? -11.173 10.178 26.372 1.00 72.56 723 LYS A C 1
ATOM 5884 O O . LYS A 1 723 ? -12.059 10.398 27.201 1.00 72.56 723 LYS A O 1
ATOM 5889 N N . ILE A 1 724 ? -11.329 9.401 25.298 1.00 77.94 724 ILE A N 1
ATOM 5890 C CA . ILE A 1 724 ? -12.480 8.507 25.104 1.00 77.94 724 ILE A CA 1
ATOM 5891 C C . ILE A 1 724 ? -12.143 7.149 25.705 1.00 77.94 724 ILE A C 1
ATOM 5893 O O . ILE A 1 724 ? -11.035 6.648 25.503 1.00 77.94 724 ILE A O 1
ATOM 5897 N N . TYR A 1 725 ? -13.103 6.554 26.399 1.00 84.25 725 TYR A N 1
ATOM 5898 C CA . TYR A 1 725 ? -13.017 5.230 26.991 1.00 84.25 725 TYR A CA 1
ATOM 5899 C C . TYR A 1 725 ? -14.043 4.324 26.322 1.00 84.25 725 TYR A C 1
ATOM 5901 O O . TYR A 1 725 ? -15.238 4.612 26.363 1.00 84.25 725 TYR A O 1
ATOM 5909 N N . PHE A 1 726 ? -13.566 3.231 25.731 1.00 88.50 726 PHE A N 1
ATOM 5910 C CA . PHE A 1 726 ? -14.401 2.170 25.178 1.00 88.50 726 PHE A CA 1
ATOM 5911 C C . PHE A 1 726 ? -14.403 1.011 26.159 1.00 88.50 726 PHE A C 1
ATOM 5913 O O . PHE A 1 726 ? -13.352 0.432 26.436 1.00 88.50 726 PHE A O 1
ATOM 5920 N N . CYS A 1 727 ? -15.567 0.693 26.705 1.00 92.50 727 CYS A N 1
ATOM 5921 C CA . CYS A 1 727 ? -15.732 -0.308 27.745 1.00 92.50 727 CYS A CA 1
ATOM 5922 C C . CYS A 1 727 ? -16.770 -1.348 27.325 1.00 92.50 727 CYS A C 1
ATOM 5924 O O . CYS A 1 727 ? -17.642 -1.079 26.499 1.00 92.50 727 CYS A O 1
ATOM 5926 N N . GLN A 1 728 ? -16.700 -2.527 27.929 1.00 94.56 728 GLN A N 1
ATOM 5927 C CA . GLN A 1 728 ? -17.648 -3.608 27.702 1.00 94.56 728 GLN A CA 1
ATOM 5928 C C . GLN A 1 728 ? -18.074 -4.237 29.020 1.00 94.56 728 GLN A C 1
ATOM 5930 O O . GLN A 1 728 ? -17.273 -4.390 29.945 1.00 94.56 728 GLN A O 1
ATOM 5935 N N . LYS A 1 729 ? -19.344 -4.619 29.093 1.00 94.56 729 LYS A N 1
ATOM 5936 C CA . LYS A 1 729 ? -19.859 -5.480 30.146 1.00 94.56 729 LYS A CA 1
ATOM 5937 C C . LYS A 1 729 ? -19.495 -6.938 29.835 1.00 94.56 729 LYS A C 1
ATOM 5939 O O . LYS A 1 729 ? -19.900 -7.418 28.781 1.00 94.56 729 LYS A O 1
ATOM 5944 N N . PRO A 1 730 ? -18.771 -7.645 30.720 1.00 88.56 730 PRO A N 1
ATOM 5945 C CA . PRO A 1 730 ? -18.445 -9.056 30.510 1.00 88.56 730 PRO A CA 1
ATOM 5946 C C . PRO A 1 730 ? -19.692 -9.922 30.266 1.00 88.56 730 PRO A C 1
ATOM 5948 O O . PRO A 1 730 ? -20.742 -9.676 30.865 1.00 88.56 730 PRO A O 1
ATOM 5951 N N . ASP A 1 731 ? -19.568 -10.941 29.410 1.00 79.56 731 ASP A N 1
ATOM 5952 C CA . ASP A 1 731 ? -20.658 -11.877 29.082 1.00 79.56 731 ASP A CA 1
ATOM 5953 C C . ASP A 1 731 ? -21.073 -12.739 30.282 1.00 79.56 731 ASP A C 1
ATOM 5955 O O . ASP A 1 731 ? -22.244 -13.073 30.462 1.00 79.56 731 ASP A O 1
ATOM 5959 N N . THR A 1 732 ? -20.110 -13.059 31.143 1.00 68.56 732 THR A N 1
ATOM 5960 C CA . THR A 1 732 ? -20.316 -13.776 32.399 1.00 68.56 732 THR A CA 1
ATOM 5961 C C . THR A 1 732 ? -20.274 -12.796 33.563 1.00 68.56 732 THR A C 1
ATOM 5963 O O . THR A 1 732 ? -19.258 -12.135 33.786 1.00 68.56 732 THR A O 1
ATOM 5966 N N . VAL A 1 733 ? -21.369 -12.715 34.322 1.00 54.94 733 VAL A N 1
ATOM 5967 C CA . VAL A 1 733 ? -21.374 -12.064 35.638 1.00 54.94 733 VAL A CA 1
ATOM 5968 C C . VAL A 1 733 ? -20.452 -12.893 36.534 1.00 54.94 733 VAL A C 1
ATOM 5970 O O . VAL A 1 733 ? -20.767 -14.051 36.800 1.00 54.94 733 VAL A O 1
ATOM 5973 N N . VAL A 1 734 ? -19.291 -12.343 36.903 1.00 44.22 734 VAL A N 1
ATOM 5974 C CA . VAL A 1 734 ? -18.385 -12.962 37.888 1.00 44.22 734 VAL A CA 1
ATOM 5975 C C . VAL A 1 734 ? -18.980 -12.826 39.279 1.00 44.22 734 VAL A C 1
ATOM 5977 O O . VAL A 1 734 ? -19.448 -11.706 39.595 1.00 44.22 734 VAL A O 1
#

pLDDT: mean 70.7, std 20.99, range [19.72, 98.0]

Sequence (734 aa):
MSDLHSLINNHEFESAFQILSQESSESSKTEEEKAISVLLESAKDYEKDNSDLALKYYGLLVEYFPDRIVGYMRYGNILIATNRLAEAEDFFRSAIKRFPNAPGPYVRYAFIAEKKKDNSEARKRYQETLKIFPDHSIARQGLERVSATNNNGNHDNNNTQKYLVKSWKIQSIPTNFLPKNTLVWSVESLLNNTVFVSTKNNAIYRSISCGDDFELLTQISSDFEELDTDIGRLHSDGNAIYYSSRSTNKLYRYTEKTRKFEVVINDLGGTTRGFTQANNGYRFIGRYSQNGPAILFGSSDGIQWEVVHQWDAKHIHDVRINPANEWLYVVVGEGDRGKSKDSHSIFRSKDNGKSFSRIFSAQKTRPLFTAINFYDNKVLLGTDHFDSRNKIVCFDDDGEDKIYDVETIFTFPEIYPYLKPVPFVHYMEWFNDSLFVGFRGKWFCALIESTNLKDWKLIYCTTTEKSNCFVNACTTKNYFFTSGELMRIRADDIEGESNHQPGMMLPNVKNEYRFISDIKDSWSLGIEDEIKSVLLEVDPRYEKDICQGFFYRSNPFFFEKIHLRETLMFLLQKEVKKDSRILDFGTGTAQFLLFLAKFGFNNLHGWDHNQRWLTAAEKLFLELDNPDSVTLQRIEKPAIYDIVSQSGSKFDVITMFGLIYGHGIDIPNTMVSVYNALNPGGFFIANNSKHTKDEMKNWIVKAGLSLISTISKSDATDNEINKIYFCQKPDTVV

Foldseek 3Di:
DVVLVVCLVVVVVVVNLVVQLVPDPDPPDDSVVSLLVVLVVQLVVCLPPPLVVNLSSLVVCCVVVVLDCVSLLSNLVSCVVVVVLVVSLVSLVVVCVNCVLDLSSLLSNLVSCVVVVVLVSSLVSLVVSCVNVVPDPSSVVSNVVSVVVVPPDDDDPPPVVVSVDDDADQDAQPCVQPPPPWFWAEWAAALVLWIWTATQQQWIWIDPDSRNDIDGLDRDDFPDDDDPGKHWYWDDPRAWIWIWIQRQCFIWIDGPVVSDTDTQGRHNQGTWAAWEAFPQRKIWIWRDHPADWTFIWIDNVVRHIDTLDTFQAGIWQYWYAAPQQRKIKTQGDHHPQPPGPCHLWMWIDNPSSNDIFTQADPPHDDWRWREWDDDNQKIWTWTQDQQDWTFIWIDRCPPDSYHDDIHTLGTPDLLAPFDPRHWTFNYWDDAPQKIWTWTDDQQKIWIWIDNPSRDIGTPDMGGHNSPPFDFDDYPNNRHTYTTDPDDDDDPVVPDDDDDDDDDDDDDDPPPQSSHLYCLPGVVVPDVPVVLLVLLCVLPVCCVVCVVVQNNDLQGVPPADSPQLSVVVVVCVVVVPDLAFAEEEEQCQLVVSVQSSVVSNRQRYEYEHQDVSRVVSNVSCCVVVVGDPRYHYDHDHDDLEDQPCVVVVAAGQEYEYESPLVDPRHPLLRNLLSNLVRHDAFGKYKYWWAPDFLVVVVVSCVSSQKAWDDKDDDDPPDDPRGTIMTIITHHNDDD

Radius of gyration: 31.02 Å; chains: 1; bounding box: 85×71×76 Å

Secondary structure (DSSP, 8-state):
-HHHHHHHHTT-HHHHHHHHHHS---SSS-HHHHHHHHHHHHHHHHTTT-HHHHHHHHHHHHHH-TT-HHHHHHHHHHHHHTT-HHHHHHHHHHHHHH-TT-HHHHHHHHHHHHHTT-HHHHHHHHHHHHHHSTT-HHHHHHHHHHHHTT-SS---TTSGGGGSSS--------GGGSPTT--EEEEEE-TT--EEEEETTSEEEEESSTTSSEEEEEEPPPS-S--SS---EEEE-SSEEEEEETTTTEEEEEETTT-SEEEEES--SSEEEEEEE-TTS-EEEEEE-SSS-EEEEEESSSSS-EEEEEESSS-EEEEEE-TTT--EEEEE---STTT-TTTTEEEEESSTTSS-EEEEE--SS--EEEEEEEETTEEEEEEE-SSS--EEEEEE--S-SSPPP-EEEEE--TT-SS-SSPPEEEEEEEETTEEEEEEE-SS-EEEEEESSSSS-EEEEEE--TT----EEE-SSSS-EEE-SS-----GGGG-------S------TTSSTT-TTHHHHTTTTTHHHHHHHHHHHH-TTHHHHHHTT-S-TT--SSS-HHHHHHHHHHHHHTT--TTS-EEEET-TT-HHHHHHHHTT---EEEEES-HHHHHHHHHHHHHTT--TTEEEEE----SS--HHHHHSS-EEEEEE-SGGGSTT--HHHHHHHHHHHEEEEEEEEEEESSS-HHHHHHHHHHTTPEEEEEEES-SSS----SEEEEEE--SS--